Protein AF-A0A222FNA3-F1 (afdb_monomer_lite)

pLDDT: mean 81.0, std 18.01, range [30.75, 98.62]

Organism: NCBI:txid1249553

Radius of gyration: 27.33 Å; chains: 1; bounding box: 69×50×90 Å

Structure (mmCIF, N/CA/C/O backbone):
data_AF-A0A222FNA3-F1
#
_entry.id   AF-A0A222FNA3-F1
#
loop_
_atom_site.group_PDB
_atom_site.id
_atom_site.type_symbol
_atom_site.label_atom_id
_atom_site.label_alt_id
_atom_site.label_comp_id
_atom_site.label_asym_id
_atom_site.label_entity_id
_atom_site.label_seq_id
_atom_site.pdbx_PDB_ins_code
_atom_site.Cartn_x
_atom_site.Cartn_y
_atom_site.Cartn_z
_atom_site.occupancy
_atom_site.B_iso_or_equiv
_atom_site.auth_seq_id
_atom_site.auth_comp_id
_atom_site.auth_asym_id
_atom_site.auth_atom_id
_atom_site.pdbx_PDB_model_num
ATOM 1 N N . MET A 1 1 ? 23.558 -1.406 -49.467 1.00 36.69 1 MET A N 1
ATOM 2 C CA . MET A 1 1 ? 22.557 -1.141 -48.412 1.00 36.69 1 MET A CA 1
ATOM 3 C C . MET A 1 1 ? 21.691 -2.380 -48.302 1.00 36.69 1 MET A C 1
ATOM 5 O O . MET A 1 1 ? 20.607 -2.423 -48.873 1.00 36.69 1 MET A O 1
ATOM 9 N N . ASP A 1 2 ? 22.190 -3.385 -47.594 1.00 34.78 2 ASP A N 1
ATOM 10 C CA . ASP A 1 2 ? 21.488 -4.656 -47.432 1.00 34.78 2 ASP A CA 1
ATOM 11 C C . ASP A 1 2 ? 20.948 -4.699 -46.006 1.00 34.78 2 ASP A C 1
ATOM 13 O O . ASP A 1 2 ? 21.566 -5.221 -45.086 1.00 34.78 2 ASP A O 1
ATOM 17 N N . GLY A 1 3 ? 19.827 -4.007 -45.802 1.00 37.88 3 GLY A N 1
ATOM 18 C CA . GLY A 1 3 ? 19.048 -4.132 -44.575 1.00 37.88 3 GLY A CA 1
ATOM 19 C C . GLY A 1 3 ? 18.213 -5.402 -44.650 1.00 37.88 3 GLY A C 1
ATOM 20 O O . GLY A 1 3 ? 17.529 -5.619 -45.655 1.00 37.88 3 GLY A O 1
ATOM 21 N N . ASN A 1 4 ? 18.257 -6.218 -43.599 1.00 38.25 4 ASN A N 1
ATOM 22 C CA . ASN A 1 4 ? 17.381 -7.375 -43.472 1.00 38.25 4 ASN A CA 1
ATOM 23 C C . ASN A 1 4 ? 15.923 -6.892 -43.498 1.00 38.25 4 ASN A C 1
ATOM 25 O O . ASN A 1 4 ? 15.507 -6.059 -42.691 1.00 38.25 4 ASN A O 1
ATOM 29 N N . VAL A 1 5 ? 15.164 -7.372 -44.481 1.00 37.88 5 VAL A N 1
ATOM 30 C CA . VAL A 1 5 ? 13.727 -7.122 -44.581 1.00 37.88 5 VAL A CA 1
ATOM 31 C C . VAL A 1 5 ? 13.048 -8.127 -43.666 1.00 37.88 5 VAL A C 1
ATOM 33 O O . VAL A 1 5 ? 13.036 -9.323 -43.955 1.00 37.88 5 VAL A O 1
ATOM 36 N N . PHE A 1 6 ? 12.502 -7.643 -42.557 1.00 39.72 6 PHE A N 1
ATOM 37 C CA . PHE A 1 6 ? 11.685 -8.460 -41.677 1.00 39.72 6 PHE A CA 1
ATOM 38 C C . PHE A 1 6 ? 10.250 -8.383 -42.185 1.00 39.72 6 PHE A C 1
ATOM 40 O O . PHE A 1 6 ? 9.689 -7.301 -42.362 1.00 39.72 6 PHE A O 1
ATOM 47 N N . THR A 1 7 ? 9.683 -9.544 -42.494 1.00 33.19 7 THR A N 1
ATOM 48 C CA . THR A 1 7 ? 8.262 -9.657 -42.815 1.00 33.19 7 THR A CA 1
ATOM 49 C C . THR A 1 7 ? 7.580 -10.166 -41.564 1.00 33.19 7 THR A C 1
ATOM 51 O O . THR A 1 7 ? 7.886 -11.271 -41.118 1.00 33.19 7 THR A O 1
ATOM 54 N N . VAL A 1 8 ? 6.690 -9.359 -40.995 1.00 36.12 8 VAL A N 1
ATOM 55 C CA . VAL A 1 8 ? 5.810 -9.813 -39.921 1.00 36.12 8 VAL A CA 1
ATOM 56 C C . VAL A 1 8 ? 4.470 -10.165 -40.549 1.00 36.12 8 VAL A C 1
ATOM 58 O O . VAL A 1 8 ? 3.850 -9.358 -41.246 1.00 36.12 8 VAL A O 1
ATOM 61 N N . ASP A 1 9 ? 4.088 -11.427 -40.375 1.00 31.89 9 ASP A N 1
ATOM 62 C CA . ASP A 1 9 ? 2.841 -11.985 -40.883 1.00 31.89 9 ASP A CA 1
ATOM 63 C C . ASP A 1 9 ? 1.730 -11.702 -39.867 1.00 31.89 9 ASP A C 1
ATOM 65 O O . ASP A 1 9 ? 1.656 -12.346 -38.819 1.00 31.89 9 ASP A O 1
ATOM 69 N N . PHE A 1 10 ? 0.873 -10.725 -40.168 1.00 39.69 10 PHE A N 1
ATOM 70 C CA . PHE A 1 10 ? -0.384 -10.541 -39.447 1.00 39.69 10 PHE A CA 1
ATOM 71 C C . PHE A 1 10 ? -1.493 -11.357 -40.136 1.00 39.69 10 PHE A C 1
ATOM 73 O O . PHE A 1 10 ? -1.420 -11.570 -41.349 1.00 39.69 10 PHE A O 1
ATOM 80 N N . PRO A 1 11 ? -2.557 -11.773 -39.418 1.00 45.69 11 PRO A N 1
ATOM 81 C CA . PRO A 1 11 ? -3.617 -12.630 -39.966 1.00 45.69 11 PRO A CA 1
ATOM 82 C C . PRO A 1 11 ? -4.297 -12.093 -41.236 1.00 45.69 11 PRO A C 1
ATOM 84 O O . PRO A 1 11 ? -4.811 -12.874 -42.032 1.00 45.69 11 PRO A O 1
ATOM 87 N N . GLU A 1 12 ? -4.285 -10.771 -41.440 1.00 42.88 12 GLU A N 1
ATOM 88 C CA . GLU A 1 12 ? -4.987 -10.110 -42.548 1.00 42.88 12 GLU A CA 1
ATOM 89 C C . GLU A 1 12 ? -4.074 -9.299 -43.482 1.00 42.88 12 GLU A C 1
ATOM 91 O O . GLU A 1 12 ? -4.528 -8.831 -44.528 1.00 42.88 12 GLU A O 1
ATOM 96 N N . ARG A 1 13 ? -2.783 -9.128 -43.154 1.00 33.53 13 ARG A N 1
ATOM 97 C CA . ARG A 1 13 ? -1.827 -8.423 -44.024 1.00 33.53 13 ARG A CA 1
ATOM 98 C C . ARG A 1 13 ? -0.373 -8.732 -43.687 1.00 33.53 13 ARG A C 1
ATOM 100 O O . ARG A 1 13 ? -0.006 -8.934 -42.537 1.00 33.53 13 ARG A O 1
ATOM 107 N N . LYS A 1 14 ? 0.473 -8.662 -44.712 1.00 30.75 14 LYS A N 1
ATOM 108 C CA . LYS A 1 14 ? 1.930 -8.657 -44.566 1.00 30.75 14 LYS A CA 1
ATOM 109 C C . LYS A 1 14 ? 2.410 -7.219 -44.501 1.00 30.75 14 LYS A C 1
ATOM 111 O O . LYS A 1 14 ? 2.273 -6.497 -45.487 1.00 30.75 14 LYS A O 1
ATOM 116 N N . GLU A 1 15 ? 2.987 -6.818 -43.374 1.00 35.59 15 GLU A N 1
ATOM 117 C CA . GLU A 1 15 ? 3.734 -5.564 -43.309 1.00 35.59 15 GLU A CA 1
ATOM 118 C C . GLU A 1 15 ? 5.228 -5.863 -43.356 1.00 35.59 15 GLU A C 1
ATOM 120 O O . GLU A 1 15 ? 5.764 -6.671 -42.595 1.00 35.59 15 GLU A O 1
ATOM 125 N N . GLN A 1 16 ? 5.900 -5.221 -44.307 1.00 32.28 16 GLN A N 1
ATOM 126 C CA . GLN A 1 16 ? 7.348 -5.236 -44.395 1.00 32.28 16 GLN A CA 1
ATOM 127 C C . GLN A 1 16 ? 7.856 -3.952 -43.767 1.00 32.28 16 GLN A C 1
ATOM 129 O O . GLN A 1 16 ? 7.659 -2.869 -44.319 1.00 32.28 16 GLN A O 1
ATOM 134 N N . PHE A 1 17 ? 8.541 -4.071 -42.639 1.00 34.78 17 PHE A N 1
ATOM 135 C CA . PHE A 1 17 ? 9.322 -2.967 -42.107 1.00 34.78 17 PHE A CA 1
ATOM 136 C C . PHE A 1 17 ? 10.799 -3.265 -42.287 1.00 34.78 17 PHE A C 1
ATOM 138 O O . PHE A 1 17 ? 11.322 -4.338 -41.979 1.00 34.78 17 PHE A O 1
ATOM 145 N N . ARG A 1 18 ? 11.482 -2.270 -42.844 1.00 35.09 18 ARG A N 1
ATOM 146 C CA . ARG A 1 18 ? 12.913 -2.320 -43.075 1.00 35.09 18 ARG A CA 1
ATOM 147 C C . ARG A 1 18 ? 13.588 -1.773 -41.828 1.00 35.09 18 ARG A C 1
ATOM 149 O O . ARG A 1 18 ? 13.631 -0.562 -41.633 1.00 35.09 18 ARG A O 1
ATOM 156 N N . ILE A 1 19 ? 14.114 -2.657 -40.987 1.00 36.78 19 ILE A N 1
ATOM 157 C CA . ILE A 1 19 ? 15.026 -2.232 -39.926 1.00 36.78 19 ILE A CA 1
ATOM 158 C C . ILE A 1 19 ? 16.361 -1.939 -40.609 1.00 36.78 19 ILE A C 1
ATOM 160 O O . ILE A 1 19 ? 17.114 -2.839 -40.982 1.00 36.78 19 ILE A O 1
ATOM 164 N N . ALA A 1 20 ? 16.610 -0.657 -40.863 1.00 38.19 20 ALA A N 1
ATOM 165 C CA . ALA A 1 20 ? 17.883 -0.200 -41.383 1.00 38.19 20 ALA A CA 1
ATOM 166 C C . ALA A 1 20 ? 18.849 -0.004 -40.213 1.00 38.19 20 ALA A C 1
ATOM 168 O O . ALA A 1 20 ? 18.710 0.932 -39.429 1.00 38.19 20 ALA A O 1
ATOM 169 N N . ASN A 1 21 ? 19.862 -0.862 -40.123 1.00 37.31 21 ASN A N 1
ATOM 170 C CA . ASN A 1 21 ? 21.038 -0.553 -39.322 1.00 37.31 21 ASN A CA 1
ATOM 171 C C . ASN A 1 21 ? 21.792 0.580 -40.026 1.00 37.31 21 ASN A C 1
ATOM 173 O O . ASN A 1 21 ? 22.373 0.379 -41.094 1.00 37.31 21 ASN A O 1
ATOM 177 N N . ARG A 1 22 ? 21.767 1.782 -39.448 1.00 41.00 22 ARG A N 1
ATOM 178 C CA . ARG A 1 22 ? 22.666 2.867 -39.847 1.00 41.00 22 ARG A CA 1
ATOM 179 C C . ARG A 1 22 ? 23.959 2.713 -39.059 1.00 41.00 22 ARG A C 1
ATOM 181 O O . ARG A 1 22 ? 23.958 2.838 -37.839 1.00 41.00 22 ARG A O 1
ATOM 188 N N . VAL A 1 23 ? 25.072 2.507 -39.760 1.00 40.66 23 VAL A N 1
ATOM 189 C CA . VAL A 1 23 ? 26.385 2.825 -39.190 1.00 40.66 23 VAL A CA 1
ATOM 190 C C . VAL A 1 23 ? 26.425 4.344 -39.050 1.00 40.66 23 VAL A C 1
ATOM 192 O O . VAL A 1 23 ? 26.327 5.060 -40.048 1.00 40.66 23 VAL A O 1
ATOM 195 N N . ILE A 1 24 ? 26.513 4.850 -37.820 1.00 42.06 24 ILE A N 1
ATOM 196 C CA . ILE A 1 24 ? 26.777 6.270 -37.567 1.00 42.06 24 ILE A CA 1
ATOM 197 C C . ILE A 1 24 ? 28.266 6.496 -37.851 1.00 42.06 24 ILE A C 1
ATOM 199 O O . ILE A 1 24 ? 29.097 6.543 -36.952 1.00 42.06 24 ILE A O 1
ATOM 203 N N . GLY A 1 25 ? 28.617 6.515 -39.134 1.00 43.41 25 GLY A N 1
ATOM 204 C CA . GLY A 1 25 ? 29.903 7.005 -39.607 1.00 43.41 25 GLY A CA 1
ATOM 205 C C . GLY A 1 25 ? 29.814 8.503 -39.891 1.00 43.41 25 GLY A C 1
ATOM 206 O O . GLY A 1 25 ? 28.699 9.017 -40.054 1.00 43.41 25 GLY A O 1
ATOM 207 N N . PRO A 1 26 ? 30.957 9.213 -39.979 1.00 40.03 26 PRO A N 1
ATOM 208 C CA . PRO A 1 26 ? 30.964 10.514 -40.635 1.00 40.03 26 PRO A CA 1
ATOM 209 C C . PRO A 1 26 ? 30.284 10.332 -41.993 1.00 40.03 26 PRO A C 1
ATOM 211 O O . PRO A 1 26 ? 30.481 9.308 -42.653 1.00 40.03 26 PRO A O 1
ATOM 214 N N . ALA A 1 27 ? 29.392 11.257 -42.332 1.00 44.78 27 ALA A N 1
ATOM 215 C CA . ALA A 1 27 ? 28.632 11.190 -43.566 1.00 44.78 27 ALA A CA 1
ATOM 216 C C . ALA A 1 27 ? 29.557 10.907 -44.759 1.00 44.78 27 ALA A C 1
ATOM 218 O O . ALA A 1 27 ? 30.713 11.335 -44.773 1.00 44.78 27 ALA A O 1
ATOM 219 N N . ALA A 1 28 ? 29.059 10.128 -45.721 1.00 51.47 28 ALA A N 1
ATOM 220 C CA . ALA A 1 28 ? 29.790 9.874 -46.953 1.00 51.47 28 ALA A CA 1
ATOM 221 C C . ALA A 1 28 ? 30.214 11.214 -47.575 1.00 51.47 28 ALA A C 1
ATOM 223 O O . ALA A 1 28 ? 29.449 12.178 -47.510 1.00 51.47 28 ALA A O 1
ATOM 224 N N . ASP A 1 29 ? 31.429 11.262 -48.131 1.00 48.28 29 ASP A N 1
ATOM 225 C CA . ASP A 1 29 ? 32.070 12.474 -48.650 1.00 48.28 29 ASP A CA 1
ATOM 226 C C . ASP A 1 29 ? 31.078 13.378 -49.406 1.00 48.28 29 ASP A C 1
ATOM 228 O O . ASP A 1 29 ? 30.682 13.088 -50.535 1.00 48.28 29 ASP A O 1
ATOM 232 N N . GLY A 1 30 ? 30.678 14.482 -48.766 1.00 51.66 30 GLY A N 1
ATOM 233 C CA . GLY A 1 30 ? 29.831 15.522 -49.354 1.00 51.66 30 GLY A CA 1
ATOM 234 C C . GLY A 1 30 ? 28.407 15.647 -48.801 1.00 51.66 30 GLY A C 1
ATOM 235 O O . GLY A 1 30 ? 27.764 16.653 -49.092 1.00 51.66 30 GLY A O 1
ATOM 236 N N . GLU A 1 31 ? 27.915 14.714 -47.985 1.00 46.69 31 GLU A N 1
ATOM 237 C CA . GLU A 1 31 ? 26.714 14.958 -47.174 1.00 46.69 31 GLU A CA 1
ATOM 238 C C . GLU A 1 31 ? 27.143 15.553 -45.828 1.00 46.69 31 GLU A C 1
ATOM 240 O O . GLU A 1 31 ? 28.041 15.028 -45.173 1.00 46.69 31 GLU A O 1
ATOM 245 N N . GLU A 1 32 ? 26.546 16.664 -45.388 1.00 45.78 32 GLU A N 1
ATOM 246 C CA . GLU A 1 32 ? 26.699 17.044 -43.984 1.00 45.78 32 GLU A CA 1
ATOM 247 C C . GLU A 1 32 ? 26.028 15.945 -43.148 1.00 45.78 32 GLU A C 1
ATOM 249 O O . GLU A 1 32 ? 24.882 15.582 -43.438 1.00 45.78 32 GLU A O 1
ATOM 254 N N . PRO A 1 33 ? 26.699 15.367 -42.131 1.00 47.78 33 PRO A N 1
ATOM 255 C CA . PRO A 1 33 ? 26.004 14.495 -41.197 1.00 47.78 33 PRO A CA 1
ATOM 256 C C . PRO A 1 33 ? 24.809 15.285 -40.679 1.00 47.78 33 PRO A C 1
ATOM 258 O O . PRO A 1 33 ? 25.014 16.390 -40.191 1.00 47.78 33 PRO A O 1
ATOM 261 N N . LEU A 1 34 ? 23.589 14.757 -40.849 1.00 48.62 34 LEU A N 1
ATOM 262 C CA . LEU A 1 34 ? 22.348 15.407 -40.414 1.00 48.62 34 LEU A CA 1
ATOM 263 C C . LEU A 1 34 ? 22.449 15.702 -38.912 1.00 48.62 34 LEU A C 1
ATOM 265 O O . LEU A 1 34 ? 22.117 14.842 -38.085 1.00 48.62 34 LEU A O 1
ATOM 269 N N . GLN A 1 35 ? 22.981 16.880 -38.582 1.00 51.44 35 GLN A N 1
ATOM 270 C CA . GLN A 1 35 ? 23.201 17.345 -37.223 1.00 51.44 35 GLN A CA 1
ATOM 271 C C . GLN A 1 35 ? 21.841 17.304 -36.522 1.00 51.44 35 GLN A C 1
ATOM 273 O O . GLN A 1 35 ? 20.857 17.809 -37.052 1.00 51.44 35 GLN A O 1
ATOM 278 N N . GLY A 1 36 ? 21.757 16.619 -35.381 1.00 60.12 36 GLY A N 1
ATOM 279 C CA . GLY A 1 36 ? 20.547 16.590 -34.557 1.00 60.12 36 GLY A CA 1
ATOM 280 C C . GLY A 1 36 ? 19.547 15.461 -34.835 1.00 60.12 36 GLY A C 1
ATOM 281 O O . GLY A 1 36 ? 18.626 15.287 -34.041 1.00 60.12 36 GLY A O 1
ATOM 282 N N . SER A 1 37 ? 19.711 14.643 -35.885 1.00 67.62 37 SER A N 1
ATOM 283 C CA . SER A 1 37 ? 18.794 13.507 -36.151 1.00 67.62 37 SER A CA 1
ATOM 284 C C . SER A 1 37 ? 18.870 12.395 -35.091 1.00 67.62 37 SER A C 1
ATOM 286 O O . SER A 1 37 ? 17.859 11.805 -34.708 1.00 67.62 37 SER A O 1
ATOM 288 N N . ASP A 1 38 ? 20.069 12.135 -34.582 1.00 70.31 38 ASP A N 1
ATOM 289 C CA . ASP A 1 38 ? 20.366 11.233 -33.470 1.00 70.31 38 ASP A CA 1
ATOM 290 C C . ASP A 1 38 ? 19.853 11.781 -32.133 1.00 70.31 38 ASP A C 1
ATOM 292 O O . ASP A 1 38 ? 19.244 11.046 -31.353 1.00 70.31 38 ASP A O 1
ATOM 296 N N . VAL A 1 39 ? 20.024 13.083 -31.898 1.00 76.12 39 VAL A N 1
ATOM 297 C CA . VAL A 1 39 ? 19.529 13.770 -30.698 1.00 76.12 39 VAL A CA 1
ATOM 298 C C . VAL A 1 39 ? 17.993 13.790 -30.673 1.00 76.12 39 VAL A C 1
ATOM 300 O O . VAL A 1 39 ? 17.392 13.511 -29.634 1.00 76.12 39 VAL A O 1
ATOM 303 N N . ALA A 1 40 ? 17.343 14.006 -31.820 1.00 77.94 40 ALA A N 1
ATOM 304 C CA . ALA A 1 40 ? 15.890 13.931 -31.960 1.00 77.94 40 ALA A CA 1
ATOM 305 C C . ALA A 1 40 ? 15.350 12.502 -31.769 1.00 77.94 40 ALA A C 1
ATOM 307 O O . ALA A 1 40 ? 14.311 12.307 -31.136 1.00 77.94 40 ALA A O 1
ATOM 308 N N . MET A 1 41 ? 16.059 11.485 -32.268 1.00 81.88 41 MET A N 1
ATOM 309 C CA . MET A 1 41 ? 15.706 10.086 -32.012 1.00 81.88 41 MET A CA 1
ATOM 310 C C . MET A 1 41 ? 15.833 9.746 -30.520 1.00 81.88 41 MET A C 1
ATOM 312 O O . MET A 1 41 ? 14.928 9.137 -29.949 1.00 81.88 41 MET A O 1
ATOM 316 N N . LEU A 1 42 ? 16.914 10.188 -29.872 1.00 83.50 42 LEU A N 1
ATOM 317 C CA . LEU A 1 42 ? 17.128 10.005 -28.438 1.00 83.50 42 LEU A CA 1
ATOM 318 C C . LEU A 1 42 ? 16.047 10.712 -27.603 1.00 83.50 42 LEU A C 1
ATOM 320 O O . LEU A 1 42 ? 15.551 10.134 -26.636 1.00 83.50 42 LEU A O 1
ATOM 324 N N . GLU A 1 43 ? 15.631 11.923 -27.991 1.00 84.69 43 GLU A N 1
ATOM 325 C CA . GLU A 1 43 ? 14.484 12.626 -27.396 1.00 84.69 43 GLU A CA 1
ATOM 326 C C . GLU A 1 43 ? 13.220 11.777 -27.454 1.00 84.69 43 GLU A C 1
ATOM 328 O O . GLU A 1 43 ? 12.567 11.589 -26.428 1.00 84.69 43 GLU A O 1
ATOM 333 N N . GLN A 1 44 ? 12.901 11.237 -28.633 1.00 83.00 44 GLN A N 1
ATOM 334 C CA . GLN A 1 44 ? 11.714 10.418 -28.837 1.00 83.00 44 GLN A CA 1
ATOM 335 C C . GLN A 1 44 ? 11.763 9.144 -27.985 1.00 83.00 44 GLN A C 1
ATOM 337 O O . GLN A 1 44 ? 10.767 8.818 -27.341 1.00 83.00 44 GLN A O 1
ATOM 342 N N . MET A 1 45 ? 12.901 8.442 -27.944 1.00 85.81 45 MET A N 1
ATOM 343 C CA . MET A 1 45 ? 13.067 7.239 -27.120 1.00 85.81 45 MET A CA 1
ATOM 344 C C . MET A 1 45 ? 12.845 7.552 -25.639 1.00 85.81 45 MET A C 1
ATOM 346 O O . MET A 1 45 ? 11.995 6.948 -24.988 1.00 85.81 45 MET A O 1
ATOM 350 N N . LEU A 1 46 ? 13.563 8.547 -25.114 1.00 84.69 46 LEU A N 1
ATOM 351 C CA . LEU A 1 46 ? 13.456 8.963 -23.717 1.00 84.69 46 LEU A CA 1
ATOM 352 C C . LEU A 1 46 ? 12.038 9.457 -23.379 1.00 84.69 46 LEU A C 1
ATOM 354 O O . LEU A 1 46 ? 11.525 9.152 -22.303 1.00 84.69 46 LEU A O 1
ATOM 358 N N . TRP A 1 47 ? 11.379 10.165 -24.302 1.00 81.00 47 TRP A N 1
ATOM 359 C CA . TRP A 1 47 ? 9.998 10.618 -24.141 1.00 81.00 47 TRP A CA 1
ATOM 360 C C . TRP A 1 47 ? 9.017 9.454 -23.991 1.00 81.00 47 TRP A C 1
ATOM 362 O O . TRP A 1 47 ? 8.203 9.472 -23.064 1.00 81.00 47 TRP A O 1
ATOM 372 N N . GLN A 1 48 ? 9.117 8.434 -24.851 1.00 79.62 48 GLN A N 1
ATOM 373 C CA . GLN A 1 48 ? 8.290 7.225 -24.757 1.00 79.62 48 GLN A CA 1
ATOM 374 C C . GLN A 1 48 ? 8.562 6.450 -23.466 1.00 79.62 48 GLN A C 1
ATOM 376 O O . GLN A 1 48 ? 7.627 5.969 -22.829 1.00 79.62 48 GLN A O 1
ATOM 381 N N . LEU A 1 49 ? 9.815 6.448 -23.001 1.00 81.69 49 LEU A N 1
ATOM 382 C CA . LEU A 1 49 ? 10.193 5.894 -21.701 1.00 81.69 49 LEU A CA 1
ATOM 383 C C . LEU A 1 49 ? 9.713 6.737 -20.498 1.00 81.69 49 LEU A C 1
ATOM 385 O O . LEU A 1 49 ? 10.057 6.447 -19.353 1.00 81.69 49 LEU A O 1
ATOM 389 N N . GLY A 1 50 ? 8.920 7.786 -20.734 1.00 79.00 50 GLY A N 1
ATOM 390 C CA . GLY A 1 50 ? 8.325 8.630 -19.698 1.00 79.00 50 GLY A CA 1
ATOM 391 C C . GLY A 1 50 ? 9.241 9.722 -19.159 1.00 79.00 50 GLY A C 1
ATOM 392 O O . GLY A 1 50 ? 8.811 10.543 -18.338 1.00 79.00 50 GLY A O 1
ATOM 393 N N . VAL A 1 51 ? 10.474 9.793 -19.657 1.00 81.25 51 VAL A N 1
ATOM 394 C CA . VAL A 1 51 ? 11.463 10.798 -19.280 1.00 81.25 51 VAL A CA 1
ATOM 395 C C . VAL A 1 51 ? 11.089 12.126 -19.931 1.00 81.25 51 VAL A C 1
ATOM 397 O O . VAL A 1 51 ? 10.682 12.181 -21.087 1.00 81.25 51 VAL A O 1
ATOM 400 N N . SER A 1 52 ? 11.195 13.228 -19.188 1.00 79.25 52 SER A N 1
ATOM 401 C CA . SER A 1 52 ? 10.918 14.565 -19.720 1.00 79.25 52 SER A CA 1
ATOM 402 C C . SER A 1 52 ? 11.966 15.577 -19.261 1.00 79.25 52 SER A C 1
ATOM 404 O O . SER A 1 52 ? 12.538 15.411 -18.184 1.00 79.25 52 SER A O 1
ATOM 406 N N . PRO A 1 53 ? 12.198 16.658 -20.023 1.00 77.62 53 PRO A N 1
ATOM 407 C CA . PRO A 1 53 ? 13.055 17.767 -19.606 1.00 77.62 53 PRO A CA 1
ATOM 408 C C . PRO A 1 53 ? 12.382 18.693 -18.566 1.00 77.62 53 PRO A C 1
ATOM 410 O O . PRO A 1 53 ? 13.035 19.590 -18.016 1.00 77.62 53 PRO A O 1
ATOM 413 N N . GLY A 1 54 ? 11.070 18.545 -18.339 1.00 72.50 54 GLY A N 1
ATOM 414 C CA . GLY A 1 54 ? 10.272 19.333 -17.394 1.00 72.50 54 GLY A CA 1
ATOM 415 C C . GLY A 1 54 ? 10.451 18.876 -15.948 1.00 72.50 54 GLY A C 1
ATOM 416 O O . GLY A 1 54 ? 11.101 17.874 -15.701 1.00 72.50 54 GLY A O 1
ATOM 417 N N . GLY A 1 55 ? 9.894 19.621 -14.986 1.00 63.34 55 GLY A N 1
ATOM 418 C CA . GLY A 1 55 ? 10.002 19.302 -13.555 1.00 63.34 55 GLY A CA 1
ATOM 419 C C . GLY A 1 55 ? 9.490 17.900 -13.220 1.00 63.34 55 GLY A C 1
ATOM 420 O O . GLY A 1 55 ? 10.270 17.105 -12.707 1.00 63.34 55 GLY A O 1
ATOM 421 N N . GLY A 1 56 ? 8.252 17.588 -13.611 1.00 63.88 56 GLY A N 1
ATOM 422 C CA . GLY A 1 56 ? 7.644 16.274 -13.400 1.00 63.88 56 GLY A CA 1
ATOM 423 C C . GLY A 1 56 ? 7.742 15.396 -14.650 1.00 63.88 56 GLY A C 1
ATOM 424 O O . GLY A 1 56 ? 7.165 15.772 -15.663 1.00 63.88 56 GLY A O 1
ATOM 425 N N . PRO A 1 57 ? 8.452 14.256 -14.649 1.00 65.12 57 PRO A N 1
ATOM 426 C CA . PRO A 1 57 ? 8.331 13.250 -15.703 1.00 65.12 57 PRO A CA 1
ATOM 427 C C . PRO A 1 57 ? 6.931 12.598 -15.696 1.00 65.12 57 PRO A C 1
ATOM 429 O O . PRO A 1 57 ? 6.107 12.852 -14.821 1.00 65.12 57 PRO A O 1
ATOM 432 N N . GLY A 1 58 ? 6.606 11.795 -16.712 1.00 65.12 58 GLY A N 1
ATOM 433 C CA . GLY A 1 58 ? 5.287 11.148 -16.800 1.00 65.12 58 GLY A CA 1
ATOM 434 C C . GLY A 1 58 ? 4.095 12.111 -16.969 1.00 65.12 58 GLY A C 1
ATOM 435 O O . GLY A 1 58 ? 4.116 12.952 -17.869 1.00 65.12 58 GLY A O 1
ATOM 436 N N . VAL A 1 59 ? 3.069 11.995 -16.104 1.00 54.41 59 VAL A N 1
ATOM 437 C CA . VAL A 1 59 ? 1.733 12.650 -16.218 1.00 54.41 59 VAL A CA 1
ATOM 438 C C . VAL A 1 59 ? 1.818 14.163 -16.442 1.00 54.41 59 VAL A C 1
ATOM 440 O O . VAL A 1 59 ? 0.992 14.733 -17.149 1.00 54.41 59 VAL A O 1
ATOM 443 N N . ALA A 1 60 ? 2.797 14.817 -15.814 1.00 59.91 60 ALA A N 1
ATOM 444 C CA . ALA A 1 60 ? 2.991 16.268 -15.855 1.00 59.91 60 ALA A CA 1
ATOM 445 C C . ALA A 1 60 ? 4.186 16.691 -16.733 1.00 59.91 60 ALA A C 1
ATOM 447 O O . ALA A 1 60 ? 4.562 17.866 -16.756 1.00 59.91 60 ALA A O 1
ATOM 448 N N . GLY A 1 61 ? 4.787 15.734 -17.448 1.00 69.62 61 GLY A N 1
ATOM 449 C CA . GLY A 1 61 ? 5.943 15.968 -18.303 1.00 69.62 61 GLY A CA 1
ATOM 450 C C . GLY A 1 61 ? 5.595 16.790 -19.522 1.00 69.62 61 GLY A C 1
ATOM 451 O O . GLY A 1 61 ? 4.518 16.665 -20.100 1.00 69.62 61 GLY A O 1
ATOM 452 N N . ARG A 1 62 ? 6.542 17.632 -19.927 1.00 77.38 62 ARG A N 1
ATOM 453 C CA . ARG A 1 62 ? 6.435 18.453 -21.129 1.00 77.38 62 ARG A CA 1
ATOM 454 C C . ARG A 1 62 ? 7.477 17.990 -22.129 1.00 77.38 62 ARG A C 1
ATOM 456 O O . ARG A 1 62 ? 8.657 17.962 -21.790 1.00 77.38 62 ARG A O 1
ATOM 463 N N . ARG A 1 63 ? 7.046 17.690 -23.350 1.00 81.50 63 ARG A N 1
ATOM 464 C CA . ARG A 1 63 ? 7.945 17.390 -24.465 1.00 81.50 63 ARG A CA 1
ATOM 465 C C . ARG A 1 63 ? 8.821 18.602 -24.795 1.00 81.50 63 ARG A C 1
ATOM 467 O O . ARG A 1 63 ? 8.380 19.735 -24.582 1.00 81.50 63 ARG A O 1
ATOM 474 N N . ILE A 1 64 ? 10.035 18.399 -25.316 1.00 81.88 64 ILE A N 1
ATOM 475 C CA . ILE A 1 64 ? 10.898 19.520 -25.726 1.00 81.88 64 ILE A CA 1
ATOM 476 C C . ILE A 1 64 ? 10.148 20.337 -26.791 1.00 81.88 64 ILE A C 1
ATOM 478 O O . ILE A 1 64 ? 9.831 19.792 -27.845 1.00 81.88 64 ILE A O 1
ATOM 482 N N . PRO A 1 65 ? 9.806 21.613 -26.545 1.00 79.06 65 PRO A N 1
ATOM 483 C CA . PRO A 1 65 ? 8.936 22.369 -27.443 1.00 79.06 65 PRO A CA 1
ATOM 484 C C . PRO A 1 65 ? 9.685 22.988 -28.629 1.00 79.06 65 PRO A C 1
ATOM 486 O O . PRO A 1 65 ? 9.047 23.353 -29.608 1.00 79.06 65 PRO A O 1
ATOM 489 N N . ASN A 1 66 ? 11.004 23.151 -28.517 1.00 80.75 66 ASN A N 1
ATOM 490 C CA . ASN A 1 66 ? 11.831 23.863 -29.481 1.00 80.75 66 ASN A CA 1
ATOM 491 C C . ASN A 1 66 ? 12.741 22.880 -30.229 1.00 80.75 66 ASN A C 1
ATOM 493 O O . ASN A 1 66 ? 13.481 22.131 -29.596 1.00 80.75 66 ASN A O 1
ATOM 497 N N . GLU A 1 67 ? 12.700 22.916 -31.558 1.00 77.69 67 GLU A N 1
ATOM 498 C CA . GLU A 1 67 ? 13.544 22.117 -32.452 1.00 77.69 67 GLU A CA 1
ATOM 499 C C . GLU A 1 67 ? 15.038 22.333 -32.183 1.00 77.69 67 GLU A C 1
ATOM 501 O O . GLU A 1 67 ? 15.762 21.360 -31.993 1.00 77.69 67 GLU A O 1
ATOM 506 N N . SER A 1 68 ? 15.479 23.575 -31.954 1.00 75.88 68 SER A N 1
ATOM 507 C CA . SER A 1 68 ? 16.890 23.852 -31.654 1.00 75.88 68 SER A CA 1
ATOM 508 C C . SER A 1 68 ? 17.365 23.230 -30.336 1.00 75.88 68 SER A C 1
ATOM 510 O O . SER A 1 68 ? 18.552 22.995 -30.153 1.00 75.88 68 SER A O 1
ATOM 512 N N . GLN A 1 69 ? 16.449 22.928 -29.407 1.00 74.88 69 GLN A N 1
ATOM 513 C CA . GLN A 1 69 ? 16.759 22.199 -28.170 1.00 74.88 69 GLN A CA 1
ATOM 514 C C . GLN A 1 69 ? 16.757 20.673 -28.358 1.00 74.88 69 GLN A C 1
ATOM 516 O O . GLN A 1 69 ? 17.295 19.960 -27.508 1.00 74.88 69 GLN A O 1
ATOM 521 N N . ARG A 1 70 ? 16.127 20.175 -29.432 1.00 76.56 70 ARG A N 1
ATOM 522 C CA . ARG A 1 70 ? 16.132 18.760 -29.841 1.00 76.56 70 ARG A CA 1
ATOM 523 C C . ARG A 1 70 ? 17.332 18.410 -30.713 1.00 76.56 70 ARG A C 1
ATOM 525 O O . ARG A 1 70 ? 17.651 17.237 -30.814 1.00 76.56 70 ARG A O 1
ATOM 532 N N . GLU A 1 71 ? 17.981 19.401 -31.313 1.00 72.69 71 GLU A N 1
ATOM 533 C CA . GLU A 1 71 ? 19.164 19.211 -32.161 1.00 72.69 71 GLU A CA 1
ATOM 534 C C . GLU A 1 71 ? 20.487 19.339 -31.392 1.00 72.69 71 GLU A C 1
ATOM 536 O O . GLU A 1 71 ? 21.534 18.945 -31.900 1.00 72.69 71 GLU A O 1
ATOM 541 N N . ILE A 1 72 ? 20.455 19.846 -30.152 1.00 70.50 72 ILE A N 1
ATOM 542 C CA . ILE A 1 72 ? 21.646 20.021 -29.311 1.00 70.50 72 ILE A CA 1
ATOM 543 C C . ILE A 1 72 ? 21.649 19.071 -28.113 1.00 70.50 72 ILE A C 1
ATOM 545 O O . ILE A 1 72 ? 20.657 18.902 -27.395 1.00 70.50 72 ILE A O 1
ATOM 549 N N . PHE A 1 73 ? 22.816 18.495 -27.840 1.00 72.69 73 PHE A N 1
ATOM 550 C CA . PHE A 1 73 ? 23.046 17.683 -26.654 1.00 72.69 73 PHE A CA 1
ATOM 551 C C . PHE A 1 73 ? 23.730 18.508 -25.559 1.00 72.69 73 PHE A C 1
ATOM 553 O O . PHE A 1 73 ? 24.949 18.517 -25.416 1.00 72.69 73 PHE A O 1
ATOM 560 N N . GLU A 1 74 ? 22.928 19.218 -24.768 1.00 69.19 74 GLU A N 1
ATOM 561 C CA . GLU A 1 74 ? 23.421 20.042 -23.659 1.00 69.19 74 GLU A CA 1
ATOM 562 C C . GLU A 1 74 ? 22.655 19.781 -22.366 1.00 69.19 74 GLU A C 1
ATOM 564 O O . GLU A 1 74 ? 21.524 19.296 -22.375 1.00 69.19 74 GLU A O 1
ATOM 569 N N . VAL A 1 75 ? 23.248 20.145 -21.231 1.00 64.69 75 VAL A N 1
ATOM 570 C CA . VAL A 1 75 ? 22.702 19.910 -19.885 1.00 64.69 75 VAL A CA 1
ATOM 571 C C . VAL A 1 75 ? 22.015 21.170 -19.326 1.00 64.69 75 VAL A C 1
ATOM 573 O O . VAL A 1 75 ? 22.171 21.550 -18.163 1.00 64.69 75 VAL A O 1
ATOM 576 N N . GLY A 1 76 ? 21.268 21.856 -20.191 1.00 63.50 76 GLY A N 1
ATOM 577 C CA . GLY A 1 76 ? 20.535 23.085 -19.889 1.00 63.50 76 GLY A CA 1
ATOM 578 C C . GLY A 1 76 ? 19.071 22.850 -19.510 1.00 63.50 76 GLY A C 1
ATOM 579 O O . GLY A 1 76 ? 18.576 21.726 -19.413 1.00 63.50 76 GLY A O 1
ATOM 580 N N . ASN A 1 77 ? 18.327 23.935 -19.298 1.00 68.56 77 ASN A N 1
ATOM 581 C CA . ASN A 1 77 ? 16.881 23.837 -19.122 1.00 68.56 77 ASN A CA 1
ATOM 582 C C . ASN A 1 77 ? 16.206 23.509 -20.459 1.00 68.56 77 ASN A C 1
ATOM 584 O O . ASN A 1 77 ? 16.220 24.329 -21.372 1.00 68.56 77 ASN A O 1
ATOM 588 N N . GLY A 1 78 ? 15.543 22.352 -20.544 1.00 72.50 78 GLY A N 1
ATOM 589 C CA . GLY A 1 78 ? 14.681 22.039 -21.688 1.00 72.50 78 GLY A CA 1
ATOM 590 C C . GLY A 1 78 ? 15.339 21.265 -22.834 1.00 72.50 78 GLY A C 1
ATOM 591 O O . GLY A 1 78 ? 14.824 21.345 -23.938 1.00 72.50 78 GLY A O 1
ATOM 592 N N . THR A 1 79 ? 16.441 20.548 -22.605 1.00 78.81 79 THR A N 1
ATOM 593 C CA . THR A 1 79 ? 17.242 19.870 -23.648 1.00 78.81 79 THR A CA 1
ATOM 594 C C . THR A 1 79 ? 17.275 18.343 -23.483 1.00 78.81 79 THR A C 1
ATOM 596 O O . THR A 1 79 ? 16.931 17.815 -22.420 1.00 78.81 79 THR A O 1
ATOM 599 N N . VAL A 1 80 ? 17.746 17.620 -24.508 1.00 78.88 80 VAL A N 1
ATOM 600 C CA . VAL A 1 80 ? 17.907 16.150 -24.466 1.00 78.88 80 VAL A CA 1
ATOM 601 C C . VAL A 1 80 ? 18.948 15.708 -23.438 1.00 78.88 80 VAL A C 1
ATOM 603 O O . VAL A 1 80 ? 18.721 14.735 -22.719 1.00 78.88 80 VAL A O 1
ATOM 606 N N . GLY A 1 81 ? 20.038 16.461 -23.260 1.00 77.25 81 GLY A N 1
ATOM 607 C CA . GLY A 1 81 ? 21.018 16.165 -22.209 1.00 77.25 81 GLY A CA 1
ATOM 608 C C . GLY A 1 81 ? 20.398 16.195 -20.806 1.00 77.25 81 GLY A C 1
ATOM 609 O O . GLY A 1 81 ? 20.699 15.337 -19.981 1.00 77.25 81 GLY A O 1
ATOM 610 N N . LYS A 1 82 ? 19.433 17.088 -20.537 1.00 78.62 82 LYS A N 1
ATOM 611 C CA . LYS A 1 82 ? 18.678 17.062 -19.271 1.00 78.62 82 LYS A CA 1
ATOM 612 C C . LYS A 1 82 ? 17.852 15.783 -19.112 1.00 78.62 82 LYS A C 1
ATOM 614 O O . LYS A 1 82 ? 17.789 15.249 -18.009 1.00 78.62 82 LYS A O 1
ATOM 619 N N . MET A 1 83 ? 17.228 15.291 -20.184 1.00 83.19 83 MET A N 1
ATOM 620 C CA . MET A 1 83 ? 16.491 14.021 -20.158 1.00 83.19 83 MET A CA 1
ATOM 621 C C . MET A 1 83 ? 17.434 12.854 -19.846 1.00 83.19 83 MET A C 1
ATOM 623 O O . MET A 1 83 ? 17.122 12.039 -18.982 1.00 83.19 83 MET A O 1
ATOM 627 N N . LEU A 1 84 ? 18.621 12.817 -20.459 1.00 80.69 84 LEU A N 1
ATOM 628 C CA . LEU A 1 84 ? 19.606 11.767 -20.192 1.00 80.69 84 LEU A CA 1
ATOM 629 C C . LEU A 1 84 ? 20.123 11.794 -18.747 1.00 80.69 84 LEU A C 1
ATOM 631 O O . LEU A 1 84 ? 20.217 10.752 -18.104 1.00 80.69 84 LEU A O 1
ATOM 635 N N . GLY A 1 85 ? 20.391 12.981 -18.197 1.00 76.62 85 GLY A N 1
ATOM 636 C CA . GLY A 1 85 ? 20.786 13.124 -16.792 1.00 76.62 85 GLY A CA 1
ATOM 637 C C . GLY A 1 85 ? 19.740 12.567 -15.817 1.00 76.62 85 GLY A C 1
ATOM 638 O O . GLY A 1 85 ? 20.088 11.984 -14.791 1.00 76.62 85 GLY A O 1
ATOM 639 N N . ARG A 1 86 ? 18.450 12.686 -16.159 1.00 79.31 86 ARG A N 1
ATOM 640 C CA . ARG A 1 86 ? 17.345 12.083 -15.396 1.00 79.31 86 ARG A CA 1
ATOM 641 C C . ARG A 1 86 ? 17.269 10.571 -15.572 1.00 79.31 86 ARG A C 1
ATOM 643 O O . ARG A 1 86 ? 17.126 9.864 -14.580 1.00 79.31 86 ARG A O 1
ATOM 650 N N . PHE A 1 87 ? 17.420 10.084 -16.805 1.00 81.56 87 PHE A N 1
ATOM 651 C CA . PHE A 1 87 ? 17.508 8.650 -17.095 1.00 81.56 87 PHE A CA 1
ATOM 652 C C . PHE A 1 87 ? 18.598 7.973 -16.258 1.00 81.56 87 PHE A C 1
ATOM 654 O O . PHE A 1 87 ? 18.343 7.003 -15.543 1.00 81.56 87 PHE A O 1
ATOM 661 N N . ASN A 1 88 ? 19.793 8.559 -16.258 1.00 77.25 88 ASN A N 1
ATOM 662 C CA . ASN A 1 88 ? 20.921 8.054 -15.485 1.00 77.25 88 ASN A CA 1
ATOM 663 C C . ASN A 1 88 ? 20.679 8.113 -13.976 1.00 77.25 88 ASN A C 1
ATOM 665 O O . ASN A 1 88 ? 21.084 7.200 -13.258 1.00 77.25 88 ASN A O 1
ATOM 669 N N . TYR A 1 89 ? 19.993 9.147 -13.488 1.00 74.94 89 TYR A N 1
ATOM 670 C CA . TYR A 1 89 ? 19.678 9.264 -12.069 1.00 74.94 89 TYR A CA 1
ATOM 671 C C . TYR A 1 89 ? 18.804 8.124 -11.554 1.00 74.94 89 TYR A C 1
ATOM 673 O O . TYR A 1 89 ? 19.102 7.557 -10.501 1.00 74.94 89 TYR A O 1
ATOM 681 N N . PHE A 1 90 ? 17.740 7.764 -12.273 1.00 73.56 90 PHE A N 1
ATOM 682 C CA . PHE A 1 90 ? 16.893 6.673 -11.800 1.00 73.56 90 PHE A CA 1
ATOM 683 C C . PHE A 1 90 ? 17.499 5.290 -12.048 1.00 73.56 90 PHE A C 1
ATOM 685 O O . PHE A 1 90 ? 17.238 4.378 -11.259 1.00 73.56 90 PHE A O 1
ATOM 692 N N . SER A 1 91 ? 18.331 5.158 -13.086 1.00 76.00 91 SER A N 1
ATOM 693 C CA . SER A 1 91 ? 18.948 3.887 -13.473 1.00 76.00 91 SER A CA 1
ATOM 694 C C . SER A 1 91 ? 20.153 3.537 -12.598 1.00 76.00 91 SER A C 1
ATOM 696 O O . SER A 1 91 ? 20.317 2.397 -12.195 1.00 76.00 91 SER A O 1
ATOM 698 N N . HIS A 1 92 ? 21.015 4.477 -12.210 1.00 67.44 92 HIS A N 1
ATOM 699 C CA . HIS A 1 92 ? 22.323 4.081 -11.669 1.00 67.44 92 HIS A CA 1
ATOM 700 C C . HIS A 1 92 ? 22.501 4.227 -10.160 1.00 67.44 92 HIS A C 1
ATOM 702 O O . HIS A 1 92 ? 23.207 3.408 -9.575 1.00 67.44 92 HIS A O 1
ATOM 708 N N . THR A 1 93 ? 21.828 5.180 -9.518 1.00 57.53 93 THR A N 1
ATOM 709 C CA . THR A 1 93 ? 21.634 5.286 -8.060 1.00 57.53 93 THR A CA 1
ATOM 710 C C . THR A 1 93 ? 20.935 6.613 -7.759 1.00 57.53 93 THR A C 1
ATOM 712 O O . THR A 1 93 ? 21.219 7.608 -8.421 1.00 57.53 93 THR A O 1
ATOM 715 N N . PRO A 1 94 ? 20.093 6.701 -6.710 1.00 52.19 94 PRO A N 1
ATOM 716 C CA . PRO A 1 94 ? 19.543 7.984 -6.296 1.00 52.19 94 PRO A CA 1
ATOM 717 C C . PRO A 1 94 ? 20.678 8.859 -5.760 1.00 52.19 94 PRO A C 1
ATOM 719 O O . PRO A 1 94 ? 21.149 8.680 -4.632 1.00 52.19 94 PRO A O 1
ATOM 722 N N . VAL A 1 95 ? 21.139 9.802 -6.578 1.00 43.66 95 VAL A N 1
ATOM 723 C CA . VAL A 1 95 ? 22.103 10.802 -6.136 1.00 43.66 95 VAL A CA 1
ATOM 724 C C . VAL A 1 95 ? 21.431 11.673 -5.073 1.00 43.66 95 VAL A C 1
ATOM 726 O O . VAL A 1 95 ? 20.250 12.018 -5.148 1.00 43.66 95 VAL A O 1
ATOM 729 N N . THR A 1 96 ? 22.160 12.000 -4.011 1.00 43.78 96 THR A N 1
ATOM 730 C CA . THR A 1 96 ? 21.593 12.687 -2.842 1.00 43.78 96 THR A CA 1
ATOM 731 C C . THR A 1 96 ? 21.242 14.156 -3.121 1.00 43.78 96 THR A C 1
ATOM 733 O O . THR A 1 96 ? 20.544 14.783 -2.314 1.00 43.78 96 THR A O 1
ATOM 736 N N . ARG A 1 97 ? 21.644 14.719 -4.270 1.00 47.31 97 ARG A N 1
ATOM 737 C CA . ARG A 1 97 ? 21.373 16.107 -4.672 1.00 47.31 97 ARG A CA 1
ATOM 738 C C . ARG A 1 97 ? 20.801 16.186 -6.089 1.00 47.31 97 ARG A C 1
ATOM 740 O O . ARG A 1 97 ? 21.342 15.614 -7.023 1.00 47.31 97 ARG A O 1
ATOM 747 N N . THR A 1 98 ? 19.738 16.972 -6.243 1.00 46.53 98 THR A N 1
ATOM 748 C CA . THR A 1 98 ? 19.082 17.288 -7.525 1.00 46.53 98 THR A CA 1
ATOM 749 C C . THR A 1 98 ? 19.934 18.167 -8.448 1.00 46.53 98 THR A C 1
ATOM 751 O O . THR A 1 98 ? 19.597 18.372 -9.605 1.00 46.53 98 THR A O 1
ATOM 754 N N . THR A 1 99 ? 21.052 18.712 -7.974 1.00 48.50 99 THR A N 1
ATOM 755 C CA . THR A 1 99 ? 22.032 19.404 -8.826 1.00 48.50 99 THR A CA 1
ATOM 756 C C . THR A 1 99 ? 22.910 18.431 -9.613 1.00 48.50 99 THR A C 1
ATOM 758 O O . THR A 1 99 ? 23.539 18.827 -10.589 1.00 48.50 99 THR A O 1
ATOM 761 N N . ASP A 1 100 ? 22.928 17.153 -9.228 1.00 50.22 100 ASP A N 1
ATOM 762 C CA . ASP A 1 100 ? 23.902 16.188 -9.735 1.00 50.22 100 ASP A CA 1
ATOM 763 C C . ASP A 1 100 ? 23.415 15.451 -10.992 1.00 50.22 100 ASP A C 1
ATOM 765 O O . ASP A 1 100 ? 24.239 14.866 -11.686 1.00 50.22 100 ASP A O 1
ATOM 769 N N . HIS A 1 101 ? 22.129 15.547 -11.376 1.00 50.22 101 HIS A N 1
ATOM 770 C CA . HIS A 1 101 ? 21.656 15.039 -12.681 1.00 50.22 101 HIS A CA 1
ATOM 771 C C . HIS A 1 101 ? 22.448 15.660 -13.836 1.00 50.22 101 HIS A C 1
ATOM 773 O O . HIS A 1 101 ? 22.661 15.022 -14.865 1.00 50.22 101 HIS A O 1
ATOM 779 N N . GLN A 1 102 ? 22.912 16.906 -13.654 1.00 48.59 102 GLN A N 1
ATOM 780 C CA . GLN A 1 102 ? 23.721 17.585 -14.656 1.00 48.59 102 GLN A CA 1
ATOM 781 C C . GLN A 1 102 ? 25.135 16.991 -14.781 1.00 48.59 102 GLN A C 1
ATOM 783 O O . GLN A 1 102 ? 25.735 17.031 -15.851 1.00 48.59 102 GLN A O 1
ATOM 788 N N . ALA A 1 103 ? 25.640 16.390 -13.702 1.00 48.44 103 ALA A N 1
ATOM 789 C CA . ALA A 1 103 ? 26.938 15.731 -13.630 1.00 48.44 103 ALA A CA 1
ATOM 790 C C . ALA A 1 103 ? 26.890 14.235 -13.992 1.00 48.44 103 ALA A C 1
ATOM 792 O O . ALA A 1 103 ? 27.916 13.580 -13.864 1.00 48.44 103 ALA A O 1
ATOM 793 N N . MET A 1 104 ? 25.727 13.694 -14.393 1.00 53.31 104 MET A N 1
ATOM 794 C CA . MET A 1 104 ? 25.561 12.294 -14.829 1.00 53.31 104 MET A CA 1
ATOM 795 C C . MET A 1 104 ? 25.477 12.123 -16.351 1.00 53.31 104 MET A C 1
ATOM 797 O O . MET A 1 104 ? 25.473 10.996 -16.837 1.00 53.31 104 MET A O 1
ATOM 801 N N . VAL A 1 105 ? 25.354 13.215 -17.113 1.00 52.56 105 VAL A N 1
ATOM 802 C CA . VAL A 1 105 ? 25.436 13.183 -18.587 1.00 52.56 105 VAL A CA 1
ATOM 803 C C . VAL A 1 105 ? 26.872 12.937 -19.034 1.00 52.56 105 VAL A C 1
ATOM 805 O O . VAL A 1 105 ? 27.144 12.208 -19.981 1.00 52.56 105 VAL A O 1
ATOM 808 N N . SER A 1 106 ? 27.795 13.552 -18.313 1.00 52.38 106 SER A N 1
ATOM 809 C CA . SER A 1 106 ? 29.198 13.203 -18.308 1.00 52.38 106 SER A CA 1
ATOM 810 C C . SER A 1 106 ? 29.439 12.242 -17.139 1.00 52.38 106 SER A C 1
ATOM 812 O O . SER A 1 106 ? 28.676 12.225 -16.186 1.00 52.38 106 SER A O 1
ATOM 814 N N . LEU A 1 107 ? 30.536 11.491 -17.176 1.00 51.34 107 LEU A N 1
ATOM 815 C CA . LEU A 1 107 ? 31.220 10.965 -15.990 1.00 51.34 107 LEU A CA 1
ATOM 816 C C . LEU A 1 107 ? 30.842 9.566 -15.481 1.00 51.34 107 LEU A C 1
ATOM 818 O O . LEU A 1 107 ? 29.827 9.286 -14.854 1.00 51.34 107 LEU A O 1
ATOM 822 N N . ILE A 1 108 ? 31.875 8.738 -15.555 1.00 47.38 108 ILE A N 1
ATOM 823 C CA . ILE A 1 108 ? 32.520 8.157 -14.378 1.00 47.38 108 ILE A CA 1
ATOM 824 C C . ILE A 1 108 ? 32.105 8.834 -13.042 1.00 47.38 108 ILE A C 1
ATOM 826 O O . ILE A 1 108 ? 32.718 9.817 -12.633 1.00 47.38 108 ILE A O 1
ATOM 830 N N . HIS A 1 109 ? 31.125 8.293 -12.310 1.00 44.88 109 HIS A N 1
ATOM 831 C CA . HIS A 1 109 ? 30.771 8.748 -10.951 1.00 44.88 109 HIS A CA 1
ATOM 832 C C . HIS A 1 109 ? 31.349 7.772 -9.907 1.00 44.88 109 HIS A C 1
ATOM 834 O O . HIS A 1 109 ? 31.141 6.561 -9.988 1.00 44.88 109 HIS A O 1
ATOM 840 N N . ASN A 1 110 ? 32.130 8.282 -8.943 1.00 44.22 110 ASN A N 1
ATOM 841 C CA . ASN A 1 110 ? 32.950 7.494 -7.998 1.00 44.22 110 ASN A CA 1
ATOM 842 C C . ASN A 1 110 ? 33.947 6.518 -8.664 1.00 44.22 110 ASN A C 1
ATOM 844 O O . ASN A 1 110 ? 34.161 5.412 -8.169 1.00 44.22 110 ASN A O 1
ATOM 848 N N . GLY A 1 111 ? 34.546 6.893 -9.799 1.00 43.47 111 GLY A N 1
ATOM 849 C CA . GLY A 1 111 ? 35.502 6.030 -10.508 1.00 43.47 111 GLY A CA 1
ATOM 850 C C . GLY A 1 111 ? 34.865 4.903 -11.334 1.00 43.47 111 GLY A C 1
ATOM 851 O O . GLY A 1 111 ? 35.590 4.056 -11.844 1.00 43.47 111 GLY A O 1
ATOM 852 N N . ARG A 1 112 ? 33.531 4.884 -11.497 1.00 48.00 112 ARG A N 1
ATOM 853 C CA . ARG A 1 112 ? 32.809 3.901 -12.325 1.00 48.00 112 ARG A CA 1
ATOM 854 C C . ARG A 1 112 ? 32.173 4.566 -13.534 1.00 48.00 112 ARG A C 1
ATOM 856 O O . ARG A 1 112 ? 31.292 5.400 -13.352 1.00 48.00 112 ARG A O 1
ATOM 863 N N . ALA A 1 113 ? 32.610 4.199 -14.739 1.00 52.84 113 ALA A N 1
ATOM 864 C CA . ALA A 1 113 ? 31.917 4.551 -15.975 1.00 52.84 113 ALA A CA 1
ATOM 865 C C . ALA A 1 113 ? 30.548 3.856 -15.990 1.00 52.84 113 ALA A C 1
ATOM 867 O O . ALA A 1 113 ? 30.478 2.637 -15.848 1.00 52.84 113 ALA A O 1
ATOM 868 N N . TYR A 1 114 ? 29.474 4.627 -16.125 1.00 61.00 114 TYR A N 1
ATOM 869 C CA . TYR A 1 114 ? 28.132 4.087 -16.310 1.00 61.00 114 TYR A CA 1
ATOM 870 C C . TYR A 1 114 ? 27.883 3.972 -17.810 1.00 61.00 114 TYR A C 1
ATOM 872 O O . TYR A 1 114 ? 28.007 4.969 -18.522 1.00 61.00 114 TYR A O 1
ATOM 880 N N . ASN A 1 115 ? 27.587 2.765 -18.300 1.00 69.19 115 ASN A N 1
ATOM 881 C CA . ASN A 1 115 ? 27.263 2.585 -19.710 1.00 69.19 115 ASN A CA 1
ATOM 882 C C . ASN A 1 115 ? 25.783 2.908 -19.950 1.00 69.19 115 ASN A C 1
ATOM 884 O O . ASN A 1 115 ? 24.925 2.032 -19.999 1.00 69.19 115 ASN A O 1
ATOM 888 N N . THR A 1 116 ? 25.491 4.202 -20.066 1.00 74.44 116 THR A N 1
ATOM 889 C CA . THR A 1 116 ? 24.142 4.721 -20.313 1.00 74.44 116 THR A CA 1
ATOM 890 C C . THR A 1 116 ? 23.509 4.156 -21.583 1.00 74.44 116 THR A C 1
ATOM 892 O O . THR A 1 116 ? 22.295 3.986 -21.628 1.00 74.44 116 THR A O 1
ATOM 895 N N . ILE A 1 117 ? 24.315 3.871 -22.611 1.00 75.56 117 ILE A N 1
ATOM 896 C CA . ILE A 1 117 ? 23.822 3.300 -23.868 1.00 75.56 117 ILE A CA 1
ATOM 897 C C . ILE A 1 117 ? 23.329 1.873 -23.630 1.00 75.56 117 ILE A C 1
ATOM 899 O O . ILE A 1 117 ? 22.226 1.556 -24.066 1.00 75.56 117 ILE A O 1
ATOM 903 N N . ASP A 1 118 ? 24.084 1.055 -22.893 1.00 76.81 118 ASP A N 1
ATOM 904 C CA . ASP A 1 118 ? 23.667 -0.315 -22.568 1.00 76.81 118 ASP A CA 1
ATOM 905 C C . ASP A 1 118 ? 22.367 -0.321 -21.751 1.00 76.81 118 ASP A C 1
ATOM 907 O O . ASP A 1 118 ? 21.446 -1.074 -22.061 1.00 76.81 118 ASP A O 1
ATOM 911 N N . GLU A 1 119 ? 22.245 0.549 -20.742 1.00 80.00 119 GLU A N 1
ATOM 912 C CA . GLU A 1 119 ? 21.005 0.640 -19.958 1.00 80.00 119 GLU A CA 1
ATOM 913 C C . GLU A 1 119 ? 19.820 1.138 -20.780 1.00 80.00 119 GLU A C 1
ATOM 915 O O . GLU A 1 119 ? 18.718 0.595 -20.690 1.00 80.00 119 GLU A O 1
ATOM 920 N N . LEU A 1 120 ? 20.030 2.153 -21.620 1.00 83.50 120 LEU A N 1
ATOM 921 C CA . LEU A 1 120 ? 18.984 2.633 -22.514 1.00 83.50 120 LEU A CA 1
ATOM 922 C C . LEU A 1 120 ? 18.567 1.541 -23.503 1.00 83.50 120 LEU A C 1
ATOM 924 O O . LEU A 1 120 ? 17.377 1.398 -23.772 1.00 83.50 120 LEU A O 1
ATOM 928 N N . GLN A 1 121 ? 19.515 0.754 -24.016 1.00 84.62 121 GLN A N 1
ATOM 929 C CA . GLN A 1 121 ? 19.240 -0.370 -24.903 1.00 84.62 121 GLN A CA 1
ATOM 930 C C . GLN A 1 121 ? 18.369 -1.421 -24.209 1.00 84.62 121 GLN A C 1
ATOM 932 O O . GLN A 1 121 ? 17.359 -1.826 -24.779 1.00 84.62 121 GLN A O 1
ATOM 937 N N . LYS A 1 122 ? 18.710 -1.828 -22.983 1.00 86.06 122 LYS A N 1
ATOM 938 C CA . LYS A 1 122 ? 17.917 -2.772 -22.177 1.00 86.06 122 LYS A CA 1
ATOM 939 C C . LYS A 1 122 ? 16.471 -2.302 -22.011 1.00 86.06 122 LYS A C 1
ATOM 941 O O . LYS A 1 122 ? 15.515 -2.981 -22.386 1.00 86.06 122 LYS A O 1
ATOM 946 N N . HIS A 1 123 ? 16.322 -1.076 -21.524 1.00 88.56 123 HIS A N 1
ATOM 947 C CA . HIS A 1 123 ? 15.039 -0.407 -21.384 1.00 88.56 123 HIS A CA 1
ATOM 948 C C . HIS A 1 123 ? 14.244 -0.370 -22.697 1.00 88.56 123 HIS A C 1
ATOM 950 O O . HIS A 1 123 ? 13.059 -0.702 -22.735 1.00 88.56 123 HIS A O 1
ATOM 956 N N . TRP A 1 124 ? 14.897 0.025 -23.786 1.00 87.88 124 TRP A N 1
ATOM 957 C CA . TRP A 1 124 ? 14.257 0.174 -25.084 1.00 87.88 124 TRP A CA 1
ATOM 958 C C . TRP A 1 124 ? 13.824 -1.161 -25.689 1.00 87.88 124 TRP A C 1
ATOM 960 O O . TRP A 1 124 ? 12.744 -1.230 -26.267 1.00 87.88 124 TRP A O 1
ATOM 970 N N . LEU A 1 125 ? 14.612 -2.226 -25.524 1.00 90.06 125 LEU A N 1
ATOM 971 C CA . LEU A 1 125 ? 14.266 -3.567 -26.002 1.00 90.06 125 LEU A CA 1
ATOM 972 C C . LEU A 1 125 ? 12.985 -4.083 -25.342 1.00 90.06 125 LEU A C 1
ATOM 974 O O . LEU A 1 125 ? 12.050 -4.461 -26.044 1.00 90.06 125 LEU A O 1
ATOM 978 N N . HIS A 1 126 ? 12.907 -4.029 -24.012 1.00 89.81 126 HIS A N 1
ATOM 979 C CA . HIS A 1 126 ? 11.699 -4.430 -23.292 1.00 89.81 126 HIS A CA 1
ATOM 980 C C . HIS A 1 126 ? 10.501 -3.524 -23.626 1.00 89.81 126 HIS A C 1
ATOM 982 O O . HIS A 1 126 ? 9.379 -4.013 -23.767 1.00 89.81 126 HIS A O 1
ATOM 988 N N . TYR A 1 127 ? 10.718 -2.211 -23.792 1.00 86.62 127 TYR A N 1
ATOM 989 C CA . TYR A 1 127 ? 9.655 -1.294 -24.209 1.00 86.62 127 TYR A CA 1
ATOM 990 C C . TYR A 1 127 ? 9.129 -1.643 -25.604 1.00 86.62 127 TYR A C 1
ATOM 992 O O . TYR A 1 127 ? 7.920 -1.705 -25.785 1.00 86.62 127 TYR A O 1
ATOM 1000 N N . LEU A 1 128 ? 10.009 -1.887 -26.581 1.00 86.62 128 LEU A N 1
ATOM 1001 C CA . LEU A 1 128 ? 9.618 -2.243 -27.946 1.00 86.62 128 LEU A CA 1
ATOM 1002 C C . LEU A 1 128 ? 8.875 -3.577 -28.005 1.00 86.62 128 LEU A C 1
ATOM 1004 O O . LEU A 1 128 ? 7.917 -3.696 -28.763 1.00 86.62 128 LEU A O 1
ATOM 1008 N N . GLU A 1 129 ? 9.293 -4.560 -27.209 1.00 87.25 129 GLU A N 1
ATOM 1009 C CA . GLU A 1 129 ? 8.590 -5.836 -27.086 1.00 87.25 129 GLU A CA 1
ATOM 1010 C C . GLU A 1 129 ? 7.165 -5.626 -26.557 1.00 87.25 129 GLU A C 1
ATOM 1012 O O . GLU A 1 129 ? 6.204 -6.049 -27.196 1.00 87.25 129 GLU A O 1
ATOM 1017 N N . ALA A 1 130 ? 7.011 -4.897 -25.447 1.00 85.00 130 ALA A N 1
ATOM 1018 C CA . ALA A 1 130 ? 5.694 -4.579 -24.901 1.00 85.00 130 ALA A CA 1
ATOM 1019 C C . ALA A 1 130 ? 4.863 -3.743 -25.891 1.00 85.00 130 ALA A C 1
ATOM 1021 O O . ALA A 1 130 ? 3.688 -4.021 -26.116 1.00 85.00 130 ALA A O 1
ATOM 1022 N N . TYR A 1 131 ? 5.477 -2.754 -26.541 1.00 82.56 131 TYR A N 1
ATOM 1023 C CA . TYR A 1 131 ? 4.832 -1.940 -27.565 1.00 82.56 131 TYR A CA 1
ATOM 1024 C C . TYR A 1 131 ? 4.314 -2.802 -28.719 1.00 82.56 131 TYR A C 1
ATOM 1026 O O . TYR A 1 131 ? 3.164 -2.645 -29.099 1.00 82.56 131 TYR A O 1
ATOM 1034 N N . GLY A 1 132 ? 5.102 -3.747 -29.235 1.00 85.06 132 GLY A N 1
ATOM 1035 C CA . GLY A 1 132 ? 4.673 -4.632 -30.321 1.00 85.06 132 GLY A CA 1
ATOM 1036 C C . GLY A 1 132 ? 3.477 -5.524 -29.969 1.00 85.06 132 GLY A C 1
ATOM 1037 O O . GLY A 1 132 ? 2.746 -5.935 -30.864 1.00 85.06 132 GLY A O 1
ATOM 1038 N N . ILE A 1 133 ? 3.259 -5.806 -28.680 1.00 83.69 133 ILE A N 1
ATOM 1039 C CA . ILE A 1 133 ? 2.115 -6.593 -28.196 1.00 83.69 133 ILE A CA 1
ATOM 1040 C C . ILE A 1 133 ? 0.894 -5.694 -27.947 1.00 83.69 133 ILE A C 1
ATOM 1042 O O . ILE A 1 133 ? -0.237 -6.094 -28.216 1.00 83.69 133 ILE A O 1
ATOM 1046 N N . PHE A 1 134 ? 1.108 -4.487 -27.417 1.00 80.81 134 PHE A N 1
ATOM 1047 C CA . PHE A 1 134 ? 0.038 -3.633 -26.891 1.00 80.81 134 PHE A CA 1
ATOM 1048 C C . PHE A 1 134 ? -0.208 -2.350 -27.705 1.00 80.81 134 PHE A C 1
ATOM 1050 O O . PHE A 1 134 ? -1.016 -1.524 -27.284 1.00 80.81 134 PHE A O 1
ATOM 1057 N N . SER A 1 135 ? 0.440 -2.158 -28.861 1.00 79.06 135 SER A N 1
ATOM 1058 C CA . SER A 1 135 ? 0.337 -0.934 -29.680 1.00 79.06 135 SER A CA 1
ATOM 1059 C C . SER A 1 135 ? -1.075 -0.639 -30.178 1.00 79.06 135 SER A C 1
ATOM 1061 O O . SER A 1 135 ? -1.401 0.512 -30.451 1.00 79.06 135 SER A O 1
ATOM 1063 N N . ASP A 1 136 ? -1.931 -1.651 -30.274 1.00 78.81 136 ASP A N 1
ATOM 1064 C CA . ASP A 1 136 ? -3.315 -1.473 -30.721 1.00 78.81 136 ASP A CA 1
ATOM 1065 C C . ASP A 1 136 ? -4.259 -1.090 -29.566 1.00 78.81 136 ASP A C 1
ATOM 1067 O O . ASP A 1 136 ? -5.430 -0.766 -29.779 1.00 78.81 136 ASP A O 1
ATOM 1071 N N . ILE A 1 137 ? -3.759 -1.091 -28.325 1.00 75.19 137 ILE A N 1
ATOM 1072 C CA . ILE A 1 137 ? -4.535 -0.812 -27.120 1.00 75.19 137 ILE A CA 1
ATOM 1073 C C . ILE A 1 137 ? -4.252 0.617 -26.659 1.00 75.19 137 ILE A C 1
ATOM 1075 O O . ILE A 1 137 ? -3.214 0.920 -26.075 1.00 75.19 137 ILE A O 1
ATOM 1079 N N . GLN A 1 138 ? -5.230 1.504 -26.859 1.00 71.81 138 GLN A N 1
ATOM 1080 C CA . GLN A 1 138 ? -5.116 2.908 -26.453 1.00 71.81 138 GLN A CA 1
ATOM 1081 C C . GLN A 1 138 ? -4.974 3.077 -24.931 1.00 71.81 138 GLN A C 1
ATOM 1083 O O . GLN A 1 138 ? -4.303 3.992 -24.463 1.00 71.81 138 GLN A O 1
ATOM 1088 N N . ARG A 1 139 ? -5.630 2.218 -24.145 1.00 76.50 139 ARG A N 1
ATOM 1089 C CA . ARG A 1 139 ? -5.549 2.217 -22.683 1.00 76.50 139 ARG A CA 1
ATOM 1090 C C . ARG A 1 139 ? -5.644 0.790 -22.176 1.00 76.50 139 ARG A C 1
ATOM 1092 O O . ARG A 1 139 ? -6.682 0.164 -22.349 1.00 76.50 139 ARG A O 1
ATOM 1099 N N . TYR A 1 140 ? -4.590 0.329 -21.514 1.00 79.06 140 TYR A N 1
ATOM 1100 C CA . TYR A 1 140 ? -4.577 -0.976 -20.860 1.00 79.06 140 TYR A CA 1
ATOM 1101 C C . TYR A 1 140 ? -5.004 -0.808 -19.401 1.00 79.06 140 TYR A C 1
ATOM 1103 O O . TYR A 1 140 ? -4.453 0.033 -18.687 1.00 79.06 140 TYR A O 1
ATOM 1111 N N . ASN A 1 141 ? -5.979 -1.588 -18.953 1.00 84.06 141 ASN A N 1
ATOM 1112 C CA . ASN A 1 141 ? -6.531 -1.608 -17.601 1.00 84.06 141 ASN A CA 1
ATOM 1113 C C . ASN A 1 141 ? -6.397 -3.001 -16.986 1.00 84.06 141 ASN A C 1
ATOM 1115 O O . ASN A 1 141 ? -6.063 -3.972 -17.658 1.00 84.06 141 ASN A O 1
ATOM 1119 N N . PHE A 1 142 ? -6.677 -3.125 -15.687 1.00 86.94 142 PHE A N 1
ATOM 1120 C CA . PHE A 1 142 ? -6.591 -4.419 -14.998 1.00 86.94 142 PHE A CA 1
ATOM 1121 C C . PHE A 1 142 ? -7.521 -5.487 -15.598 1.00 86.94 142 PHE A C 1
ATOM 1123 O O . PHE A 1 142 ? -7.193 -6.672 -15.597 1.00 86.94 142 PHE A O 1
ATOM 1130 N N . SER A 1 143 ? -8.671 -5.075 -16.139 1.00 89.12 143 SER A N 1
ATOM 1131 C CA . SER A 1 143 ? -9.598 -5.960 -16.855 1.00 89.12 143 SER A CA 1
ATOM 1132 C C . SER A 1 143 ? -8.967 -6.631 -18.071 1.00 89.12 143 SER A C 1
ATOM 1134 O O . SER A 1 143 ? -9.359 -7.749 -18.391 1.00 89.12 143 SER A O 1
ATOM 1136 N N . ASP A 1 144 ? -7.993 -5.971 -18.698 1.00 89.31 144 ASP A N 1
ATOM 1137 C CA . ASP A 1 144 ? -7.417 -6.363 -19.987 1.00 89.31 144 ASP A CA 1
ATOM 1138 C C . ASP A 1 144 ? -6.298 -7.405 -19.821 1.00 89.31 144 ASP A C 1
ATOM 1140 O O . ASP A 1 144 ? -5.904 -8.054 -20.789 1.00 89.31 144 ASP A O 1
ATOM 1144 N N . LEU A 1 145 ? -5.829 -7.615 -18.583 1.00 90.50 145 LEU A N 1
ATOM 1145 C CA . LEU A 1 145 ? -4.925 -8.708 -18.234 1.00 90.50 145 LEU A CA 1
ATOM 1146 C C . LEU A 1 145 ? -5.576 -10.066 -18.498 1.00 90.50 145 LEU A C 1
ATOM 1148 O O . LEU A 1 145 ? -6.722 -10.317 -18.092 1.00 90.50 145 LEU A O 1
ATOM 1152 N N . SER A 1 146 ? -4.799 -10.972 -19.093 1.00 93.69 146 SER A N 1
ATOM 1153 C CA . SER A 1 146 ? -5.231 -12.350 -19.299 1.00 93.69 146 SER A CA 1
ATOM 1154 C C . SER A 1 146 ? -5.461 -13.058 -17.961 1.00 93.69 146 SER A C 1
ATOM 1156 O O . SER A 1 146 ? -4.917 -12.671 -16.923 1.00 93.69 146 SER A O 1
ATOM 1158 N N . GLN A 1 147 ? -6.267 -14.121 -17.972 1.00 95.00 147 GLN A N 1
ATOM 1159 C CA . GLN A 1 147 ? -6.457 -14.930 -16.768 1.00 95.00 147 GLN A CA 1
ATOM 1160 C C . GLN A 1 147 ? -5.140 -15.582 -16.322 1.00 95.00 147 GLN A C 1
ATOM 1162 O O . GLN A 1 147 ? -4.852 -15.586 -15.134 1.00 95.00 147 GLN A O 1
ATOM 1167 N N . ALA A 1 148 ? -4.297 -16.012 -17.267 1.00 95.56 148 ALA A N 1
ATOM 1168 C CA . ALA A 1 148 ? -2.982 -16.575 -16.968 1.00 95.56 148 ALA A CA 1
ATOM 1169 C C . ALA A 1 148 ? -2.066 -15.582 -16.229 1.00 95.56 148 ALA A C 1
ATOM 1171 O O . ALA A 1 148 ? -1.378 -15.976 -15.294 1.00 95.56 148 ALA A O 1
ATOM 1172 N N . ASP A 1 149 ? -2.089 -14.292 -16.591 1.00 95.00 149 ASP A N 1
ATOM 1173 C CA . ASP A 1 149 ? -1.315 -13.267 -15.875 1.00 95.00 149 ASP A CA 1
ATOM 1174 C C . ASP A 1 149 ? -1.826 -13.066 -14.436 1.00 95.00 149 ASP A C 1
ATOM 1176 O O . ASP A 1 149 ? -1.037 -12.872 -13.510 1.00 95.00 149 ASP A O 1
ATOM 1180 N N . LYS A 1 150 ? -3.151 -13.123 -14.234 1.00 96.31 150 LYS A N 1
ATOM 1181 C CA . LYS A 1 150 ? -3.782 -12.995 -12.909 1.00 96.31 150 LYS A CA 1
ATOM 1182 C C . LYS A 1 150 ? -3.473 -14.205 -12.030 1.00 96.31 150 LYS A C 1
ATOM 1184 O O . LYS A 1 150 ? -3.078 -14.024 -10.880 1.00 96.31 150 LYS A O 1
ATOM 1189 N N . ASP A 1 151 ? -3.605 -15.406 -12.585 1.00 97.19 151 ASP A N 1
ATOM 1190 C CA . ASP A 1 151 ? -3.333 -16.668 -11.895 1.00 97.19 151 ASP A CA 1
ATOM 1191 C C . ASP A 1 151 ? -1.855 -16.763 -11.502 1.00 97.19 151 ASP A C 1
ATOM 1193 O O . ASP A 1 151 ? -1.542 -17.089 -10.359 1.00 97.19 151 ASP A O 1
ATOM 1197 N N . ALA A 1 152 ? -0.945 -16.396 -12.411 1.00 96.81 152 ALA A N 1
ATOM 1198 C CA . ALA A 1 152 ? 0.487 -16.354 -12.136 1.00 96.81 152 ALA A CA 1
ATOM 1199 C C . ALA A 1 152 ? 0.837 -15.376 -11.006 1.00 96.81 152 ALA A C 1
ATOM 1201 O O . ALA A 1 152 ? 1.633 -15.702 -10.129 1.00 96.81 152 ALA A O 1
ATOM 1202 N N . ALA A 1 153 ? 0.224 -14.189 -10.984 1.00 96.19 153 ALA A N 1
ATOM 1203 C CA . ALA A 1 153 ? 0.461 -13.220 -9.918 1.00 96.19 153 ALA A CA 1
ATOM 1204 C C . ALA A 1 153 ? -0.104 -13.682 -8.565 1.00 96.19 153 ALA A C 1
ATOM 1206 O O . ALA A 1 153 ? 0.494 -13.413 -7.524 1.00 96.19 153 ALA A O 1
ATOM 1207 N N . GLU A 1 154 ? -1.243 -14.376 -8.565 1.00 97.12 154 GLU A N 1
ATOM 1208 C CA . GLU A 1 154 ? -1.831 -14.940 -7.352 1.00 97.12 154 GLU A CA 1
ATOM 1209 C C . GLU A 1 154 ? -1.017 -16.126 -6.807 1.00 97.12 154 GLU A C 1
ATOM 1211 O O . GLU A 1 154 ? -0.821 -16.216 -5.592 1.00 97.12 154 GLU A O 1
ATOM 1216 N N . ALA A 1 155 ? -0.477 -16.975 -7.686 1.00 96.94 155 ALA A N 1
ATOM 1217 C CA . ALA A 1 155 ? 0.343 -18.133 -7.324 1.00 96.94 155 ALA A CA 1
ATOM 1218 C C . ALA A 1 155 ? 1.606 -17.757 -6.528 1.00 96.94 155 ALA A C 1
ATOM 1220 O O . ALA A 1 155 ? 2.051 -18.526 -5.675 1.00 96.94 155 ALA A O 1
ATOM 1221 N N . VAL A 1 156 ? 2.126 -16.536 -6.709 1.00 96.19 156 VAL A N 1
ATOM 1222 C CA . VAL A 1 156 ? 3.260 -16.017 -5.926 1.00 96.19 156 VAL A CA 1
ATOM 1223 C C . VAL A 1 156 ? 2.956 -15.982 -4.427 1.00 96.19 156 VAL A C 1
ATOM 1225 O O . VAL A 1 156 ? 3.846 -16.220 -3.610 1.00 96.19 156 VAL A O 1
ATOM 1228 N N . PHE A 1 157 ? 1.707 -15.725 -4.026 1.00 96.94 157 PHE A N 1
ATOM 1229 C CA . PHE A 1 157 ? 1.342 -15.753 -2.607 1.00 96.94 157 PHE A CA 1
ATOM 1230 C C . PHE A 1 157 ? 1.378 -17.163 -2.008 1.00 96.94 157 PHE A C 1
ATOM 1232 O O . PHE A 1 157 ? 1.561 -17.294 -0.794 1.00 96.94 157 PHE A O 1
ATOM 1239 N N . ASP A 1 158 ? 1.257 -18.190 -2.850 1.00 96.62 158 ASP A N 1
ATOM 1240 C CA . ASP A 1 158 ? 1.405 -19.605 -2.496 1.00 96.62 158 ASP A CA 1
ATOM 1241 C C . ASP A 1 158 ? 2.831 -20.128 -2.700 1.00 96.62 158 ASP A C 1
ATOM 1243 O O . ASP A 1 158 ? 3.080 -21.312 -2.497 1.00 96.62 158 ASP A O 1
ATOM 1247 N N . GLY A 1 159 ? 3.769 -19.252 -3.061 1.00 94.12 159 GLY A N 1
ATOM 1248 C CA . GLY A 1 159 ? 5.185 -19.578 -3.164 1.00 94.12 159 GLY A CA 1
ATOM 1249 C C . GLY A 1 159 ? 5.708 -19.807 -4.578 1.00 94.12 159 GLY A C 1
ATOM 1250 O O . GLY A 1 159 ? 6.917 -19.882 -4.750 1.00 94.12 159 GLY A O 1
ATOM 1251 N N . VAL A 1 160 ? 4.842 -19.857 -5.591 1.00 95.00 160 VAL A N 1
ATOM 1252 C CA . VAL A 1 160 ? 5.247 -20.202 -6.961 1.00 95.00 160 VAL A CA 1
ATOM 1253 C C . VAL A 1 160 ? 5.515 -18.943 -7.774 1.00 95.00 160 VAL A C 1
ATOM 1255 O O . VAL A 1 160 ? 4.625 -18.106 -7.940 1.00 95.00 160 VAL A O 1
ATOM 1258 N N . ILE A 1 161 ? 6.726 -18.806 -8.321 1.00 93.38 161 ILE A N 1
ATOM 1259 C CA . ILE A 1 161 ? 7.103 -17.646 -9.137 1.00 93.38 161 ILE A CA 1
ATOM 1260 C C . ILE A 1 161 ? 7.272 -18.052 -10.601 1.00 93.38 161 ILE A C 1
ATOM 1262 O O . ILE A 1 161 ? 8.336 -18.483 -11.044 1.00 93.38 161 ILE A O 1
ATOM 1266 N N . HIS A 1 162 ? 6.218 -17.817 -11.378 1.00 93.12 162 HIS A N 1
ATOM 1267 C CA . HIS A 1 162 ? 6.202 -18.061 -12.814 1.00 93.12 162 HIS A CA 1
ATOM 1268 C C . HIS A 1 162 ? 5.784 -16.797 -13.567 1.00 93.12 162 HIS A C 1
ATOM 1270 O O . HIS A 1 162 ? 4.688 -16.281 -13.356 1.00 93.12 162 HIS A O 1
ATOM 1276 N N . TYR A 1 163 ? 6.635 -16.298 -14.464 1.00 92.38 163 TYR A N 1
ATOM 1277 C CA . TYR A 1 163 ? 6.281 -15.204 -15.368 1.00 92.38 163 TYR A CA 1
ATOM 1278 C C . TYR A 1 163 ? 5.779 -15.789 -16.702 1.00 92.38 163 TYR A C 1
ATOM 1280 O O . TYR A 1 163 ? 6.595 -16.334 -17.442 1.00 92.38 163 TYR A O 1
ATOM 1288 N N . PRO A 1 164 ? 4.489 -15.637 -17.082 1.00 85.06 164 PRO A N 1
ATOM 1289 C CA . PRO A 1 164 ? 3.904 -16.318 -18.253 1.00 85.06 164 PRO A CA 1
ATOM 1290 C C . PRO A 1 164 ? 4.596 -16.071 -19.604 1.00 85.06 164 PRO A C 1
ATOM 1292 O O . PRO A 1 164 ? 4.429 -16.843 -20.544 1.00 85.06 164 PRO A O 1
ATOM 1295 N N . ARG A 1 165 ? 5.336 -14.964 -19.723 1.00 85.94 165 ARG A N 1
ATOM 1296 C CA . ARG A 1 165 ? 6.123 -14.565 -20.905 1.00 85.94 165 ARG A CA 1
ATOM 1297 C C . ARG A 1 165 ? 7.593 -14.300 -20.555 1.00 85.94 165 ARG A C 1
ATOM 1299 O O . ARG A 1 165 ? 8.276 -13.571 -21.262 1.00 85.94 165 ARG A O 1
ATOM 1306 N N . GLY A 1 166 ? 8.049 -14.821 -19.424 1.00 84.50 166 GLY A N 1
ATOM 1307 C CA . GLY A 1 166 ? 9.388 -14.593 -18.901 1.00 84.50 166 GLY A CA 1
ATOM 1308 C C . GLY A 1 166 ? 9.981 -15.882 -18.361 1.00 84.50 166 GLY A C 1
ATOM 1309 O O . GLY A 1 166 ? 9.782 -16.964 -18.912 1.00 84.50 166 GLY A O 1
ATOM 1310 N N . VAL A 1 167 ? 10.731 -15.749 -17.277 1.00 87.94 167 VAL A N 1
ATOM 1311 C CA . VAL A 1 167 ? 11.408 -16.871 -16.628 1.00 87.94 167 VAL A CA 1
ATOM 1312 C C . VAL A 1 167 ? 10.551 -17.521 -15.544 1.00 87.94 167 VAL A C 1
ATOM 1314 O O . VAL A 1 167 ? 9.694 -16.891 -14.921 1.00 87.94 167 VAL A O 1
ATOM 1317 N N . GLU A 1 168 ? 10.840 -18.786 -15.277 1.00 90.19 168 GLU A N 1
ATOM 1318 C CA . GLU A 1 168 ? 10.462 -19.455 -14.037 1.00 90.19 168 GLU A CA 1
ATOM 1319 C C . GLU A 1 168 ? 11.594 -19.268 -13.025 1.00 90.19 168 GLU A C 1
ATOM 1321 O O . GLU A 1 168 ? 12.775 -19.342 -13.382 1.00 90.19 168 GLU A O 1
ATOM 1326 N N . LEU A 1 169 ? 11.238 -18.936 -11.787 1.00 88.81 169 LEU A N 1
ATOM 1327 C CA . LEU A 1 169 ? 12.187 -18.699 -10.706 1.00 88.81 169 LEU A CA 1
ATOM 1328 C C . LEU A 1 169 ? 11.983 -19.727 -9.601 1.00 88.81 169 LEU A C 1
ATOM 1330 O O . LEU A 1 169 ? 10.914 -20.320 -9.501 1.00 88.81 169 LEU A O 1
ATOM 1334 N N . ASP A 1 170 ? 12.996 -19.884 -8.750 1.00 89.56 170 ASP A N 1
ATOM 1335 C CA . ASP A 1 170 ? 12.885 -20.736 -7.571 1.00 89.56 170 ASP A CA 1
ATOM 1336 C C . ASP A 1 170 ? 11.695 -20.319 -6.699 1.00 89.56 170 ASP A C 1
ATOM 1338 O O . ASP A 1 170 ? 11.448 -19.126 -6.469 1.00 89.56 170 ASP A O 1
ATOM 1342 N N . ASP A 1 171 ? 10.996 -21.328 -6.187 1.00 90.81 171 ASP A N 1
ATOM 1343 C CA . ASP A 1 171 ? 9.883 -21.138 -5.272 1.00 90.81 171 ASP A CA 1
ATOM 1344 C C . ASP A 1 171 ? 10.329 -20.416 -3.992 1.00 90.81 171 ASP A C 1
ATOM 1346 O O . ASP A 1 171 ? 11.451 -20.557 -3.491 1.00 90.81 171 ASP A O 1
ATOM 1350 N N . ILE A 1 172 ? 9.404 -19.650 -3.425 1.00 90.50 172 ILE A N 1
ATOM 1351 C CA . ILE A 1 172 ? 9.554 -18.979 -2.138 1.00 90.50 172 ILE A CA 1
ATOM 1352 C C . ILE A 1 172 ? 8.589 -19.571 -1.116 1.00 90.50 172 ILE A C 1
ATOM 1354 O O . ILE A 1 172 ? 7.567 -20.161 -1.445 1.00 90.50 172 ILE A O 1
ATOM 1358 N N . GLU A 1 173 ? 8.888 -19.360 0.161 1.00 92.56 173 GLU A N 1
ATOM 1359 C CA . GLU A 1 173 ? 7.942 -19.668 1.234 1.00 92.56 173 GLU A CA 1
ATOM 1360 C C . GLU A 1 173 ? 6.593 -18.949 1.008 1.00 92.56 173 GLU A C 1
ATOM 1362 O O . GLU A 1 173 ? 6.597 -17.727 0.783 1.00 92.56 173 GLU A O 1
ATOM 1367 N N . PRO A 1 174 ? 5.451 -19.656 1.119 1.00 95.06 174 PRO A N 1
ATOM 1368 C CA . PRO A 1 174 ? 4.129 -19.051 1.013 1.00 95.06 174 PRO A CA 1
ATOM 1369 C C . PRO A 1 174 ? 3.932 -17.906 2.015 1.00 95.06 174 PRO A C 1
ATOM 1371 O O . PRO A 1 174 ? 4.454 -17.920 3.134 1.00 95.06 174 PRO A O 1
ATOM 1374 N N . THR A 1 175 ? 3.142 -16.905 1.623 1.00 96.12 175 THR A N 1
ATOM 1375 C CA . THR A 1 175 ? 2.850 -15.728 2.457 1.00 96.12 175 THR A CA 1
ATOM 1376 C C . THR A 1 175 ? 1.353 -15.586 2.707 1.00 96.12 175 THR A C 1
ATOM 1378 O O . THR A 1 175 ? 0.867 -16.028 3.740 1.00 96.12 175 THR A O 1
ATOM 1381 N N . TYR A 1 176 ? 0.593 -15.004 1.777 1.00 97.56 176 TYR A N 1
ATOM 1382 C CA . TYR A 1 176 ? -0.852 -14.795 1.917 1.00 97.56 176 TYR A CA 1
ATOM 1383 C C . TYR A 1 176 ? -1.655 -15.913 1.235 1.00 97.56 176 TYR A C 1
ATOM 1385 O O . TYR A 1 176 ? -2.229 -15.753 0.153 1.00 97.56 176 TYR A O 1
ATOM 1393 N N . THR A 1 177 ? -1.650 -17.083 1.871 1.00 97.31 177 THR A N 1
ATOM 1394 C CA . THR A 1 177 ? -2.273 -18.312 1.354 1.00 97.31 177 THR A CA 1
ATOM 1395 C C . THR A 1 177 ? -3.798 -18.211 1.246 1.00 97.31 177 THR A C 1
ATOM 1397 O O . THR A 1 177 ? -4.438 -17.356 1.864 1.00 97.31 177 THR A O 1
ATOM 1400 N N . VAL A 1 178 ? -4.414 -19.145 0.513 1.00 97.44 178 VAL A N 1
ATOM 1401 C CA . VAL A 1 178 ? -5.882 -19.271 0.417 1.00 97.44 178 VAL A CA 1
ATOM 1402 C C . VAL A 1 178 ? -6.546 -19.367 1.798 1.00 97.44 178 VAL A C 1
ATOM 1404 O O . VAL A 1 178 ? -7.578 -18.739 2.030 1.00 97.44 178 VAL A O 1
ATOM 1407 N N . ALA A 1 179 ? -5.949 -20.110 2.735 1.00 97.75 179 ALA A N 1
ATOM 1408 C CA . ALA A 1 179 ? -6.492 -20.280 4.083 1.00 97.75 179 ALA A CA 1
ATOM 1409 C C . ALA A 1 179 ? -6.511 -18.964 4.878 1.00 97.75 179 ALA A C 1
ATOM 1411 O O . ALA A 1 179 ? -7.470 -18.693 5.599 1.00 97.75 179 ALA A O 1
ATOM 1412 N N . LEU A 1 180 ? -5.482 -18.124 4.725 1.00 98.12 180 LEU A N 1
ATOM 1413 C CA . LEU A 1 180 ? -5.451 -16.785 5.320 1.00 98.12 180 LEU A CA 1
ATOM 1414 C C . LEU A 1 180 ? -6.477 -15.867 4.646 1.00 98.12 180 LEU A C 1
ATOM 1416 O O . LEU A 1 180 ? -7.249 -15.187 5.320 1.00 98.12 180 LEU A O 1
ATOM 1420 N N . HIS A 1 181 ? -6.563 -15.906 3.317 1.00 98.38 181 HIS A N 1
ATOM 1421 C CA . HIS A 1 181 ? -7.541 -15.122 2.560 1.00 98.38 181 HIS A CA 1
ATOM 1422 C C . HIS A 1 181 ? -8.995 -15.425 2.948 1.00 98.38 181 HIS A C 1
ATOM 1424 O O . HIS A 1 181 ? -9.817 -14.514 3.052 1.00 98.38 181 HIS A O 1
ATOM 1430 N N . GLN A 1 182 ? -9.328 -16.684 3.239 1.00 97.94 182 GLN A N 1
ATOM 1431 C CA . GLN A 1 182 ? -10.662 -17.080 3.718 1.00 97.94 182 GLN A CA 1
ATOM 1432 C C . GLN A 1 182 ? -11.050 -16.413 5.049 1.00 97.94 182 GLN A C 1
ATOM 1434 O O . GLN A 1 182 ? -12.223 -16.112 5.271 1.00 97.94 182 GLN A O 1
ATOM 1439 N N . GLN A 1 183 ? -10.077 -16.105 5.912 1.00 97.75 183 GLN A N 1
ATOM 1440 C CA . GLN A 1 183 ? -10.331 -15.417 7.185 1.00 97.75 183 GLN A CA 1
ATOM 1441 C C . GLN A 1 183 ? -10.720 -13.944 6.998 1.00 97.75 183 GLN A C 1
ATOM 1443 O O . GLN A 1 183 ? -11.376 -13.375 7.870 1.00 97.75 183 GLN A O 1
ATOM 1448 N N . VAL A 1 184 ? -10.345 -13.332 5.869 1.00 97.94 184 VAL A N 1
ATOM 1449 C CA . VAL A 1 184 ? -10.663 -11.932 5.540 1.00 97.94 184 VAL A CA 1
ATOM 1450 C C . VAL A 1 184 ? -11.867 -11.841 4.603 1.00 97.94 184 VAL A C 1
ATOM 1452 O O . VAL A 1 184 ? -12.768 -11.035 4.823 1.00 97.94 184 VAL A O 1
ATOM 1455 N N . SER A 1 185 ? -11.940 -12.703 3.587 1.00 96.62 185 SER A N 1
ATOM 1456 C CA . SER A 1 185 ? -13.044 -12.723 2.612 1.00 96.62 185 SER A CA 1
ATOM 1457 C C . SER A 1 185 ? -14.402 -13.113 3.212 1.00 96.62 185 SER A C 1
ATOM 1459 O O . SER A 1 185 ? -15.440 -12.887 2.591 1.00 96.62 185 SER A O 1
ATOM 1461 N N . ARG A 1 186 ? -14.440 -13.599 4.462 1.00 95.75 186 ARG A N 1
ATOM 1462 C CA . ARG A 1 186 ? -15.691 -13.741 5.227 1.00 95.75 186 ARG A CA 1
ATOM 1463 C C . ARG A 1 186 ? -16.414 -12.412 5.475 1.00 95.75 186 ARG A C 1
ATOM 1465 O O . ARG A 1 186 ? -17.627 -12.418 5.637 1.00 95.75 186 ARG A O 1
ATOM 1472 N N . TYR A 1 187 ? -15.694 -11.287 5.513 1.00 96.56 187 TYR A N 1
ATOM 1473 C CA . TYR A 1 187 ? -16.296 -9.964 5.733 1.00 96.56 187 TYR A CA 1
ATOM 1474 C C . TYR A 1 187 ? -16.930 -9.393 4.459 1.00 96.56 187 TYR A C 1
ATOM 1476 O O . TYR A 1 187 ? -17.836 -8.564 4.529 1.00 96.56 187 TYR A O 1
ATOM 1484 N N . ARG A 1 188 ? -16.442 -9.831 3.295 1.00 96.31 188 ARG A N 1
ATOM 1485 C CA . ARG A 1 188 ? -16.974 -9.559 1.957 1.00 96.31 188 ARG A CA 1
ATOM 1486 C C . ARG A 1 188 ? -16.218 -10.432 0.965 1.00 96.31 188 ARG A C 1
ATOM 1488 O O . ARG A 1 188 ? -15.002 -10.539 1.065 1.00 96.31 188 ARG A O 1
ATOM 1495 N N . ASN A 1 189 ? -16.908 -10.991 -0.023 1.00 95.94 189 ASN A N 1
ATOM 1496 C CA . ASN A 1 189 ? -16.262 -11.820 -1.036 1.00 95.94 189 ASN A CA 1
ATOM 1497 C C . ASN A 1 189 ? -15.372 -10.986 -1.983 1.00 95.94 189 ASN A C 1
ATOM 1499 O O . ASN A 1 189 ? -15.844 -10.016 -2.576 1.00 95.94 189 ASN A O 1
ATOM 1503 N N . PHE A 1 190 ? -14.112 -11.394 -2.137 1.00 97.00 190 PHE A N 1
ATOM 1504 C CA . PHE A 1 190 ? -13.138 -10.906 -3.124 1.00 97.00 190 PHE A CA 1
ATOM 1505 C C . PHE A 1 190 ? -12.070 -11.990 -3.346 1.00 97.00 190 PHE A C 1
ATOM 1507 O O . PHE A 1 190 ? -11.957 -12.918 -2.542 1.00 97.00 190 PHE A O 1
ATOM 1514 N N . GLN A 1 191 ? -11.292 -11.900 -4.421 1.00 97.06 191 GLN A N 1
ATOM 1515 C CA . GLN A 1 191 ? -10.176 -12.806 -4.726 1.00 97.06 191 GLN A CA 1
ATOM 1516 C C . GLN A 1 191 ? -8.837 -12.203 -4.278 1.00 97.06 191 GLN A C 1
ATOM 1518 O O . GLN A 1 191 ? -8.717 -10.987 -4.136 1.00 97.06 191 GLN A O 1
ATOM 1523 N N . ARG A 1 192 ? -7.784 -13.011 -4.094 1.00 97.44 192 ARG A N 1
ATOM 1524 C CA . ARG A 1 192 ? -6.464 -12.467 -3.711 1.00 97.44 192 ARG A CA 1
ATOM 1525 C C . ARG A 1 192 ? -5.892 -11.546 -4.785 1.00 97.44 192 ARG A C 1
ATOM 1527 O O . ARG A 1 192 ? -5.301 -10.520 -4.453 1.00 97.44 192 ARG A O 1
ATOM 1534 N N . VAL A 1 193 ? -6.131 -11.844 -6.063 1.00 96.69 193 VAL A N 1
ATOM 1535 C CA . VAL A 1 193 ? -5.736 -10.957 -7.168 1.00 96.69 193 VAL A CA 1
ATOM 1536 C C . VAL A 1 193 ? -6.411 -9.572 -7.102 1.00 96.69 193 VAL A C 1
ATOM 1538 O O . VAL A 1 193 ? -5.824 -8.583 -7.550 1.00 96.69 193 VAL A O 1
ATOM 1541 N N . ASP A 1 194 ? -7.586 -9.444 -6.464 1.00 97.19 194 ASP A N 1
ATOM 1542 C CA . ASP A 1 194 ? -8.242 -8.143 -6.257 1.00 97.19 194 ASP A CA 1
ATOM 1543 C C . ASP A 1 194 ? -7.436 -7.232 -5.317 1.00 97.19 194 ASP A C 1
ATOM 1545 O O . ASP A 1 194 ? -7.527 -6.009 -5.429 1.00 97.19 194 ASP A O 1
ATOM 1549 N N . ILE A 1 195 ? -6.598 -7.791 -4.433 1.00 97.12 195 ILE A N 1
ATOM 1550 C CA . ILE A 1 195 ? -5.669 -7.014 -3.594 1.00 97.12 195 ILE A CA 1
ATOM 1551 C C . ILE A 1 195 ? -4.654 -6.304 -4.488 1.00 97.12 195 ILE A C 1
ATOM 1553 O O . ILE A 1 195 ? -4.435 -5.096 -4.365 1.00 97.12 195 ILE A O 1
ATOM 1557 N N . LEU A 1 196 ? -4.062 -7.038 -5.435 1.00 94.56 196 LEU A N 1
ATOM 1558 C CA . LEU A 1 196 ? -3.093 -6.481 -6.374 1.00 94.56 196 LEU A CA 1
ATOM 1559 C C . LEU A 1 196 ? -3.741 -5.436 -7.289 1.00 94.56 196 LEU A C 1
ATOM 1561 O O . LEU A 1 196 ? -3.128 -4.381 -7.507 1.00 94.56 196 LEU A O 1
ATOM 1565 N N . ARG A 1 197 ? -4.981 -5.686 -7.748 1.00 93.31 197 ARG A N 1
ATOM 1566 C CA . ARG A 1 197 ? -5.809 -4.709 -8.477 1.00 93.31 197 ARG A CA 1
ATOM 1567 C C . ARG A 1 197 ? -5.982 -3.435 -7.667 1.00 93.31 197 ARG A C 1
ATOM 1569 O O . ARG A 1 197 ? -5.587 -2.367 -8.130 1.00 93.31 197 ARG A O 1
ATOM 1576 N N . ALA A 1 198 ? -6.516 -3.548 -6.454 1.00 93.81 198 ALA A N 1
ATOM 1577 C CA . ALA A 1 198 ? -6.817 -2.409 -5.601 1.00 93.81 198 ALA A CA 1
ATOM 1578 C C . ALA A 1 198 ? -5.558 -1.574 -5.323 1.00 93.81 198 ALA A C 1
ATOM 1580 O O . ALA A 1 198 ? -5.561 -0.354 -5.478 1.00 93.81 198 ALA A O 1
ATOM 1581 N N . MET A 1 199 ? -4.434 -2.227 -5.021 1.00 91.19 199 MET A N 1
ATOM 1582 C CA . MET A 1 199 ? -3.155 -1.537 -4.864 1.00 91.19 199 MET A CA 1
ATOM 1583 C C . MET A 1 199 ? -2.675 -0.880 -6.169 1.00 91.19 199 MET A C 1
ATOM 1585 O O . MET A 1 199 ? -2.036 0.163 -6.124 1.00 91.19 199 MET A O 1
ATOM 1589 N N . ALA A 1 200 ? -2.883 -1.495 -7.338 1.00 85.75 200 ALA A N 1
ATOM 1590 C CA . ALA A 1 200 ? -2.438 -0.926 -8.616 1.00 85.75 200 ALA A CA 1
ATOM 1591 C C . ALA A 1 200 ? -3.267 0.308 -8.985 1.00 85.75 200 ALA A C 1
ATOM 1593 O O . ALA A 1 200 ? -2.731 1.320 -9.434 1.00 85.75 200 ALA A O 1
ATOM 1594 N N . GLU A 1 201 ? -4.573 0.255 -8.753 1.00 84.62 201 GLU A N 1
ATOM 1595 C CA . GLU A 1 201 ? -5.466 1.388 -8.950 1.00 84.62 201 GLU A CA 1
ATOM 1596 C C . GLU A 1 201 ? -5.203 2.514 -7.946 1.00 84.62 201 GLU A C 1
ATOM 1598 O O . GLU A 1 201 ? -5.284 3.675 -8.330 1.00 84.62 201 GLU A O 1
ATOM 1603 N N . GLN A 1 202 ? -4.862 2.197 -6.691 1.00 86.00 202 GLN A N 1
ATOM 1604 C CA . GLN A 1 202 ? -4.538 3.197 -5.667 1.00 86.00 202 GLN A CA 1
ATOM 1605 C C . GLN A 1 202 ? -3.313 4.033 -6.061 1.00 86.00 202 GLN A C 1
ATOM 1607 O O . GLN A 1 202 ? -3.292 5.245 -5.857 1.00 86.00 202 GLN A O 1
ATOM 1612 N N . GLU A 1 203 ? -2.303 3.388 -6.637 1.00 78.38 203 GLU A N 1
ATOM 1613 C CA . GLU A 1 203 ? -1.055 4.036 -7.046 1.00 78.38 203 GLU A CA 1
ATOM 1614 C C . GLU A 1 203 ? -1.193 4.781 -8.378 1.00 78.38 203 GLU A C 1
ATOM 1616 O O . GLU A 1 203 ? -0.609 5.842 -8.585 1.00 78.38 203 GLU A O 1
ATOM 1621 N N . SER A 1 204 ? -2.001 4.245 -9.291 1.00 74.00 204 SER A N 1
ATOM 1622 C CA . SER A 1 204 ? -2.190 4.823 -10.623 1.00 74.00 204 SER A CA 1
ATOM 1623 C C . SER A 1 204 ? -3.400 5.749 -10.740 1.00 74.00 204 SER A C 1
ATOM 1625 O O . SER A 1 204 ? -3.619 6.339 -11.797 1.00 74.00 204 SER A O 1
ATOM 1627 N N . ASN A 1 205 ? -4.222 5.860 -9.694 1.00 73.81 205 ASN A N 1
ATOM 1628 C CA . ASN A 1 205 ? -5.561 6.449 -9.769 1.00 73.81 205 ASN A CA 1
ATOM 1629 C C . ASN A 1 205 ? -6.387 5.857 -10.940 1.00 73.81 205 ASN A C 1
ATOM 1631 O O . ASN A 1 205 ? -7.035 6.581 -11.699 1.00 73.81 205 ASN A O 1
ATOM 1635 N N . GLY A 1 206 ? -6.257 4.540 -11.150 1.00 70.62 206 GLY A N 1
ATOM 1636 C CA . GLY A 1 206 ? -6.866 3.781 -12.253 1.00 70.62 206 GLY A CA 1
ATOM 1637 C C . GLY A 1 206 ? -6.250 4.010 -13.643 1.00 70.62 206 GLY A C 1
ATOM 1638 O O . GLY A 1 206 ? -6.838 3.611 -14.652 1.00 70.62 206 GLY A O 1
ATOM 1639 N N . ARG A 1 207 ? -5.100 4.687 -13.745 1.00 72.38 207 ARG A N 1
ATOM 1640 C CA . ARG A 1 207 ? -4.439 5.041 -15.016 1.00 72.38 207 ARG A CA 1
ATOM 1641 C C . ARG A 1 207 ? -3.233 4.142 -15.262 1.00 72.38 207 ARG A C 1
ATOM 1643 O O . ARG A 1 207 ? -2.115 4.506 -14.903 1.00 72.38 207 ARG A O 1
ATOM 1650 N N . HIS A 1 208 ? -3.455 2.961 -15.839 1.00 70.38 208 HIS A N 1
ATOM 1651 C CA . HIS A 1 208 ? -2.391 1.961 -15.867 1.00 70.38 208 HIS A CA 1
ATOM 1652 C C . HIS A 1 208 ? -1.369 2.135 -17.000 1.00 70.38 208 HIS A C 1
ATOM 1654 O O . HIS A 1 208 ? -0.208 2.406 -16.712 1.00 70.38 208 HIS A O 1
ATOM 1660 N N . TRP A 1 209 ? -1.787 2.031 -18.263 1.00 69.81 209 TRP A N 1
ATOM 1661 C CA . TRP A 1 209 ? -0.941 2.263 -19.444 1.00 69.81 209 TRP A CA 1
ATOM 1662 C C . TRP A 1 209 ? -1.695 3.099 -20.482 1.00 69.81 209 TRP A C 1
ATOM 1664 O O . TRP A 1 209 ? -2.917 2.977 -20.596 1.00 69.81 209 TRP A O 1
ATOM 1674 N N . GLY A 1 210 ? -0.971 3.927 -21.243 1.00 61.88 210 GLY A N 1
ATOM 1675 C CA . GLY A 1 210 ? -1.507 4.668 -22.397 1.00 61.88 210 GLY A CA 1
ATOM 1676 C C . GLY A 1 210 ? -2.468 5.800 -22.034 1.00 61.88 210 GLY A C 1
ATOM 1677 O O . GLY A 1 210 ? -3.209 6.319 -22.865 1.00 61.88 210 GLY A O 1
ATOM 1678 N N . TYR A 1 211 ? -2.485 6.205 -20.762 1.00 60.78 211 TYR A N 1
ATOM 1679 C CA . TYR A 1 211 ? -3.380 7.257 -20.309 1.00 60.78 211 TYR A CA 1
ATOM 1680 C C . TYR A 1 211 ? -2.877 8.634 -20.764 1.00 60.78 211 TYR A C 1
ATOM 1682 O O . TYR A 1 211 ? -2.046 9.250 -20.098 1.00 60.78 211 TYR A O 1
ATOM 1690 N N . SER A 1 212 ? -3.446 9.163 -21.848 1.00 56.72 212 SER A N 1
ATOM 1691 C CA . SER A 1 212 ? -3.372 10.592 -22.156 1.00 56.72 212 SER A CA 1
ATOM 1692 C C . SER A 1 212 ? -4.674 11.144 -22.722 1.00 56.72 212 SER A C 1
ATOM 1694 O O . SER A 1 212 ? -5.432 10.463 -23.407 1.00 56.72 212 SER A O 1
ATOM 1696 N N . ALA A 1 213 ? -4.921 12.422 -22.423 1.00 49.62 213 ALA A N 1
ATOM 1697 C CA . ALA A 1 213 ? -5.979 13.219 -23.037 1.00 49.62 213 ALA A CA 1
ATOM 1698 C C . ALA A 1 213 ? -5.596 13.724 -24.444 1.00 49.62 213 ALA A C 1
ATOM 1700 O O . ALA A 1 213 ? -6.418 14.358 -25.105 1.00 49.62 213 ALA A O 1
ATOM 1701 N N . ARG A 1 214 ? -4.353 13.491 -24.888 1.00 53.59 214 ARG A N 1
ATOM 1702 C CA . ARG A 1 214 ? -3.839 13.900 -26.197 1.00 53.59 214 ARG A CA 1
ATOM 1703 C C . ARG A 1 214 ? -3.362 12.683 -26.994 1.00 53.59 214 ARG A C 1
ATOM 1705 O O . ARG A 1 214 ? -2.798 11.746 -26.437 1.00 53.59 214 ARG A O 1
ATOM 1712 N N . LEU A 1 215 ? -3.615 12.705 -28.302 1.00 50.81 215 LEU A N 1
ATOM 1713 C CA . LEU A 1 215 ? -3.342 11.593 -29.224 1.00 50.81 215 LEU A CA 1
ATOM 1714 C C . LEU A 1 215 ? -1.837 11.323 -29.445 1.00 50.81 215 LEU A C 1
ATOM 1716 O O . LEU A 1 215 ? -1.487 10.274 -29.971 1.00 50.81 215 LEU A O 1
ATOM 1720 N N . ASP A 1 216 ? -0.947 12.232 -29.042 1.00 53.75 216 ASP A N 1
ATOM 1721 C CA . ASP A 1 216 ? 0.514 12.130 -29.183 1.00 53.75 216 ASP A CA 1
ATOM 1722 C C . ASP A 1 216 ? 1.223 11.388 -28.027 1.00 53.75 216 ASP A C 1
ATOM 1724 O O . ASP A 1 216 ? 2.434 11.174 -28.084 1.00 53.75 216 ASP A O 1
ATOM 1728 N N . ASP A 1 217 ? 0.475 10.943 -27.014 1.00 58.34 217 ASP A N 1
ATOM 1729 C CA . ASP A 1 217 ? 0.989 10.340 -25.771 1.00 58.34 217 ASP A CA 1
ATOM 1730 C C . ASP A 1 217 ? 0.473 8.902 -25.521 1.00 58.34 217 ASP A C 1
ATOM 1732 O O . ASP A 1 217 ? 0.663 8.350 -24.438 1.00 58.34 217 ASP A O 1
ATOM 1736 N N . VAL A 1 218 ? -0.194 8.281 -26.500 1.00 55.53 218 VAL A N 1
ATOM 1737 C CA . VAL A 1 218 ? -0.945 7.011 -26.339 1.00 55.53 218 VAL A CA 1
ATOM 1738 C C . VAL A 1 218 ? -0.066 5.821 -25.910 1.00 55.53 218 VAL A C 1
ATOM 1740 O O . VAL A 1 218 ? -0.563 4.843 -25.363 1.00 55.53 218 VAL A O 1
ATOM 1743 N N . PHE A 1 219 ? 1.254 5.929 -26.067 1.00 60.22 219 PHE A N 1
ATOM 1744 C CA . PHE A 1 219 ? 2.220 4.872 -25.731 1.00 60.22 219 PHE A CA 1
ATOM 1745 C C . PHE A 1 219 ? 3.314 5.332 -24.776 1.00 60.22 219 PHE A C 1
ATOM 1747 O O . PHE A 1 219 ? 4.244 4.592 -24.467 1.00 60.22 219 PHE A O 1
ATOM 1754 N N . ARG A 1 220 ? 3.178 6.558 -24.266 1.00 66.94 220 ARG A N 1
ATOM 1755 C CA . ARG A 1 220 ? 4.126 7.111 -23.320 1.00 66.94 220 ARG A CA 1
ATOM 1756 C C . ARG A 1 220 ? 3.967 6.417 -21.978 1.00 66.94 220 ARG A C 1
ATOM 1758 O O . ARG A 1 220 ? 2.895 6.439 -21.364 1.00 66.94 220 ARG A O 1
ATOM 1765 N N . LEU A 1 221 ? 5.073 5.893 -21.466 1.00 66.50 221 LEU A N 1
ATOM 1766 C CA . LEU A 1 221 ? 5.124 5.466 -20.085 1.00 66.50 221 LEU A CA 1
ATOM 1767 C C . LEU A 1 221 ? 4.922 6.668 -19.186 1.00 66.50 221 LEU A C 1
ATOM 1769 O O . LEU A 1 221 ? 5.584 7.702 -19.273 1.00 66.50 221 LEU A O 1
ATOM 1773 N N . THR A 1 222 ? 3.966 6.529 -18.297 1.00 59.59 222 THR A N 1
ATOM 1774 C CA . THR A 1 222 ? 3.778 7.514 -17.256 1.00 59.59 222 THR A CA 1
ATOM 1775 C C . THR A 1 222 ? 4.718 7.119 -16.102 1.00 59.59 222 THR A C 1
ATOM 1777 O O . THR A 1 222 ? 5.026 5.949 -15.924 1.00 59.59 222 THR A O 1
ATOM 1780 N N . VAL A 1 223 ? 5.215 8.062 -15.311 1.00 57.09 223 VAL A N 1
ATOM 1781 C CA . VAL A 1 223 ? 6.018 7.805 -14.099 1.00 57.09 223 VAL A CA 1
ATOM 1782 C C . VAL A 1 223 ? 5.343 8.606 -12.986 1.00 57.09 223 VAL A C 1
ATOM 1784 O O . VAL A 1 223 ? 4.967 9.759 -13.216 1.00 57.09 223 VAL A O 1
ATOM 1787 N N . GLY A 1 224 ? 5.081 7.991 -11.830 1.00 49.69 224 GLY A N 1
ATOM 1788 C CA . GLY A 1 224 ? 4.381 8.627 -10.707 1.00 49.69 224 GLY A CA 1
ATOM 1789 C C . GLY A 1 224 ? 5.139 9.824 -10.107 1.00 49.69 224 GLY A C 1
ATOM 1790 O O . GLY A 1 224 ? 6.365 9.882 -10.160 1.00 49.69 224 GLY A O 1
ATOM 1791 N N . GLY A 1 225 ? 4.401 10.764 -9.497 1.00 42.69 225 GLY A N 1
ATOM 1792 C CA . GLY A 1 225 ? 4.848 12.110 -9.073 1.00 42.69 225 GLY A CA 1
ATOM 1793 C C . GLY A 1 225 ? 5.864 12.215 -7.920 1.00 42.69 225 GLY A C 1
ATOM 1794 O O . GLY A 1 225 ? 5.966 13.265 -7.295 1.00 42.69 225 GLY A O 1
ATOM 1795 N N . ALA A 1 226 ? 6.613 11.150 -7.629 1.00 44.09 226 ALA A N 1
ATOM 1796 C CA . ALA A 1 226 ? 7.899 11.226 -6.920 1.00 44.09 226 ALA A CA 1
ATOM 1797 C C . ALA A 1 226 ? 9.079 11.050 -7.910 1.00 44.09 226 ALA A C 1
ATOM 1799 O O . ALA A 1 226 ? 10.100 10.431 -7.605 1.00 44.09 226 ALA A O 1
ATOM 1800 N N . ASP A 1 227 ? 8.855 11.559 -9.124 1.00 49.50 227 ASP A N 1
ATOM 1801 C CA . ASP A 1 227 ? 9.742 12.190 -10.107 1.00 49.50 227 ASP A CA 1
ATOM 1802 C C . ASP A 1 227 ? 11.002 11.504 -10.626 1.00 49.50 227 ASP A C 1
ATOM 1804 O O . ASP A 1 227 ? 11.669 12.094 -11.457 1.00 49.50 227 ASP A O 1
ATOM 1808 N N . GLU A 1 228 ? 11.282 10.254 -10.285 1.00 48.00 228 GLU A N 1
ATOM 1809 C CA . GLU A 1 228 ? 12.287 9.428 -10.993 1.00 48.00 228 GLU A CA 1
ATOM 1810 C C . GLU A 1 228 ? 12.276 7.974 -10.492 1.00 48.00 228 GLU A C 1
ATOM 1812 O O . GLU A 1 228 ? 12.783 7.075 -11.146 1.00 48.00 228 GLU A O 1
ATOM 1817 N N . ALA A 1 229 ? 11.634 7.703 -9.353 1.00 46.69 229 ALA A N 1
ATOM 1818 C CA . ALA A 1 229 ? 11.461 6.357 -8.803 1.00 46.69 229 ALA A CA 1
ATOM 1819 C C . ALA A 1 229 ? 10.053 5.764 -9.042 1.00 46.69 229 ALA A C 1
ATOM 1821 O O . ALA A 1 229 ? 9.716 4.748 -8.435 1.00 46.69 229 ALA A O 1
ATOM 1822 N N . GLY A 1 230 ? 9.214 6.443 -9.834 1.00 44.03 230 GLY A N 1
ATOM 1823 C CA . GLY A 1 230 ? 7.756 6.380 -9.741 1.00 44.03 230 GLY A CA 1
ATOM 1824 C C . GLY A 1 230 ? 7.064 5.388 -10.670 1.00 44.03 230 GLY A C 1
ATOM 1825 O O . GLY A 1 230 ? 7.125 5.473 -11.889 1.00 44.03 230 GLY A O 1
ATOM 1826 N N . SER A 1 231 ? 6.301 4.520 -10.040 1.00 51.16 231 SER A N 1
ATOM 1827 C CA . SER A 1 231 ? 5.333 3.595 -10.587 1.00 51.16 231 SER A CA 1
ATOM 1828 C C . SER A 1 231 ? 4.265 4.189 -11.509 1.00 51.16 231 SER A C 1
ATOM 1830 O O . SER A 1 231 ? 3.769 5.286 -11.250 1.00 51.16 231 SER A O 1
ATOM 1832 N N . THR A 1 232 ? 3.839 3.432 -12.528 1.00 52.31 232 THR A N 1
ATOM 1833 C CA . THR A 1 232 ? 2.536 3.630 -13.183 1.00 52.31 232 THR A CA 1
ATOM 1834 C C . THR A 1 232 ? 1.863 2.330 -13.551 1.00 52.31 232 THR A C 1
ATOM 1836 O O . THR A 1 232 ? 2.478 1.354 -13.979 1.00 52.31 232 THR A O 1
ATOM 1839 N N . GLY A 1 233 ? 0.554 2.315 -13.312 1.00 62.66 233 GLY A N 1
ATOM 1840 C CA . GLY A 1 233 ? -0.266 1.141 -13.515 1.00 62.66 233 GLY A CA 1
ATOM 1841 C C . GLY A 1 233 ? 0.203 -0.071 -12.746 1.00 62.66 233 GLY A C 1
ATOM 1842 O O . GLY A 1 233 ? 0.112 -0.114 -11.520 1.00 62.66 233 GLY A O 1
ATOM 1843 N N . PHE A 1 234 ? 0.642 -1.071 -13.498 1.00 64.94 234 PHE A N 1
ATOM 1844 C CA . PHE A 1 234 ? 1.075 -2.360 -12.979 1.00 64.94 234 PHE A CA 1
ATOM 1845 C C . PHE A 1 234 ? 2.516 -2.319 -12.478 1.00 64.94 234 PHE A C 1
ATOM 1847 O O . PHE A 1 234 ? 2.825 -3.012 -11.511 1.00 64.94 234 PHE A O 1
ATOM 1854 N N . ASN A 1 235 ? 3.373 -1.477 -13.074 1.00 67.31 235 ASN A N 1
ATOM 1855 C CA . ASN A 1 235 ? 4.748 -1.325 -12.623 1.00 67.31 235 ASN A CA 1
ATOM 1856 C C . ASN A 1 235 ? 4.780 -0.451 -11.379 1.00 67.31 235 ASN A C 1
ATOM 1858 O O . ASN A 1 235 ? 4.467 0.740 -11.423 1.00 67.31 235 ASN A O 1
ATOM 1862 N N . GLN A 1 236 ? 5.150 -1.064 -10.264 1.00 71.75 236 GLN A N 1
ATOM 1863 C CA . GLN A 1 236 ? 5.197 -0.406 -8.972 1.00 71.75 236 GLN A CA 1
ATOM 1864 C C . GLN A 1 236 ? 6.533 -0.542 -8.244 1.00 71.75 236 GLN A C 1
ATOM 1866 O O . GLN A 1 236 ? 6.668 -0.217 -7.062 1.00 71.75 236 GLN A O 1
ATOM 1871 N N . ILE A 1 237 ? 7.532 -1.040 -8.959 1.00 80.19 237 ILE A N 1
ATOM 1872 C CA . ILE A 1 237 ? 8.843 -1.319 -8.409 1.00 80.19 237 ILE A CA 1
ATOM 1873 C C . ILE A 1 237 ? 9.758 -0.199 -8.868 1.00 80.19 237 ILE A C 1
ATOM 1875 O O . ILE A 1 237 ? 9.820 0.144 -10.046 1.00 80.19 237 ILE A O 1
ATOM 1879 N N . GLN A 1 238 ? 10.473 0.405 -7.923 1.00 78.88 238 GLN A N 1
ATOM 1880 C CA . GLN A 1 238 ? 11.399 1.482 -8.261 1.00 78.88 238 GLN A CA 1
ATOM 1881 C C . GLN A 1 238 ? 12.447 0.957 -9.246 1.00 78.88 238 GLN A C 1
ATOM 1883 O O . GLN A 1 238 ? 13.050 -0.088 -8.992 1.00 78.88 238 GLN A O 1
ATOM 1888 N N . ASN A 1 239 ? 12.709 1.712 -10.317 1.00 80.12 239 ASN A N 1
ATOM 1889 C CA . ASN A 1 239 ? 13.582 1.287 -11.414 1.00 80.12 239 ASN A CA 1
ATOM 1890 C C . ASN A 1 239 ? 14.934 0.728 -10.946 1.00 80.12 239 ASN A C 1
ATOM 1892 O O . ASN A 1 239 ? 15.384 -0.294 -11.457 1.00 80.12 239 ASN A O 1
ATOM 1896 N N . LYS A 1 240 ? 15.521 1.335 -9.908 1.00 78.12 240 LYS A N 1
ATOM 1897 C CA . LYS A 1 240 ? 16.778 0.886 -9.304 1.00 78.12 240 LYS A CA 1
ATOM 1898 C C . LYS A 1 240 ? 16.816 -0.602 -8.933 1.00 78.12 240 LYS A C 1
ATOM 1900 O O . LYS A 1 240 ? 17.912 -1.124 -8.826 1.00 78.12 240 LYS A O 1
ATOM 1905 N N . TYR A 1 241 ? 15.674 -1.249 -8.679 1.00 81.69 241 TYR A N 1
ATOM 1906 C CA . TYR A 1 241 ? 15.586 -2.684 -8.372 1.00 81.69 241 TYR A CA 1
ATOM 1907 C C . TYR A 1 241 ? 15.284 -3.556 -9.598 1.00 81.69 241 TYR A C 1
ATOM 1909 O O . TYR A 1 241 ? 15.561 -4.749 -9.558 1.00 81.69 241 TYR A O 1
ATOM 1917 N N . ALA A 1 242 ? 14.694 -2.973 -10.644 1.00 86.38 242 ALA A N 1
ATOM 1918 C CA . ALA A 1 242 ? 14.303 -3.673 -11.862 1.00 86.38 242 ALA A CA 1
ATOM 1919 C C . ALA A 1 242 ? 15.438 -3.664 -12.896 1.00 86.38 242 ALA A C 1
ATOM 1921 O O . ALA A 1 242 ? 15.966 -4.720 -13.216 1.00 86.38 242 ALA A O 1
ATOM 1922 N N . TYR A 1 243 ? 15.848 -2.485 -13.368 1.00 84.06 243 TYR A N 1
ATOM 1923 C CA . TYR A 1 243 ? 16.928 -2.319 -14.357 1.00 84.06 243 TYR A CA 1
ATOM 1924 C C . TYR A 1 243 ? 18.188 -1.694 -13.756 1.00 84.06 243 TYR A C 1
ATOM 1926 O O . TYR A 1 243 ? 19.273 -1.808 -14.306 1.00 84.06 243 TYR A O 1
ATOM 1934 N N . GLY A 1 244 ? 18.036 -0.968 -12.648 1.00 79.38 244 GLY A N 1
ATOM 1935 C CA . GLY A 1 244 ? 19.083 -0.071 -12.198 1.00 79.38 244 GLY A CA 1
ATOM 1936 C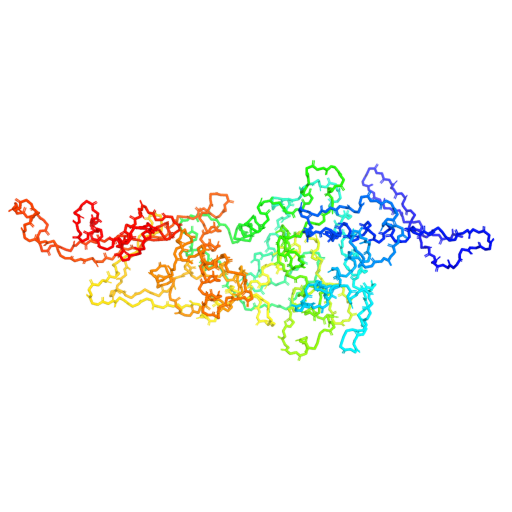 C . GLY A 1 244 ? 20.127 -0.670 -11.257 1.00 79.38 244 GLY A C 1
ATOM 1937 O O . GLY A 1 244 ? 20.240 -1.868 -11.076 1.00 79.38 244 GLY A O 1
ATOM 1938 N N . GLY A 1 245 ? 20.899 0.170 -10.567 1.00 76.75 245 GLY A N 1
ATOM 1939 C CA . GLY A 1 245 ? 22.079 -0.273 -9.806 1.00 76.75 245 GLY A CA 1
ATOM 1940 C C . GLY A 1 245 ? 21.857 -1.325 -8.697 1.00 76.75 245 GLY A C 1
ATOM 1941 O O . GLY A 1 245 ? 22.847 -1.847 -8.181 1.00 76.75 245 GLY A O 1
ATOM 1942 N N . LEU A 1 246 ? 20.617 -1.618 -8.287 1.00 79.06 246 LEU A N 1
ATOM 1943 C CA . LEU A 1 246 ? 20.246 -2.678 -7.332 1.00 79.06 246 LEU A CA 1
ATOM 1944 C C . LEU A 1 246 ? 19.537 -3.883 -7.997 1.00 79.06 246 LEU A C 1
ATOM 1946 O O . LEU A 1 246 ? 19.003 -4.719 -7.262 1.00 79.06 246 LEU A O 1
ATOM 1950 N N . SER A 1 247 ? 19.508 -3.972 -9.331 1.00 83.06 247 SER A N 1
ATOM 1951 C CA . SER A 1 247 ? 19.178 -5.193 -10.080 1.00 83.06 247 SER A CA 1
ATOM 1952 C C . SER A 1 247 ? 20.357 -6.183 -10.061 1.00 83.06 247 SER A C 1
ATOM 1954 O O . SER A 1 247 ? 21.435 -5.870 -9.544 1.00 83.06 247 SER A O 1
ATOM 1956 N N . LEU A 1 248 ? 20.160 -7.398 -10.585 1.00 84.38 248 LEU A N 1
ATOM 1957 C CA . LEU A 1 248 ? 21.202 -8.435 -10.664 1.00 84.38 248 LEU A CA 1
ATOM 1958 C C . LEU A 1 248 ? 22.389 -8.052 -11.550 1.00 84.38 248 LEU A C 1
ATOM 1960 O O . LEU A 1 248 ? 23.522 -8.359 -11.193 1.00 84.38 248 LEU A O 1
ATOM 1964 N N . ASP A 1 249 ? 22.130 -7.372 -12.661 1.00 81.31 249 ASP A N 1
ATOM 1965 C CA . ASP A 1 249 ? 23.122 -6.824 -13.592 1.00 81.31 249 ASP A CA 1
ATOM 1966 C C . ASP A 1 249 ? 23.578 -5.401 -13.227 1.00 81.31 249 ASP A C 1
ATOM 1968 O O . ASP A 1 249 ? 24.365 -4.776 -13.942 1.00 81.31 249 ASP A O 1
ATOM 1972 N N . GLY A 1 250 ? 23.081 -4.871 -12.109 1.00 76.44 250 GLY A N 1
ATOM 1973 C CA . GLY A 1 250 ? 23.316 -3.505 -11.681 1.00 76.44 250 GLY A CA 1
ATOM 1974 C C . GLY A 1 250 ? 24.760 -3.236 -11.247 1.00 76.44 250 GLY A C 1
ATOM 1975 O O . GLY A 1 250 ? 25.469 -4.063 -10.675 1.00 76.44 250 GLY A O 1
ATOM 1976 N N . THR A 1 251 ? 25.197 -1.994 -11.440 1.00 66.62 251 THR A N 1
ATOM 1977 C CA . THR A 1 251 ? 26.593 -1.572 -11.240 1.00 66.62 251 THR A CA 1
ATOM 1978 C C . THR A 1 251 ? 26.953 -1.160 -9.806 1.00 66.62 251 THR A C 1
ATOM 1980 O O . THR A 1 251 ? 28.075 -0.701 -9.567 1.00 66.62 251 THR A O 1
ATOM 1983 N N . SER A 1 252 ? 26.053 -1.256 -8.815 1.00 63.53 252 SER A N 1
ATOM 1984 C CA . SER A 1 252 ? 26.303 -0.688 -7.477 1.00 63.53 252 SER A CA 1
ATOM 1985 C C . SER A 1 252 ? 27.104 -1.612 -6.546 1.00 63.53 252 SER A C 1
ATOM 1987 O O . SER A 1 252 ? 26.924 -2.820 -6.500 1.00 63.53 252 SER A O 1
ATOM 1989 N N . ALA A 1 253 ? 27.951 -1.035 -5.683 1.00 52.12 253 ALA A N 1
ATOM 1990 C CA . ALA A 1 253 ? 28.593 -1.769 -4.579 1.00 52.12 253 ALA A CA 1
ATOM 1991 C C . ALA A 1 253 ? 27.601 -2.209 -3.478 1.00 52.12 253 ALA A C 1
ATOM 1993 O O . ALA A 1 253 ? 27.992 -2.831 -2.496 1.00 52.12 253 ALA A O 1
ATOM 1994 N N . ALA A 1 254 ? 26.325 -1.827 -3.585 1.00 52.38 254 ALA A N 1
ATOM 1995 C CA . ALA A 1 254 ? 25.262 -2.326 -2.722 1.00 52.38 254 ALA A CA 1
ATOM 1996 C C . ALA A 1 254 ? 24.711 -3.671 -3.222 1.00 52.38 254 ALA A C 1
ATOM 1998 O O . ALA A 1 254 ? 24.185 -4.429 -2.403 1.00 52.38 254 ALA A O 1
ATOM 1999 N N . ALA A 1 255 ? 24.903 -3.991 -4.508 1.00 51.94 255 ALA A N 1
ATOM 2000 C CA . ALA A 1 255 ? 24.640 -5.311 -5.065 1.00 51.94 255 ALA A CA 1
ATOM 2001 C C . ALA A 1 255 ? 25.449 -6.386 -4.311 1.00 51.94 255 ALA A C 1
ATOM 2003 O O . ALA A 1 255 ? 24.895 -7.362 -3.810 1.00 51.94 255 ALA A O 1
ATOM 2004 N N . SER A 1 256 ? 26.726 -6.105 -4.029 1.00 49.97 256 SER A N 1
ATOM 2005 C CA . SER A 1 256 ? 27.599 -6.973 -3.224 1.00 49.97 256 SER A CA 1
ATOM 2006 C C . SER A 1 256 ? 27.295 -7.003 -1.714 1.00 49.97 256 SER A C 1
ATOM 2008 O O . SER A 1 256 ? 27.986 -7.692 -0.969 1.00 49.97 256 SER A O 1
ATOM 2010 N N . ARG A 1 257 ? 26.269 -6.282 -1.229 1.00 55.19 257 ARG A N 1
ATOM 2011 C CA . ARG A 1 257 ? 25.832 -6.274 0.186 1.00 55.19 257 ARG A CA 1
ATOM 2012 C C . ARG A 1 257 ? 24.466 -6.940 0.403 1.00 55.19 257 ARG A C 1
ATOM 2014 O O . ARG A 1 257 ? 23.794 -6.623 1.384 1.00 55.19 257 ARG A O 1
ATOM 2021 N N . GLY A 1 258 ? 24.023 -7.795 -0.521 1.00 58.53 258 GLY A N 1
ATOM 2022 C CA . GLY A 1 258 ? 22.776 -8.562 -0.380 1.00 58.53 258 GLY A CA 1
ATOM 2023 C C . GLY A 1 258 ? 21.500 -7.715 -0.444 1.00 58.53 258 GLY A C 1
ATOM 2024 O O . GLY A 1 258 ? 20.470 -8.099 0.103 1.00 58.53 258 GLY A O 1
ATOM 2025 N N . ARG A 1 259 ? 21.557 -6.531 -1.072 1.00 67.31 259 ARG A N 1
ATOM 2026 C CA . ARG A 1 259 ? 20.394 -5.634 -1.233 1.00 67.31 259 ARG A CA 1
ATOM 2027 C C . ARG A 1 259 ? 19.649 -5.823 -2.559 1.00 67.31 259 ARG A C 1
ATOM 2029 O O . ARG A 1 259 ? 18.652 -5.133 -2.760 1.00 67.31 259 ARG A O 1
ATOM 2036 N N . ILE A 1 260 ? 20.123 -6.721 -3.423 1.00 76.38 260 ILE A N 1
ATOM 2037 C CA . ILE A 1 260 ? 19.567 -6.993 -4.756 1.00 76.38 260 ILE A CA 1
ATOM 2038 C C . ILE A 1 260 ? 18.214 -7.675 -4.635 1.00 76.38 260 ILE A C 1
ATOM 2040 O O . ILE A 1 260 ? 18.075 -8.598 -3.837 1.00 76.38 260 ILE A O 1
ATOM 2044 N N . CYS A 1 261 ? 17.254 -7.262 -5.461 1.00 77.69 261 CYS A N 1
ATOM 2045 C CA . CYS A 1 261 ? 16.005 -7.989 -5.616 1.00 77.69 261 CYS A CA 1
ATOM 2046 C C . CYS A 1 261 ? 16.013 -8.845 -6.883 1.00 77.69 261 CYS A C 1
ATOM 2048 O O . CYS A 1 261 ? 15.490 -8.450 -7.924 1.00 77.69 261 CYS A O 1
ATOM 2050 N N . GLY A 1 262 ? 16.643 -10.020 -6.802 1.00 81.56 262 GLY A N 1
ATOM 2051 C CA . GLY A 1 262 ? 16.898 -10.833 -7.991 1.00 81.56 262 GLY A CA 1
ATOM 2052 C C . GLY A 1 262 ? 15.637 -11.312 -8.702 1.00 81.56 262 GLY A C 1
ATOM 2053 O O . GLY A 1 262 ? 15.604 -11.350 -9.929 1.00 81.56 262 GLY A O 1
ATOM 2054 N N . ALA A 1 263 ? 14.579 -11.592 -7.942 1.00 86.06 263 ALA A N 1
ATOM 2055 C CA . ALA A 1 263 ? 13.329 -12.120 -8.479 1.00 86.06 263 ALA A CA 1
ATOM 2056 C C . ALA A 1 263 ? 12.469 -11.090 -9.235 1.00 86.06 263 ALA A C 1
ATOM 2058 O O . ALA A 1 263 ? 11.499 -11.460 -9.893 1.00 86.06 263 ALA A O 1
ATOM 2059 N N . VAL A 1 264 ? 12.826 -9.804 -9.158 1.00 89.44 264 VAL A N 1
ATO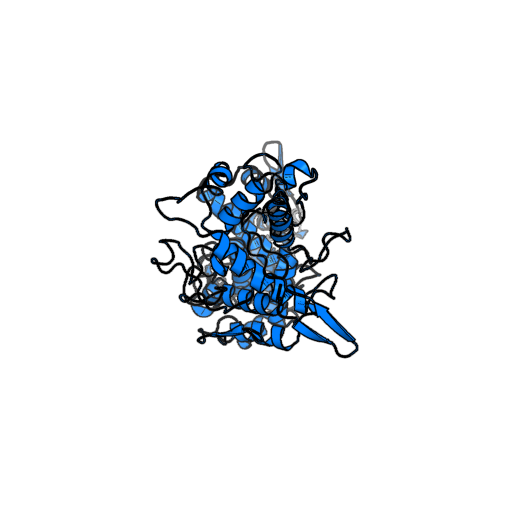M 2060 C CA . VAL A 1 264 ? 12.198 -8.725 -9.939 1.00 89.44 264 VAL A CA 1
ATOM 2061 C C . VAL A 1 264 ? 13.212 -8.011 -10.831 1.00 89.44 264 VAL A C 1
ATOM 2063 O O . VAL A 1 264 ? 12.900 -6.965 -11.383 1.00 89.44 264 VAL A O 1
ATOM 2066 N N . SER A 1 265 ? 14.438 -8.519 -10.962 1.00 89.38 265 SER A N 1
ATOM 2067 C CA . SER A 1 265 ? 15.421 -7.914 -11.865 1.00 89.38 265 SER A CA 1
ATOM 2068 C C . SER A 1 265 ? 15.043 -8.205 -13.315 1.00 89.38 265 SER A C 1
ATOM 2070 O O . SER A 1 265 ? 14.646 -9.321 -13.646 1.00 89.38 265 SER A O 1
ATOM 2072 N N . ALA A 1 266 ? 15.154 -7.191 -14.168 1.00 90.44 266 ALA A N 1
ATOM 2073 C CA . ALA A 1 266 ? 14.813 -7.273 -15.579 1.00 90.44 266 ALA A CA 1
ATOM 2074 C C . ALA A 1 266 ? 15.762 -8.201 -16.343 1.00 90.44 266 ALA A C 1
ATOM 2076 O O . ALA A 1 266 ? 15.320 -8.898 -17.253 1.00 90.44 266 ALA A O 1
ATOM 2077 N N . TYR A 1 267 ? 17.030 -8.238 -15.928 1.00 89.81 267 TYR A N 1
ATOM 2078 C CA . TYR A 1 267 ? 18.083 -9.080 -16.482 1.00 89.81 267 TYR A CA 1
ATOM 2079 C C . TYR A 1 267 ? 18.787 -9.866 -15.368 1.00 89.81 267 TYR A C 1
ATOM 2081 O O . TYR A 1 267 ? 18.712 -9.494 -14.191 1.00 89.81 267 TYR A O 1
ATOM 2089 N N . ASP A 1 268 ? 19.428 -10.980 -15.718 1.00 87.88 268 ASP A N 1
ATOM 2090 C CA . ASP A 1 268 ? 20.328 -11.714 -14.821 1.00 87.88 268 ASP A CA 1
ATOM 2091 C C . ASP A 1 268 ? 21.755 -11.142 -14.835 1.00 87.88 268 ASP A C 1
ATOM 2093 O O . ASP A 1 268 ? 22.037 -10.159 -15.509 1.00 87.88 268 ASP A O 1
ATOM 2097 N N . GLN A 1 269 ? 22.667 -11.756 -14.078 1.00 84.69 269 GLN A N 1
ATOM 2098 C CA . GLN A 1 269 ? 24.058 -11.300 -13.951 1.00 84.69 269 GLN A CA 1
ATOM 2099 C C . GLN A 1 269 ? 24.842 -11.334 -15.272 1.00 84.69 269 GLN A C 1
ATOM 2101 O O . GLN A 1 269 ? 25.821 -10.600 -15.405 1.00 84.69 269 GLN A O 1
ATOM 2106 N N . ASP A 1 270 ? 24.404 -12.149 -16.234 1.00 83.94 270 ASP A N 1
ATOM 2107 C CA . ASP A 1 270 ? 25.012 -12.282 -17.558 1.00 83.94 270 ASP A CA 1
ATOM 2108 C C . ASP A 1 270 ? 24.370 -11.325 -18.583 1.00 83.94 270 ASP A C 1
ATOM 2110 O O . ASP A 1 270 ? 24.771 -11.286 -19.748 1.00 83.94 270 ASP A O 1
ATOM 2114 N N . GLY A 1 271 ? 23.390 -10.518 -18.156 1.00 82.75 271 GLY A N 1
ATOM 2115 C CA . GLY A 1 271 ? 22.666 -9.579 -19.007 1.00 82.75 271 GLY A CA 1
ATOM 2116 C C . GLY A 1 271 ? 21.592 -10.241 -19.872 1.00 82.75 271 GLY A C 1
ATOM 2117 O O . GLY A 1 271 ? 21.150 -9.641 -20.854 1.00 82.75 271 GLY A O 1
ATOM 2118 N N . VAL A 1 272 ? 21.156 -11.458 -19.537 1.00 88.88 272 VAL A N 1
ATOM 2119 C CA . VAL A 1 272 ? 20.055 -12.146 -20.223 1.00 88.88 272 VAL A CA 1
ATOM 2120 C C . VAL A 1 272 ? 18.724 -11.637 -19.680 1.00 88.88 272 VAL A C 1
ATOM 2122 O O . VAL A 1 272 ? 18.540 -11.506 -18.471 1.00 88.88 272 VAL A O 1
ATOM 2125 N N . SER A 1 273 ? 17.790 -11.320 -20.582 1.00 91.56 273 SER A N 1
ATOM 2126 C CA . SER A 1 273 ? 16.448 -10.847 -20.220 1.00 91.56 273 SER A CA 1
ATOM 2127 C C . SER A 1 273 ? 15.693 -11.892 -19.391 1.00 91.56 273 SER A C 1
ATOM 2129 O O . SER A 1 273 ? 15.732 -13.085 -19.690 1.00 91.56 273 SER A O 1
ATOM 2131 N N . ARG A 1 274 ? 14.995 -11.428 -18.350 1.00 90.62 274 ARG A N 1
ATOM 2132 C CA . ARG A 1 274 ? 14.198 -12.250 -17.427 1.00 90.62 274 ARG A CA 1
ATOM 2133 C C . ARG A 1 274 ? 12.767 -11.758 -17.283 1.00 90.62 274 ARG A C 1
ATOM 2135 O O . ARG A 1 274 ? 11.829 -12.538 -17.422 1.00 90.62 274 ARG A O 1
ATOM 2142 N N . VAL A 1 275 ? 12.628 -10.479 -16.924 1.00 91.50 275 VAL A N 1
ATOM 2143 C CA . VAL A 1 275 ? 11.350 -9.849 -16.578 1.00 91.50 275 VAL A CA 1
ATOM 2144 C C . VAL A 1 275 ? 11.210 -8.547 -17.351 1.00 91.50 275 VAL A C 1
ATOM 2146 O O . VAL A 1 275 ? 11.932 -7.573 -17.121 1.00 91.50 275 VAL A O 1
ATOM 2149 N N . ASN A 1 276 ? 10.238 -8.507 -18.251 1.00 90.75 276 ASN A N 1
ATOM 2150 C CA . ASN A 1 276 ? 9.880 -7.301 -18.969 1.00 90.75 276 ASN A CA 1
ATOM 2151 C C . ASN A 1 276 ? 8.944 -6.439 -18.104 1.00 90.75 276 ASN A C 1
ATOM 2153 O O . ASN A 1 276 ? 7.729 -6.609 -18.101 1.00 90.75 276 ASN A O 1
ATOM 2157 N N . HIS A 1 277 ? 9.505 -5.454 -17.397 1.00 88.00 277 HIS A N 1
ATOM 2158 C CA . HIS A 1 277 ? 8.737 -4.494 -16.580 1.00 88.00 277 HIS A CA 1
ATOM 2159 C C . HIS A 1 277 ? 7.994 -3.422 -17.388 1.00 88.00 277 HIS A C 1
ATOM 2161 O O . HIS A 1 277 ? 7.512 -2.434 -16.823 1.00 88.00 277 HIS A O 1
ATOM 2167 N N . TYR A 1 278 ? 7.862 -3.599 -18.697 1.00 84.00 278 TYR A N 1
ATOM 2168 C CA . TYR A 1 278 ? 6.889 -2.886 -19.520 1.00 84.00 278 TYR A CA 1
ATOM 2169 C C . TYR A 1 278 ? 5.697 -3.767 -19.886 1.00 84.00 278 TYR A C 1
ATOM 2171 O O . TYR A 1 278 ? 4.629 -3.249 -20.174 1.00 84.00 278 TYR A O 1
ATOM 2179 N N . ASP A 1 279 ? 5.805 -5.086 -19.768 1.00 88.19 279 ASP A N 1
ATOM 2180 C CA . ASP A 1 279 ? 4.659 -5.969 -19.924 1.00 88.19 279 ASP A CA 1
ATOM 2181 C C . ASP A 1 279 ? 3.719 -5.864 -18.696 1.00 88.19 279 ASP A C 1
ATOM 2183 O O . ASP A 1 279 ? 4.154 -6.106 -17.563 1.00 88.19 279 ASP A O 1
ATOM 2187 N N . PRO A 1 280 ? 2.431 -5.495 -18.858 1.00 86.62 280 PRO A N 1
ATOM 2188 C CA . PRO A 1 280 ? 1.486 -5.367 -17.747 1.00 86.62 280 PRO A CA 1
ATOM 2189 C C . PRO A 1 280 ? 1.312 -6.639 -16.906 1.00 86.62 280 PRO A C 1
ATOM 2191 O O . PRO A 1 280 ? 1.187 -6.549 -15.682 1.00 86.62 280 PRO A O 1
ATOM 2194 N N . GLY A 1 281 ? 1.316 -7.811 -17.544 1.00 89.69 281 GLY A N 1
ATOM 2195 C CA . GLY A 1 281 ? 1.159 -9.102 -16.879 1.00 89.69 281 GLY A CA 1
ATOM 2196 C C . GLY A 1 281 ? 2.385 -9.468 -16.058 1.00 89.69 281 GLY A C 1
ATOM 2197 O O . GLY A 1 281 ? 2.264 -9.763 -14.869 1.00 89.69 281 GLY A O 1
ATOM 2198 N N . GLN A 1 282 ? 3.579 -9.336 -16.641 1.00 91.81 282 GLN A N 1
ATOM 2199 C CA . GLN A 1 282 ? 4.823 -9.572 -15.906 1.00 91.81 282 GLN A CA 1
ATOM 2200 C C . GLN A 1 282 ? 5.000 -8.580 -14.751 1.00 91.81 282 GLN A C 1
ATOM 2202 O O . GLN A 1 282 ? 5.430 -8.969 -13.670 1.00 91.81 282 GLN A O 1
ATOM 2207 N N . ASN A 1 283 ? 4.599 -7.318 -14.920 1.00 89.06 283 ASN A N 1
ATOM 2208 C CA . ASN A 1 283 ? 4.618 -6.344 -13.828 1.00 89.06 283 ASN A CA 1
ATOM 2209 C C . ASN A 1 283 ? 3.699 -6.717 -12.663 1.00 89.06 283 ASN A C 1
ATOM 2211 O O . ASN A 1 283 ? 4.052 -6.482 -11.506 1.00 89.06 283 ASN A O 1
ATOM 2215 N N . LEU A 1 284 ? 2.517 -7.275 -12.945 1.00 92.00 284 LEU A N 1
ATOM 2216 C CA . LEU A 1 284 ? 1.610 -7.714 -11.890 1.00 92.00 284 LEU A CA 1
ATOM 2217 C C . LEU A 1 284 ? 2.242 -8.845 -11.064 1.00 92.00 284 LEU A C 1
ATOM 2219 O O . LEU A 1 284 ? 2.212 -8.785 -9.833 1.00 92.00 284 LEU A O 1
ATOM 2223 N N . VAL A 1 285 ? 2.869 -9.819 -11.733 1.00 94.06 285 VAL A N 1
ATOM 2224 C CA . VAL A 1 285 ? 3.636 -10.893 -11.080 1.00 94.06 285 VAL A CA 1
ATOM 2225 C C . VAL A 1 285 ? 4.796 -10.303 -10.279 1.00 94.06 285 VAL A C 1
ATOM 2227 O O . VAL A 1 285 ? 4.925 -10.581 -9.088 1.00 94.06 285 VAL A O 1
ATOM 2230 N N . ALA A 1 286 ? 5.584 -9.402 -10.873 1.00 92.06 286 ALA A N 1
ATOM 2231 C CA . ALA A 1 286 ? 6.706 -8.755 -10.198 1.00 92.06 286 ALA A CA 1
ATOM 2232 C C . ALA A 1 286 ? 6.259 -8.001 -8.939 1.00 92.06 286 ALA A C 1
ATOM 2234 O O . ALA A 1 286 ? 6.939 -8.042 -7.914 1.00 92.06 286 ALA A O 1
ATOM 2235 N N . LYS A 1 287 ? 5.090 -7.349 -8.973 1.00 91.44 287 LYS A N 1
ATOM 2236 C CA . LYS A 1 287 ? 4.499 -6.705 -7.798 1.00 91.44 287 LYS A CA 1
ATOM 2237 C C . LYS A 1 287 ? 4.172 -7.715 -6.701 1.00 91.44 287 LYS A C 1
ATOM 2239 O O . LYS A 1 287 ? 4.472 -7.443 -5.542 1.00 91.44 287 LYS A O 1
ATOM 2244 N N . ALA A 1 288 ? 3.586 -8.862 -7.035 1.00 94.38 288 ALA A N 1
ATOM 2245 C CA . ALA A 1 288 ? 3.341 -9.920 -6.057 1.00 94.38 288 ALA A CA 1
ATOM 2246 C C . ALA A 1 288 ? 4.662 -10.438 -5.457 1.00 94.38 288 ALA A C 1
ATOM 2248 O O . ALA A 1 288 ? 4.794 -10.533 -4.235 1.00 94.38 288 ALA A O 1
ATOM 2249 N N . VAL A 1 289 ? 5.685 -10.642 -6.295 1.00 92.94 289 VAL A N 1
ATOM 2250 C CA . VAL A 1 289 ? 7.034 -11.047 -5.864 1.00 92.94 289 VAL A CA 1
ATOM 2251 C C . VAL A 1 289 ? 7.644 -10.001 -4.932 1.00 92.94 289 VAL A C 1
ATOM 2253 O O . VAL A 1 289 ? 8.168 -10.343 -3.876 1.00 92.94 289 VAL A O 1
ATOM 2256 N N . TRP A 1 290 ? 7.511 -8.712 -5.249 1.00 91.00 290 TRP A N 1
ATOM 2257 C CA . TRP A 1 290 ? 7.976 -7.608 -4.405 1.00 91.00 290 TRP A CA 1
ATOM 2258 C C . TRP A 1 290 ? 7.341 -7.604 -3.005 1.00 91.00 290 TRP A C 1
ATOM 2260 O O . TRP A 1 290 ? 7.954 -7.152 -2.037 1.00 91.00 290 TRP A O 1
ATOM 2270 N N . LEU A 1 291 ? 6.112 -8.100 -2.869 1.00 92.94 291 LEU A N 1
ATOM 2271 C CA . LEU A 1 291 ? 5.435 -8.217 -1.577 1.00 92.94 291 LEU A CA 1
ATOM 2272 C C . LEU A 1 291 ? 5.894 -9.461 -0.797 1.00 92.94 291 LEU A C 1
ATOM 2274 O O . LEU A 1 291 ? 6.042 -9.382 0.428 1.00 92.94 291 LEU A O 1
ATOM 2278 N N . ALA A 1 292 ? 6.114 -10.582 -1.490 1.00 93.12 292 ALA A N 1
ATOM 2279 C CA . ALA A 1 292 ? 6.292 -11.909 -0.894 1.00 93.12 292 ALA A CA 1
ATOM 2280 C C . ALA A 1 292 ? 7.757 -12.377 -0.734 1.00 93.12 292 ALA A C 1
ATOM 2282 O O . ALA A 1 292 ? 8.038 -13.219 0.121 1.00 93.12 292 ALA A O 1
ATOM 2283 N N . ALA A 1 293 ? 8.697 -11.843 -1.519 1.00 83.69 293 ALA A N 1
ATOM 2284 C CA . ALA A 1 293 ? 10.047 -12.396 -1.662 1.00 83.69 293 ALA A CA 1
ATOM 2285 C C . ALA A 1 293 ? 10.858 -12.510 -0.353 1.00 83.69 293 ALA A C 1
ATOM 2287 O O . ALA A 1 293 ? 10.767 -11.688 0.565 1.00 83.69 293 ALA A O 1
ATOM 2288 N N . ALA A 1 294 ? 11.702 -13.549 -0.304 1.00 71.19 294 ALA A N 1
ATOM 2289 C CA . ALA A 1 294 ? 12.504 -13.954 0.851 1.00 71.19 294 ALA A CA 1
ATOM 2290 C C . ALA A 1 294 ? 13.824 -13.195 1.036 1.00 71.19 294 ALA A C 1
ATOM 2292 O O . ALA A 1 294 ? 14.261 -12.988 2.171 1.00 71.19 294 ALA A O 1
ATOM 2293 N N . GLU A 1 295 ? 14.453 -12.787 -0.068 1.00 59.00 295 GLU A N 1
ATOM 2294 C CA . GLU A 1 295 ? 15.823 -12.262 -0.129 1.00 59.00 295 GLU A CA 1
ATOM 2295 C C . GLU A 1 295 ? 15.870 -10.815 -0.668 1.00 59.00 295 GLU A C 1
ATOM 2297 O O . GLU A 1 295 ? 14.857 -10.275 -1.095 1.00 59.00 295 GLU A O 1
ATOM 2302 N N . GLY A 1 296 ? 16.994 -10.096 -0.505 1.00 58.81 296 GLY A N 1
ATOM 2303 C CA . GLY A 1 296 ? 17.136 -8.685 -0.928 1.00 58.81 296 GLY A CA 1
ATOM 2304 C C . GLY A 1 296 ? 16.348 -7.615 -0.151 1.00 58.81 296 GLY A C 1
ATOM 2305 O O . GLY A 1 296 ? 15.487 -7.917 0.657 1.00 58.81 296 GLY A O 1
ATOM 2306 N N . ASN A 1 297 ? 16.534 -6.322 -0.417 1.00 63.00 297 ASN A N 1
ATOM 2307 C CA . ASN A 1 297 ? 15.616 -5.280 0.099 1.00 63.00 297 ASN A CA 1
ATOM 2308 C C . ASN A 1 297 ? 14.301 -5.212 -0.725 1.00 63.00 297 ASN A C 1
ATOM 2310 O O . ASN A 1 297 ? 13.773 -4.130 -0.984 1.00 63.00 297 ASN A O 1
ATOM 2314 N N . CYS A 1 298 ? 13.797 -6.373 -1.162 1.00 68.62 298 CYS A N 1
ATOM 2315 C CA . CYS A 1 298 ? 12.628 -6.564 -2.018 1.00 68.62 298 CYS A CA 1
ATOM 2316 C C . CYS A 1 298 ? 11.314 -6.252 -1.298 1.00 68.62 298 CYS A C 1
ATOM 2318 O O . CYS A 1 298 ? 10.608 -7.201 -1.022 1.00 68.62 298 CYS A O 1
ATOM 2320 N N . GLY A 1 299 ? 10.976 -5.013 -0.929 1.00 79.38 299 GLY A N 1
ATOM 2321 C CA . GLY A 1 299 ? 9.652 -4.692 -0.358 1.00 79.38 299 GLY A CA 1
ATOM 2322 C C . GLY A 1 299 ? 9.307 -5.489 0.910 1.00 79.38 299 GLY A C 1
ATOM 2323 O O . GLY A 1 299 ? 9.531 -4.977 1.996 1.00 79.38 299 GLY A O 1
ATOM 2324 N N . ARG A 1 300 ? 8.831 -6.734 0.750 1.00 89.19 300 ARG A N 1
ATOM 2325 C CA . ARG A 1 300 ? 8.692 -7.841 1.716 1.00 89.19 300 ARG A CA 1
ATOM 2326 C C . ARG A 1 300 ? 7.574 -7.669 2.726 1.00 89.19 300 ARG A C 1
ATOM 2328 O O . ARG A 1 300 ? 7.568 -8.325 3.764 1.00 89.19 300 ARG A O 1
ATOM 2335 N N . SER A 1 301 ? 6.623 -6.788 2.453 1.00 93.44 301 SER A N 1
ATOM 2336 C CA . SER A 1 301 ? 5.589 -6.465 3.429 1.00 93.44 301 SER A CA 1
ATOM 2337 C C . SER A 1 301 ? 4.639 -7.632 3.715 1.00 93.44 301 SER A C 1
ATOM 2339 O O . SER A 1 301 ? 4.218 -7.782 4.859 1.00 93.44 301 SER A O 1
ATOM 2341 N N . PHE A 1 302 ? 4.346 -8.493 2.734 1.00 96.00 302 PHE A N 1
ATOM 2342 C CA . PHE A 1 302 ? 3.513 -9.686 2.945 1.00 96.00 302 PHE A CA 1
ATOM 2343 C C . PHE A 1 302 ? 4.291 -10.770 3.684 1.00 96.00 302 PHE A C 1
ATOM 2345 O O . PHE A 1 302 ? 3.764 -11.384 4.609 1.00 96.00 302 PHE A O 1
ATOM 2352 N N . ARG A 1 303 ? 5.577 -10.939 3.365 1.00 93.88 303 ARG A N 1
ATOM 2353 C CA . ARG A 1 303 ? 6.456 -11.823 4.138 1.00 93.88 303 ARG A CA 1
ATOM 2354 C C . ARG A 1 303 ? 6.557 -11.387 5.602 1.00 93.88 303 ARG A C 1
ATOM 2356 O O . ARG A 1 303 ? 6.435 -12.220 6.496 1.00 93.88 303 ARG A O 1
ATOM 2363 N N . SER A 1 304 ? 6.731 -10.086 5.846 1.00 93.94 304 SER A N 1
ATOM 2364 C CA . SER A 1 304 ? 6.784 -9.503 7.192 1.00 93.94 304 SER A CA 1
ATOM 2365 C C . SER A 1 304 ? 5.498 -9.700 8.000 1.00 93.94 304 SER A C 1
ATOM 2367 O O . SER A 1 304 ? 5.552 -9.756 9.228 1.00 93.94 304 SER A O 1
ATOM 2369 N N . ALA A 1 305 ? 4.353 -9.778 7.323 1.00 96.25 305 ALA A N 1
ATOM 2370 C CA . ALA A 1 305 ? 3.057 -9.961 7.957 1.00 96.25 305 ALA A CA 1
ATOM 2371 C C . ALA A 1 305 ? 2.723 -11.434 8.224 1.00 96.25 305 ALA A C 1
ATOM 2373 O O . ALA A 1 305 ? 2.221 -11.738 9.296 1.00 96.25 305 ALA A O 1
ATOM 2374 N N . PHE A 1 306 ? 3.003 -12.331 7.272 1.00 96.44 306 PHE A N 1
ATOM 2375 C CA . PHE A 1 306 ? 2.419 -13.679 7.269 1.00 96.44 306 PHE A CA 1
ATOM 2376 C C . PHE A 1 306 ? 3.421 -14.833 7.350 1.00 96.44 306 PHE A C 1
ATOM 2378 O O . PHE A 1 306 ? 3.009 -15.968 7.550 1.00 96.44 306 PHE A O 1
ATOM 2385 N N . ASN A 1 307 ? 4.722 -14.575 7.188 1.00 91.56 307 ASN A N 1
ATOM 2386 C CA . ASN A 1 307 ? 5.738 -15.633 7.201 1.00 91.56 307 ASN A CA 1
ATOM 2387 C C . ASN A 1 307 ? 6.691 -15.555 8.405 1.00 91.56 307 ASN A C 1
ATOM 2389 O O . ASN A 1 307 ? 7.226 -16.579 8.812 1.00 91.56 307 ASN A O 1
ATOM 2393 N N . ASN A 1 308 ? 6.930 -14.371 8.981 1.00 87.38 308 ASN A N 1
ATOM 2394 C CA . ASN A 1 308 ? 7.928 -14.207 10.051 1.00 87.38 308 ASN A CA 1
ATOM 2395 C C . ASN A 1 308 ? 7.452 -13.412 11.282 1.00 87.38 308 ASN A C 1
ATOM 2397 O O . ASN A 1 308 ? 8.289 -13.007 12.090 1.00 87.38 308 ASN A O 1
ATOM 2401 N N . ASP A 1 309 ? 6.150 -13.129 11.390 1.00 89.50 309 ASP A N 1
ATOM 2402 C CA . ASP A 1 309 ? 5.519 -12.423 12.518 1.00 89.50 309 ASP A CA 1
ATOM 2403 C C . ASP A 1 309 ? 6.132 -11.052 12.878 1.00 89.50 309 ASP A C 1
ATOM 2405 O O . ASP A 1 309 ? 5.977 -10.550 13.997 1.00 89.50 309 ASP A O 1
ATOM 2409 N N . SER A 1 310 ? 6.822 -10.391 11.938 1.00 94.06 310 SER A N 1
ATOM 2410 C CA . SER A 1 310 ? 7.468 -9.091 12.199 1.00 94.06 310 SER A CA 1
ATOM 2411 C C . SER A 1 310 ? 6.459 -7.979 12.498 1.00 94.06 310 SER A C 1
ATOM 2413 O O . SER A 1 310 ? 6.805 -6.973 13.128 1.00 94.06 310 SER A O 1
ATOM 2415 N N . TYR A 1 311 ? 5.224 -8.132 12.020 1.00 96.81 311 TYR A N 1
ATOM 2416 C CA . TYR A 1 311 ? 4.138 -7.169 12.214 1.00 96.81 311 TYR A CA 1
ATOM 2417 C C . TYR A 1 311 ? 3.128 -7.567 13.279 1.00 96.81 311 TYR A C 1
ATOM 2419 O O . TYR A 1 311 ? 2.338 -6.709 13.673 1.00 96.81 311 TYR A O 1
ATOM 2427 N N . THR A 1 312 ? 3.156 -8.808 13.757 1.00 97.75 312 THR A N 1
ATOM 2428 C CA . THR A 1 312 ? 2.189 -9.323 14.727 1.00 97.75 312 THR A CA 1
ATOM 2429 C C . THR A 1 312 ? 2.387 -8.633 16.070 1.00 97.75 312 THR A C 1
ATOM 2431 O O . THR A 1 312 ? 3.404 -8.810 16.740 1.00 97.75 312 THR A O 1
ATOM 2434 N N . GLY A 1 313 ? 1.423 -7.799 16.454 1.00 97.75 313 GLY A N 1
ATOM 2435 C CA . GLY A 1 313 ? 1.387 -7.138 17.750 1.00 97.75 313 GLY A CA 1
ATOM 2436 C C . GLY A 1 313 ? 0.262 -7.665 18.626 1.00 97.75 313 GLY A C 1
ATOM 2437 O O . GLY A 1 313 ? -0.685 -8.281 18.153 1.00 97.75 313 GLY A O 1
ATOM 2438 N N . THR A 1 314 ? 0.358 -7.424 19.932 1.00 97.75 314 THR A N 1
ATOM 2439 C CA . THR A 1 314 ? -0.725 -7.732 20.876 1.00 97.75 314 THR A CA 1
ATOM 2440 C C . THR A 1 314 ? -1.070 -6.495 21.681 1.00 97.75 314 THR A C 1
ATOM 2442 O O . THR A 1 314 ? -0.247 -6.007 22.456 1.00 97.75 314 THR A O 1
ATOM 2445 N N . TYR A 1 315 ? -2.295 -6.008 21.507 1.00 96.69 315 TYR A N 1
ATOM 2446 C CA . TYR A 1 315 ? -2.887 -5.018 22.387 1.00 96.69 315 TYR A CA 1
ATOM 2447 C C . TYR A 1 315 ? -3.205 -5.665 23.731 1.00 96.69 315 TYR A C 1
ATOM 2449 O O . TYR A 1 315 ? -3.810 -6.739 23.795 1.00 96.69 315 TYR A O 1
ATOM 2457 N N . ARG A 1 316 ? -2.809 -4.992 24.809 1.00 94.94 316 ARG A N 1
ATOM 2458 C CA . ARG A 1 316 ? -3.108 -5.409 26.177 1.00 94.94 316 ARG A CA 1
ATOM 2459 C C . ARG A 1 316 ? -3.973 -4.348 26.827 1.00 94.94 316 ARG A C 1
ATOM 2461 O O . ARG A 1 316 ? -3.529 -3.210 26.981 1.00 94.94 316 ARG A O 1
ATOM 2468 N N . SER A 1 317 ? -5.196 -4.721 27.187 1.00 90.81 317 SER A N 1
ATOM 2469 C CA . SER A 1 317 ? -6.088 -3.816 27.910 1.00 90.81 317 SER A CA 1
ATOM 2470 C C . SER A 1 317 ? -5.511 -3.450 29.274 1.00 90.81 317 SER A C 1
ATOM 2472 O O . SER A 1 317 ? -4.869 -4.269 29.931 1.00 90.81 317 SER A O 1
ATOM 2474 N N . GLY A 1 318 ? -5.781 -2.220 29.709 1.00 85.75 318 GLY A N 1
ATOM 2475 C CA . GLY A 1 318 ? -5.639 -1.842 31.114 1.00 85.75 318 GLY A CA 1
ATOM 2476 C C . GLY A 1 318 ? -6.862 -2.269 31.933 1.00 85.75 318 GLY A C 1
ATOM 2477 O O . GLY A 1 318 ? -7.888 -2.652 31.373 1.00 85.75 318 GLY A O 1
ATOM 2478 N N . ASP A 1 3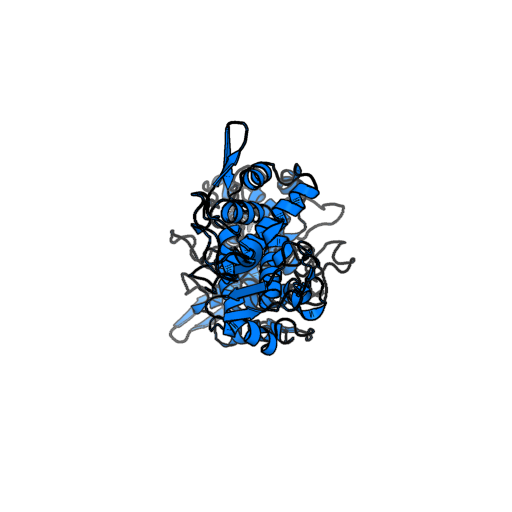19 ? -6.786 -2.129 33.257 1.00 79.88 319 ASP A N 1
ATOM 2479 C CA . ASP A 1 319 ? -7.847 -2.584 34.174 1.00 79.88 319 ASP A CA 1
ATOM 2480 C C . ASP A 1 319 ? -9.183 -1.835 34.007 1.00 79.88 319 ASP A C 1
ATOM 2482 O O . ASP A 1 319 ? -10.250 -2.356 34.334 1.00 79.88 319 ASP A O 1
ATOM 2486 N N . THR A 1 320 ? -9.139 -0.592 33.519 1.00 79.44 320 THR A N 1
ATOM 2487 C CA . THR A 1 320 ? -10.303 0.306 33.459 1.00 79.44 320 THR A CA 1
ATOM 2488 C C . THR A 1 320 ? -10.938 0.402 32.074 1.00 79.44 320 THR A C 1
ATOM 2490 O O . THR A 1 320 ? -12.160 0.498 31.980 1.00 79.44 320 THR A O 1
ATOM 2493 N N . LEU A 1 321 ? -10.134 0.346 31.010 1.00 87.56 321 LEU A N 1
ATOM 2494 C CA . LEU A 1 321 ? -10.567 0.488 29.615 1.00 87.56 321 LEU A CA 1
ATOM 2495 C C . LEU A 1 321 ? -10.344 -0.827 28.874 1.00 87.56 321 LEU A C 1
ATOM 2497 O O . LEU A 1 321 ? -9.455 -0.958 28.034 1.00 87.56 321 LEU A O 1
ATOM 2501 N N . VAL A 1 322 ? -11.144 -1.820 29.254 1.00 94.75 322 VAL A N 1
ATOM 2502 C CA . VAL A 1 322 ? -11.051 -3.182 28.726 1.00 94.75 322 VAL A CA 1
ATOM 2503 C C . VAL A 1 322 ? -11.698 -3.244 27.347 1.00 94.75 322 VAL A C 1
ATOM 2505 O O . VAL A 1 322 ? -12.870 -2.898 27.195 1.00 94.75 322 VAL A O 1
ATOM 2508 N N . LEU A 1 323 ? -10.953 -3.706 26.346 1.00 96.81 323 LEU A N 1
ATOM 2509 C CA . LEU A 1 323 ? -11.497 -4.062 25.039 1.00 96.81 323 LEU A CA 1
ATOM 2510 C C . LEU A 1 323 ? -12.433 -5.266 25.196 1.00 96.81 323 LEU A C 1
ATOM 2512 O O . LEU A 1 323 ? -12.022 -6.302 25.708 1.00 96.81 323 LEU A O 1
ATOM 2516 N N . LEU A 1 324 ? -13.686 -5.136 24.771 1.00 97.12 324 LEU A N 1
ATOM 2517 C CA . LEU A 1 324 ? -14.684 -6.198 24.934 1.00 97.12 324 LEU A CA 1
ATOM 2518 C C . LEU A 1 324 ? -14.936 -6.963 23.640 1.00 97.12 324 LEU A C 1
ATOM 2520 O O . LEU A 1 324 ? -15.167 -8.169 23.667 1.00 97.12 324 LEU A O 1
ATOM 2524 N N . SER A 1 325 ? -14.939 -6.260 22.512 1.00 97.62 325 SER A N 1
ATOM 2525 C CA . SER A 1 325 ? -15.211 -6.839 21.197 1.00 97.62 325 SER A CA 1
ATOM 2526 C C . SER A 1 325 ? -14.712 -5.928 20.081 1.00 97.62 325 SER A C 1
ATOM 2528 O O . SER A 1 325 ? -14.371 -4.763 20.307 1.00 97.62 325 SER A O 1
ATOM 2530 N N . TYR A 1 326 ? -14.695 -6.460 18.868 1.00 97.75 326 TYR A N 1
ATOM 2531 C CA . TYR A 1 326 ? -14.579 -5.690 17.639 1.00 97.75 326 TYR A CA 1
ATOM 2532 C C . TYR A 1 326 ? -15.573 -6.210 16.607 1.00 97.75 326 TYR A C 1
ATOM 2534 O O . TYR A 1 326 ? -16.053 -7.340 16.697 1.00 97.75 326 TYR A O 1
ATOM 2542 N N . SER A 1 327 ? -15.899 -5.378 15.628 1.00 97.75 327 SER A N 1
ATOM 2543 C CA . SER A 1 327 ? -16.736 -5.746 14.498 1.00 97.75 327 SER A CA 1
ATOM 2544 C C . SER A 1 327 ? -16.117 -5.292 13.187 1.00 97.75 327 SER A C 1
ATOM 2546 O O . SER A 1 327 ? -15.385 -4.306 13.118 1.00 97.75 327 SER A O 1
ATOM 2548 N N . THR A 1 328 ? -16.378 -6.044 12.126 1.00 97.38 328 THR A N 1
ATOM 2549 C CA . THR A 1 328 ? -16.022 -5.696 10.748 1.00 97.38 328 THR A CA 1
ATOM 2550 C C . THR A 1 328 ? -17.241 -6.003 9.888 1.00 97.38 328 THR A C 1
ATOM 2552 O O . THR A 1 328 ? -17.523 -7.155 9.556 1.00 97.38 328 THR A O 1
ATOM 2555 N N . GLY A 1 329 ? -18.024 -4.963 9.595 1.00 93.38 329 GLY A N 1
ATOM 2556 C CA . GLY A 1 329 ? -19.350 -5.119 8.998 1.00 93.38 329 GLY A CA 1
ATOM 2557 C C . GLY A 1 329 ? -20.318 -5.765 9.985 1.00 93.38 329 GLY A C 1
ATOM 2558 O O . GLY A 1 329 ? -20.445 -5.306 11.116 1.00 93.38 329 GLY A O 1
ATOM 2559 N N . GLU A 1 330 ? -20.992 -6.831 9.558 1.00 94.00 330 GLU A N 1
ATOM 2560 C CA . GLU A 1 330 ? -21.957 -7.569 10.387 1.00 94.00 330 GLU A CA 1
ATOM 2561 C C . GLU A 1 330 ? -21.301 -8.628 11.288 1.00 94.00 330 GLU A C 1
ATOM 2563 O O . GLU A 1 330 ? -21.952 -9.189 12.168 1.00 94.00 330 GLU A O 1
ATOM 2568 N N . VAL A 1 331 ? -20.009 -8.911 11.094 1.00 96.56 331 VAL A N 1
ATOM 2569 C CA . VAL A 1 331 ? -19.281 -9.898 11.897 1.00 96.56 331 VAL A CA 1
ATOM 2570 C C . VAL A 1 331 ? -18.746 -9.221 13.153 1.00 96.56 331 VAL A C 1
ATOM 2572 O O . VAL A 1 331 ? -17.967 -8.274 13.054 1.00 96.56 331 VAL A O 1
ATOM 2575 N N . ALA A 1 332 ? -19.147 -9.719 14.323 1.00 96.00 332 ALA A N 1
ATOM 2576 C CA . ALA A 1 332 ? -18.680 -9.260 15.627 1.00 96.00 332 ALA A CA 1
ATOM 2577 C C . ALA A 1 332 ? -17.955 -10.385 16.376 1.00 96.00 332 ALA A C 1
ATOM 2579 O O . ALA A 1 332 ? -18.408 -11.530 16.392 1.00 96.00 332 ALA A O 1
ATOM 2580 N N . GLU A 1 333 ? -16.839 -10.048 17.015 1.00 96.81 333 GLU A N 1
ATOM 2581 C CA . GLU A 1 333 ? -15.942 -10.989 17.683 1.00 96.81 333 GLU A CA 1
ATOM 2582 C C . GLU A 1 333 ? -15.647 -10.496 19.102 1.00 96.81 333 GLU A C 1
ATOM 2584 O O . GLU A 1 333 ? -15.276 -9.341 19.323 1.00 96.81 333 GLU A O 1
ATOM 2589 N N . ALA A 1 334 ? -15.857 -11.371 20.087 1.00 96.88 334 ALA A N 1
ATOM 2590 C CA . ALA A 1 334 ? -15.597 -11.069 21.489 1.00 96.88 334 ALA A CA 1
ATOM 2591 C C . ALA A 1 334 ? -14.102 -11.199 21.809 1.00 96.88 334 ALA A C 1
ATOM 2593 O O . ALA A 1 334 ? -13.434 -12.121 21.341 1.00 96.88 334 ALA A O 1
ATOM 2594 N N . VAL A 1 335 ? -13.593 -10.319 22.670 1.00 96.38 335 VAL A N 1
ATOM 2595 C CA . VAL A 1 335 ? -12.200 -10.334 23.124 1.00 96.38 335 VAL A CA 1
ATOM 2596 C C . VAL A 1 335 ? -12.141 -10.849 24.557 1.00 96.38 335 VAL A C 1
ATOM 2598 O O . VAL A 1 335 ? -12.426 -10.139 25.523 1.00 96.38 335 VAL A O 1
ATOM 2601 N N . ALA A 1 336 ? -11.746 -12.111 24.708 1.00 89.88 336 ALA A N 1
ATOM 2602 C CA . ALA A 1 336 ? -11.596 -12.726 26.020 1.00 89.88 336 ALA A CA 1
ATOM 2603 C C . ALA A 1 336 ? -10.435 -12.084 26.800 1.00 89.88 336 ALA A C 1
ATOM 2605 O O . ALA A 1 336 ? -9.297 -12.034 26.336 1.00 89.88 336 ALA A O 1
ATOM 2606 N N . GLY A 1 337 ? -10.717 -11.592 28.010 1.00 86.94 337 GLY A N 1
ATOM 2607 C CA . GLY A 1 337 ? -9.699 -11.011 28.895 1.00 86.94 337 GLY A CA 1
ATOM 2608 C C . GLY A 1 337 ? -9.095 -9.686 28.412 1.00 86.94 337 GLY A C 1
ATOM 2609 O O . GLY A 1 337 ? -8.092 -9.250 28.968 1.00 86.94 337 GLY A O 1
ATOM 2610 N N . GLY A 1 338 ? -9.677 -9.051 27.390 1.00 92.31 338 GLY A N 1
ATOM 2611 C CA . GLY A 1 338 ? -9.267 -7.732 26.899 1.00 92.31 338 GLY A CA 1
ATOM 2612 C C . GLY A 1 338 ? -7.969 -7.675 26.096 1.00 92.31 338 GLY A C 1
ATOM 2613 O O . GLY A 1 338 ? -7.570 -6.589 25.674 1.00 92.31 338 GLY A O 1
ATOM 2614 N N . ASN A 1 339 ? -7.304 -8.803 25.864 1.00 95.44 339 ASN A N 1
ATOM 2615 C CA . ASN A 1 339 ? -6.092 -8.841 25.053 1.00 95.44 339 ASN A CA 1
ATOM 2616 C C . ASN A 1 339 ? -6.438 -9.262 23.628 1.00 95.44 339 ASN A C 1
ATOM 2618 O O . ASN A 1 339 ? -7.116 -10.266 23.432 1.00 95.44 339 ASN A O 1
ATOM 2622 N N . HIS A 1 340 ? -5.941 -8.513 22.647 1.00 96.75 340 HIS A N 1
ATOM 2623 C CA . HIS A 1 340 ? -6.188 -8.772 21.231 1.00 96.75 340 HIS A CA 1
ATOM 2624 C C . HIS A 1 340 ? -4.865 -8.813 20.475 1.00 96.75 340 HIS A C 1
ATOM 2626 O O . HIS A 1 340 ? -4.113 -7.837 20.479 1.00 96.75 340 HIS A O 1
ATOM 2632 N N . THR A 1 341 ? -4.563 -9.956 19.870 1.00 97.81 341 THR A N 1
ATOM 2633 C CA . THR A 1 341 ? -3.424 -10.120 18.962 1.00 97.81 341 THR A CA 1
ATOM 2634 C C . THR A 1 341 ? -3.893 -9.853 17.546 1.00 97.81 341 THR A C 1
ATOM 2636 O O . THR A 1 341 ? -4.996 -10.269 17.200 1.00 97.81 341 THR A O 1
ATOM 2639 N N . ASP A 1 342 ? -3.059 -9.177 16.754 1.00 98.38 342 ASP A N 1
ATOM 2640 C CA . ASP A 1 342 ? -3.434 -8.831 15.389 1.00 98.38 342 ASP A CA 1
ATOM 2641 C C . ASP A 1 342 ? -3.863 -10.068 14.600 1.00 98.38 342 ASP A C 1
ATOM 2643 O O . ASP A 1 342 ? -3.121 -11.052 14.531 1.00 98.38 342 ASP A O 1
ATOM 2647 N N . ASP A 1 343 ? -5.048 -10.008 14.004 1.00 97.81 343 ASP A N 1
ATOM 2648 C CA . ASP A 1 343 ? -5.555 -11.080 13.155 1.00 97.81 343 ASP A CA 1
ATOM 2649 C C . ASP A 1 343 ? -5.137 -10.890 11.686 1.00 97.81 343 ASP A C 1
ATOM 2651 O O . ASP A 1 343 ? -4.472 -9.924 11.298 1.00 97.81 343 ASP A O 1
ATOM 2655 N N . THR A 1 344 ? -5.551 -11.820 10.827 1.00 98.38 344 THR A N 1
ATOM 2656 C CA . THR A 1 344 ? -5.216 -11.794 9.398 1.00 98.38 344 THR A CA 1
ATOM 2657 C C . THR A 1 344 ? -5.705 -10.526 8.686 1.00 98.38 344 THR A C 1
ATOM 2659 O O . THR A 1 344 ? -5.055 -10.073 7.742 1.00 98.38 344 THR A O 1
ATOM 2662 N N . TYR A 1 345 ? -6.810 -9.917 9.128 1.00 98.56 345 TYR A N 1
ATOM 2663 C CA . TYR A 1 345 ? -7.306 -8.662 8.556 1.00 98.56 345 TYR A CA 1
ATOM 2664 C C . TYR A 1 345 ? -6.355 -7.503 8.886 1.00 98.56 345 TYR A C 1
ATOM 2666 O O . TYR A 1 345 ? -5.970 -6.735 8.003 1.00 98.56 345 TYR A O 1
ATOM 2674 N N . GLU A 1 346 ? -5.917 -7.406 10.138 1.00 98.62 346 GLU A N 1
ATOM 2675 C CA . GLU A 1 346 ? -5.033 -6.334 10.608 1.00 98.62 346 GLU A CA 1
ATOM 2676 C C . GLU A 1 346 ? -3.617 -6.481 10.045 1.00 98.62 346 GLU A C 1
ATOM 2678 O O . GLU A 1 346 ? -2.985 -5.499 9.637 1.00 98.62 346 GLU A O 1
ATOM 2683 N N . LEU A 1 347 ? -3.133 -7.720 9.945 1.00 98.62 347 LEU A N 1
ATOM 2684 C CA . LEU A 1 347 ? -1.877 -8.046 9.278 1.00 98.62 347 LEU A CA 1
ATOM 2685 C C . LEU A 1 347 ? -1.927 -7.711 7.783 1.00 98.62 347 LEU A C 1
ATOM 2687 O O . LEU A 1 347 ? -0.953 -7.163 7.262 1.00 98.62 347 LEU A O 1
ATOM 2691 N N . LEU A 1 348 ? -3.058 -7.942 7.103 1.00 98.56 348 LEU A N 1
ATOM 2692 C CA . LEU A 1 348 ? -3.239 -7.537 5.706 1.00 98.56 348 LEU A CA 1
ATOM 2693 C C . LEU A 1 348 ? -3.191 -6.011 5.556 1.00 98.56 348 LEU A C 1
ATOM 2695 O O . LEU A 1 348 ? -2.465 -5.505 4.697 1.00 98.56 348 LEU A O 1
ATOM 2699 N N . ALA A 1 349 ? -3.891 -5.266 6.417 1.00 98.38 349 ALA A N 1
ATOM 2700 C CA . ALA A 1 349 ? -3.860 -3.803 6.405 1.00 98.38 349 ALA A CA 1
ATOM 2701 C C . ALA A 1 349 ? -2.428 -3.263 6.593 1.00 98.38 349 ALA A C 1
ATOM 2703 O O . ALA A 1 349 ? -1.988 -2.372 5.854 1.00 98.38 349 ALA A O 1
ATOM 2704 N N . LYS A 1 350 ? -1.657 -3.852 7.520 1.00 98.19 350 LYS A N 1
ATOM 2705 C CA . LYS A 1 350 ? -0.231 -3.538 7.705 1.00 98.19 350 LYS A CA 1
ATOM 2706 C C . LYS A 1 350 ? 0.609 -3.902 6.485 1.00 98.19 350 LYS A C 1
ATOM 2708 O O . LYS A 1 350 ? 1.425 -3.088 6.064 1.00 98.19 350 LYS A O 1
ATOM 2713 N N . ALA A 1 351 ? 0.420 -5.080 5.895 1.00 97.12 351 ALA A N 1
ATOM 2714 C CA . ALA A 1 351 ? 1.179 -5.526 4.729 1.00 97.12 351 ALA A CA 1
ATOM 2715 C C . ALA A 1 351 ? 0.973 -4.596 3.519 1.00 97.12 351 ALA A C 1
ATOM 2717 O O . ALA A 1 351 ? 1.935 -4.193 2.857 1.00 97.12 351 ALA A O 1
ATOM 2718 N N . ILE A 1 352 ? -0.273 -4.187 3.269 1.00 97.12 352 ILE A N 1
ATOM 2719 C CA . ILE A 1 352 ? -0.620 -3.235 2.208 1.00 97.12 352 ILE A CA 1
ATOM 2720 C C . ILE A 1 352 ? -0.043 -1.847 2.516 1.00 97.12 352 ILE A C 1
ATOM 2722 O O . ILE A 1 352 ? 0.561 -1.219 1.648 1.00 97.12 352 ILE A O 1
ATOM 2726 N N . GLY A 1 353 ? -0.175 -1.361 3.754 1.00 95.69 353 GLY A N 1
ATOM 2727 C CA . GLY A 1 353 ? 0.378 -0.066 4.155 1.00 95.69 353 GLY A CA 1
ATOM 2728 C C . GLY A 1 353 ? 1.908 -0.006 4.077 1.00 95.69 353 GLY A C 1
ATOM 2729 O O . GLY A 1 353 ? 2.481 0.992 3.634 1.00 95.69 353 GLY A O 1
ATOM 2730 N N . ALA A 1 354 ? 2.584 -1.086 4.468 1.00 94.00 354 ALA A N 1
ATOM 2731 C CA . ALA A 1 354 ? 4.038 -1.198 4.443 1.00 94.00 354 ALA A CA 1
ATOM 2732 C C . ALA A 1 354 ? 4.613 -1.212 3.030 1.00 94.00 354 ALA A C 1
ATOM 2734 O O . ALA A 1 354 ? 5.736 -0.758 2.834 1.00 94.00 354 ALA A O 1
ATOM 2735 N N . TYR A 1 355 ? 3.862 -1.668 2.032 1.00 90.25 355 TYR A N 1
ATOM 2736 C CA . TYR A 1 355 ? 4.288 -1.531 0.644 1.00 90.25 355 TYR A CA 1
ATOM 2737 C C . TYR A 1 355 ? 4.515 -0.054 0.262 1.00 90.25 355 TYR A C 1
ATOM 2739 O O . TYR A 1 355 ? 5.520 0.263 -0.370 1.00 90.25 355 TYR A O 1
ATOM 2747 N N . ASN A 1 356 ? 3.653 0.862 0.723 1.00 87.69 356 ASN A N 1
ATOM 2748 C CA . ASN A 1 356 ? 3.733 2.282 0.370 1.00 87.69 356 ASN A CA 1
ATOM 2749 C C . ASN A 1 356 ? 4.907 3.023 1.046 1.00 87.69 356 ASN A C 1
ATOM 2751 O O . ASN A 1 356 ? 5.450 3.968 0.481 1.00 87.69 356 ASN A O 1
ATOM 2755 N N . GLN A 1 357 ? 5.306 2.616 2.256 1.00 86.69 357 GLN A N 1
ATOM 2756 C CA . GLN A 1 357 ? 6.328 3.320 3.057 1.00 86.69 357 GLN A CA 1
ATOM 2757 C C . GLN A 1 357 ? 7.578 2.471 3.355 1.00 86.69 357 GLN A C 1
ATOM 2759 O O . GLN A 1 357 ? 8.484 2.917 4.061 1.00 86.69 357 GLN A O 1
ATOM 2764 N N . GLY A 1 358 ? 7.648 1.262 2.794 1.00 86.62 358 GLY A N 1
ATOM 2765 C CA . GLY A 1 358 ? 8.692 0.265 3.026 1.00 86.62 358 GLY A CA 1
ATOM 2766 C C . GLY A 1 358 ? 8.407 -0.651 4.223 1.00 86.62 358 GLY A C 1
ATOM 2767 O O . GLY A 1 358 ? 7.829 -0.234 5.230 1.00 86.62 358 GLY A O 1
ATOM 2768 N N . ALA A 1 359 ? 8.880 -1.903 4.159 1.00 88.56 359 ALA A N 1
ATOM 2769 C CA . ALA A 1 359 ? 8.559 -2.904 5.180 1.00 88.56 359 ALA A CA 1
ATOM 2770 C C . ALA A 1 359 ? 9.082 -2.611 6.592 1.00 88.56 359 ALA A C 1
ATOM 2772 O O . ALA A 1 359 ? 8.612 -3.209 7.555 1.00 88.56 359 ALA A O 1
ATOM 2773 N N . GLY A 1 360 ? 10.013 -1.673 6.756 1.00 89.44 360 GLY A N 1
ATOM 2774 C CA . GLY A 1 360 ? 10.480 -1.260 8.081 1.00 89.44 360 GLY A CA 1
ATOM 2775 C C . GLY A 1 360 ? 9.523 -0.328 8.839 1.00 89.44 360 GLY A C 1
ATOM 2776 O O . GLY A 1 360 ? 9.846 0.069 9.959 1.00 89.44 360 GLY A O 1
ATOM 2777 N N . ILE A 1 361 ? 8.398 0.094 8.242 1.00 93.31 361 ILE A N 1
ATOM 2778 C CA . ILE A 1 361 ? 7.531 1.121 8.844 1.00 93.31 361 ILE A CA 1
ATOM 2779 C C . ILE A 1 361 ? 6.702 0.604 10.028 1.00 93.31 361 ILE A C 1
ATOM 2781 O O . ILE A 1 361 ? 6.475 1.329 11.011 1.00 93.31 361 ILE A O 1
ATOM 2785 N N . PHE A 1 362 ? 6.275 -0.656 9.939 1.00 95.56 362 PHE A N 1
ATOM 2786 C CA . PHE A 1 362 ? 5.568 -1.366 10.994 1.00 95.56 362 PHE A CA 1
ATOM 2787 C C . PHE A 1 362 ? 6.516 -2.293 11.755 1.00 95.56 362 PHE A C 1
ATOM 2789 O O . PHE A 1 362 ? 7.610 -2.631 11.312 1.00 95.56 362 PHE A O 1
ATOM 2796 N N . ASN A 1 363 ? 6.083 -2.642 12.954 1.00 94.50 363 ASN A N 1
ATOM 2797 C CA . ASN A 1 363 ? 6.739 -3.511 13.915 1.00 94.50 363 ASN A CA 1
ATOM 2798 C C . ASN A 1 363 ? 5.631 -4.243 14.696 1.00 94.50 363 ASN A C 1
ATOM 2800 O O . ASN A 1 363 ? 4.453 -4.121 14.359 1.00 94.50 363 ASN A O 1
ATOM 2804 N N . GLN A 1 364 ? 5.987 -4.914 15.788 1.00 96.75 364 GLN A N 1
ATOM 2805 C CA . GLN A 1 364 ? 5.062 -5.645 16.667 1.00 96.75 364 GLN A CA 1
ATOM 2806 C C . GLN A 1 364 ? 4.144 -4.746 17.529 1.00 96.75 364 GLN A C 1
ATOM 2808 O O . GLN A 1 364 ? 3.615 -5.178 18.550 1.00 96.75 364 GLN A O 1
ATOM 2813 N N . THR A 1 365 ? 3.947 -3.477 17.157 1.00 97.19 365 THR A N 1
ATOM 2814 C CA . THR A 1 365 ? 2.888 -2.639 17.739 1.00 97.19 365 THR A CA 1
ATOM 2815 C C . THR A 1 365 ? 1.561 -3.038 17.101 1.00 97.19 365 THR A C 1
ATOM 2817 O O . THR A 1 365 ? 1.449 -2.977 15.876 1.00 97.19 365 THR A O 1
ATOM 2820 N N . SER A 1 366 ? 0.567 -3.441 17.900 1.00 97.94 366 SER A N 1
ATOM 2821 C CA . SER A 1 366 ? -0.728 -3.914 17.375 1.00 97.94 366 SER A CA 1
ATOM 2822 C C . SER A 1 366 ? -1.440 -2.855 16.530 1.00 97.94 366 SER A C 1
ATOM 2824 O O . SER A 1 366 ? -1.276 -1.657 16.765 1.00 97.94 366 SER A O 1
ATOM 2826 N N . TRP A 1 367 ? -2.234 -3.270 15.546 1.00 98.12 367 TRP A N 1
ATOM 2827 C CA . TRP A 1 367 ? -3.031 -2.362 14.719 1.00 98.12 367 TRP A CA 1
ATOM 2828 C C . TRP A 1 367 ? -3.972 -1.505 15.566 1.00 98.12 367 TRP A C 1
ATOM 2830 O O . TRP A 1 367 ? -4.056 -0.292 15.371 1.00 98.12 367 TRP A O 1
ATOM 2840 N N . LEU A 1 368 ? -4.578 -2.107 16.587 1.00 97.06 368 LEU A N 1
ATOM 2841 C CA . LEU A 1 368 ? -5.405 -1.404 17.559 1.00 97.06 368 LEU A CA 1
ATOM 2842 C C . LEU A 1 368 ? -4.628 -0.327 18.333 1.00 97.06 368 LEU A C 1
ATOM 2844 O O . LEU A 1 368 ? -5.086 0.811 18.471 1.00 97.06 368 LEU A O 1
ATOM 2848 N N . GLU A 1 369 ? -3.422 -0.642 18.809 1.00 96.56 369 GLU A N 1
ATOM 2849 C CA . GLU A 1 369 ? -2.552 0.345 19.456 1.00 96.56 369 GLU A CA 1
ATOM 2850 C C . GLU A 1 369 ? -2.148 1.454 18.477 1.00 96.56 369 GLU A C 1
ATOM 2852 O O . GLU A 1 369 ? -2.104 2.626 18.847 1.00 96.56 369 GLU A O 1
ATOM 2857 N N . LEU A 1 370 ? -1.912 1.127 17.205 1.00 97.06 370 LEU A N 1
ATOM 2858 C CA . LEU A 1 370 ? -1.647 2.128 16.176 1.00 97.06 370 LEU A CA 1
ATOM 2859 C C . LEU A 1 370 ? -2.850 3.054 15.954 1.00 97.06 370 LEU A C 1
ATOM 2861 O O . LEU A 1 370 ? -2.673 4.268 15.962 1.00 97.06 370 LEU A O 1
ATOM 2865 N N . ILE A 1 371 ? -4.063 2.523 15.817 1.00 96.06 371 ILE A N 1
ATOM 2866 C CA . ILE A 1 371 ? -5.293 3.310 15.620 1.00 96.06 371 ILE A CA 1
ATOM 2867 C C . ILE A 1 371 ? -5.573 4.248 16.800 1.00 96.06 371 ILE A C 1
ATOM 2869 O O . ILE A 1 371 ? -6.041 5.374 16.617 1.00 96.06 371 ILE A O 1
ATOM 2873 N N . THR A 1 372 ? -5.280 3.802 18.019 1.00 95.19 372 THR A N 1
ATOM 2874 C CA . THR A 1 372 ? -5.545 4.576 19.242 1.00 95.19 372 THR A CA 1
ATOM 2875 C C . THR A 1 372 ? -4.449 5.589 19.576 1.00 95.19 372 THR A C 1
ATOM 2877 O O . THR A 1 372 ? -4.746 6.621 20.181 1.00 95.19 372 THR A O 1
ATOM 2880 N N . SER A 1 373 ? -3.200 5.341 19.161 1.00 93.19 373 SER A N 1
ATOM 2881 C CA . SER A 1 373 ? -2.047 6.195 19.488 1.00 93.19 373 SER A CA 1
ATOM 2882 C C . SER A 1 373 ? -1.562 7.095 18.347 1.00 93.19 373 SER A C 1
ATOM 2884 O O . SER A 1 373 ? -0.965 8.140 18.619 1.00 93.19 373 SER A O 1
ATOM 2886 N N . GLN A 1 374 ? -1.774 6.723 17.080 1.00 93.31 374 GLN A N 1
ATOM 2887 C CA . GLN A 1 374 ? -1.297 7.512 15.943 1.00 93.31 374 GLN A CA 1
ATOM 2888 C C . GLN A 1 374 ? -2.170 8.734 15.688 1.00 93.31 374 GLN A C 1
ATOM 2890 O O . GLN A 1 374 ? -3.389 8.721 15.868 1.00 93.31 374 GLN A O 1
ATOM 2895 N N . MET A 1 375 ? -1.530 9.797 15.202 1.00 91.56 375 MET A N 1
ATOM 2896 C CA . MET A 1 375 ? -2.240 10.970 14.707 1.00 91.56 375 MET A CA 1
ATOM 2897 C C . MET A 1 375 ? -3.170 10.587 13.552 1.00 91.56 375 MET A C 1
ATOM 2899 O O . MET A 1 375 ? -2.831 9.761 12.706 1.00 91.56 375 MET A O 1
ATOM 2903 N N . THR A 1 376 ? -4.342 11.212 13.506 1.00 91.81 376 THR A N 1
ATOM 2904 C CA . THR A 1 376 ? -5.280 11.026 12.400 1.00 91.81 376 THR A CA 1
ATOM 2905 C C . THR A 1 376 ? -4.797 11.802 11.167 1.00 91.81 376 THR A C 1
ATOM 2907 O O . THR A 1 376 ? -4.224 12.892 11.322 1.00 91.81 376 THR A O 1
ATOM 2910 N N . PRO A 1 377 ? -5.046 11.319 9.934 1.00 91.06 377 PRO A N 1
ATOM 2911 C CA . PRO A 1 377 ? -4.602 12.000 8.712 1.00 91.06 377 PRO A CA 1
ATOM 2912 C C . PRO A 1 377 ? -5.180 13.412 8.529 1.00 91.06 377 PRO A C 1
ATOM 2914 O O . PRO A 1 377 ? -4.588 14.251 7.852 1.00 91.06 377 PRO A O 1
ATOM 2917 N N . GLY A 1 378 ? -6.347 13.681 9.122 1.00 85.88 378 GLY A N 1
ATOM 2918 C CA . GLY A 1 378 ? -6.989 14.997 9.098 1.00 85.88 378 GLY A CA 1
ATOM 2919 C C . GLY A 1 378 ? -6.499 15.968 10.178 1.00 85.88 378 GLY A C 1
ATOM 2920 O O . GLY A 1 378 ? -6.967 17.100 10.220 1.00 85.88 378 GLY A O 1
ATOM 2921 N N . SER A 1 379 ? -5.611 15.551 11.086 1.00 87.88 379 SER A N 1
ATOM 2922 C CA . SER A 1 379 ? -5.195 16.393 12.216 1.00 87.88 379 SER A CA 1
ATOM 2923 C C . SER A 1 379 ? -4.198 17.488 11.829 1.00 87.88 379 SER A C 1
ATOM 2925 O O . SER A 1 379 ? -3.346 17.277 10.968 1.00 87.88 379 SER A O 1
ATOM 2927 N N . ASN A 1 380 ? -4.247 18.631 12.529 1.00 87.12 380 ASN A N 1
ATOM 2928 C CA . ASN A 1 380 ? -3.273 19.718 12.350 1.00 87.12 380 ASN A CA 1
ATOM 2929 C C . ASN A 1 380 ? -1.833 19.226 12.546 1.00 87.12 380 ASN A C 1
ATOM 2931 O O . ASN A 1 380 ? -0.974 19.578 11.755 1.00 87.12 380 ASN A O 1
ATOM 2935 N N . GLU A 1 381 ? -1.590 18.330 13.511 1.00 88.06 381 GLU A N 1
ATOM 2936 C CA . GLU A 1 381 ? -0.276 17.705 13.738 1.00 88.06 381 GLU A CA 1
ATOM 2937 C C . GLU A 1 381 ? 0.253 16.999 12.474 1.00 88.06 381 GLU A C 1
ATOM 2939 O O . GLU A 1 381 ? 1.411 17.176 12.094 1.00 88.06 381 GLU A O 1
ATOM 2944 N N . TYR A 1 382 ? -0.602 16.240 11.777 1.00 90.75 382 TYR A N 1
ATOM 2945 C CA . TYR A 1 382 ? -0.223 15.599 10.517 1.00 90.75 382 TYR A CA 1
ATOM 2946 C C . TYR A 1 382 ? 0.068 16.634 9.423 1.00 90.75 382 TYR A C 1
ATOM 2948 O O . TYR A 1 382 ? 1.074 16.511 8.722 1.00 90.75 382 TYR A O 1
ATOM 2956 N N . GLN A 1 383 ? -0.777 17.662 9.292 1.00 90.38 383 GLN A N 1
ATOM 2957 C CA . GLN A 1 383 ? -0.615 18.725 8.292 1.00 90.38 383 GLN A CA 1
ATOM 2958 C C . GLN A 1 383 ? 0.652 19.561 8.532 1.00 90.38 383 GLN A C 1
ATOM 2960 O O . GLN A 1 383 ? 1.379 19.869 7.589 1.00 90.38 383 GLN A O 1
ATOM 2965 N N . GLU A 1 384 ? 0.967 19.864 9.790 1.00 91.00 384 GLU A N 1
ATOM 2966 C CA . GLU A 1 384 ? 2.183 20.564 10.205 1.00 91.00 384 GLU A CA 1
ATOM 2967 C C . GLU A 1 384 ? 3.431 19.752 9.852 1.00 91.00 384 GLU A C 1
ATOM 2969 O O . GLU A 1 384 ? 4.356 20.283 9.240 1.00 91.00 384 GLU A O 1
ATOM 2974 N N . ILE A 1 385 ? 3.454 18.445 10.151 1.00 91.94 385 ILE A N 1
ATOM 2975 C CA . ILE A 1 385 ? 4.580 17.585 9.755 1.00 91.94 385 ILE A CA 1
ATOM 2976 C C . ILE A 1 385 ? 4.666 17.461 8.229 1.00 91.94 385 ILE A C 1
ATOM 2978 O O . ILE A 1 385 ? 5.767 17.444 7.675 1.00 91.94 385 ILE A O 1
ATOM 2982 N N . MET A 1 386 ? 3.524 17.380 7.539 1.00 89.50 386 MET A N 1
ATOM 2983 C CA . MET A 1 386 ? 3.468 17.306 6.079 1.00 89.50 386 MET A CA 1
ATOM 2984 C C . MET A 1 386 ? 4.104 18.539 5.425 1.00 89.50 386 MET A C 1
ATOM 2986 O O . MET A 1 386 ? 4.839 18.378 4.451 1.00 89.50 386 MET A O 1
ATOM 2990 N N . ALA A 1 387 ? 3.876 19.730 5.986 1.00 91.25 387 ALA A N 1
ATOM 2991 C CA . ALA A 1 387 ? 4.431 20.992 5.501 1.00 91.25 387 ALA A CA 1
ATOM 2992 C C . ALA A 1 387 ? 5.961 21.098 5.660 1.00 91.25 387 ALA A C 1
ATOM 2994 O O . ALA A 1 387 ? 6.596 21.857 4.931 1.00 91.25 387 ALA A O 1
ATOM 2995 N N . ILE A 1 388 ? 6.567 20.323 6.568 1.00 89.50 388 ILE A N 1
ATOM 2996 C CA . ILE A 1 388 ? 8.026 20.270 6.730 1.00 89.50 388 ILE A CA 1
ATOM 2997 C C . ILE A 1 388 ? 8.628 19.416 5.598 1.00 89.50 388 ILE A C 1
ATOM 2999 O O . ILE A 1 388 ? 8.237 18.245 5.454 1.00 89.50 388 ILE A O 1
ATOM 3003 N N . PRO A 1 389 ? 9.612 19.927 4.831 1.00 87.75 389 PRO A N 1
ATOM 3004 C CA . PRO A 1 389 ? 10.334 19.139 3.835 1.00 87.75 389 PRO A CA 1
ATOM 3005 C C . PRO A 1 389 ? 10.909 17.851 4.436 1.00 87.75 389 PRO A C 1
ATOM 3007 O O . PRO A 1 389 ? 11.478 17.866 5.525 1.00 87.75 389 PRO A O 1
ATOM 3010 N N . TYR A 1 390 ? 10.808 16.717 3.731 1.00 81.44 390 TYR A N 1
ATOM 3011 C CA . TYR A 1 390 ? 11.180 15.402 4.287 1.00 81.44 390 TYR A CA 1
ATOM 3012 C C . TYR A 1 390 ? 12.592 15.369 4.903 1.00 81.44 390 TYR A C 1
ATOM 3014 O O . TYR A 1 390 ? 12.786 14.795 5.973 1.00 81.44 390 TYR A O 1
ATOM 3022 N N . ARG A 1 391 ? 13.564 16.028 4.256 1.00 82.38 391 ARG A N 1
ATOM 3023 C CA . ARG A 1 391 ? 14.970 16.092 4.700 1.00 82.38 391 ARG A CA 1
ATOM 3024 C C . ARG A 1 391 ? 15.173 16.893 5.990 1.00 82.38 391 ARG A C 1
ATOM 3026 O O . ARG A 1 391 ? 16.182 16.700 6.655 1.00 82.38 391 ARG A O 1
ATOM 3033 N N . GLU A 1 392 ? 14.226 17.758 6.335 1.00 90.75 392 GLU A N 1
ATOM 3034 C CA . GLU A 1 392 ? 14.256 18.610 7.529 1.00 90.75 392 GLU A CA 1
ATOM 3035 C C . GLU A 1 392 ? 13.477 17.995 8.700 1.00 90.75 392 GLU A C 1
ATOM 3037 O O . GLU A 1 392 ? 13.596 18.441 9.840 1.00 90.75 392 GLU A O 1
ATOM 3042 N N . ARG A 1 393 ? 12.698 16.934 8.453 1.00 90.81 393 ARG A N 1
ATOM 3043 C CA . ARG A 1 393 ? 11.977 16.216 9.507 1.00 90.81 393 ARG A CA 1
ATOM 3044 C C . ARG A 1 393 ? 12.958 15.467 10.398 1.00 90.81 393 ARG A C 1
ATOM 3046 O O . ARG A 1 393 ? 13.798 14.710 9.910 1.00 90.81 393 ARG A O 1
ATOM 3053 N N . SER A 1 394 ? 12.775 15.575 11.712 1.00 94.19 394 SER A N 1
ATOM 3054 C CA . SER A 1 394 ? 13.455 14.698 12.669 1.00 94.19 394 SER A CA 1
ATOM 3055 C C . SER A 1 394 ? 13.119 13.219 12.400 1.00 94.19 394 SER A C 1
ATOM 3057 O O . SER A 1 394 ? 12.029 12.915 11.902 1.00 94.19 394 SER A O 1
ATOM 3059 N N . PRO A 1 395 ? 13.978 12.260 12.796 1.00 92.88 395 PRO A N 1
ATOM 3060 C CA . PRO A 1 395 ? 13.699 10.829 12.621 1.00 92.88 395 PRO A CA 1
ATOM 3061 C C . PRO A 1 395 ? 12.357 10.382 13.221 1.00 92.88 395 PRO A C 1
ATOM 3063 O O . PRO A 1 395 ? 11.668 9.522 12.669 1.00 92.88 395 PRO A O 1
ATOM 3066 N N . ARG A 1 396 ? 11.948 10.998 14.338 1.00 92.12 396 ARG A N 1
ATOM 3067 C CA . ARG A 1 396 ? 10.642 10.756 14.962 1.00 92.12 396 ARG A CA 1
ATOM 3068 C C . ARG A 1 396 ? 9.496 11.241 14.074 1.00 92.12 396 ARG A C 1
ATOM 3070 O O . ARG A 1 396 ? 8.548 10.491 13.867 1.00 92.12 396 ARG A O 1
ATOM 3077 N N . GLN A 1 397 ? 9.587 12.458 13.535 1.00 93.31 397 GLN A N 1
ATOM 3078 C CA . GLN A 1 397 ? 8.578 13.007 12.621 1.00 93.31 397 GLN A CA 1
ATOM 3079 C C . GLN A 1 397 ? 8.484 12.195 11.327 1.00 93.31 397 GLN A C 1
ATOM 3081 O O . GLN A 1 397 ? 7.378 11.914 10.878 1.00 93.31 397 GLN A O 1
ATOM 3086 N N . GLN A 1 398 ? 9.616 11.761 10.760 1.00 91.12 398 GLN A N 1
ATOM 3087 C CA . GLN A 1 398 ? 9.628 10.880 9.586 1.00 91.12 398 GLN A CA 1
ATOM 3088 C C . GLN A 1 398 ? 8.869 9.581 9.865 1.00 91.12 398 GLN A C 1
ATOM 3090 O O . GLN A 1 398 ? 8.007 9.195 9.080 1.00 91.12 398 GLN A O 1
ATOM 3095 N N . ARG A 1 399 ? 9.126 8.942 11.014 1.00 91.31 399 ARG A N 1
ATOM 3096 C CA . ARG A 1 399 ? 8.450 7.698 11.404 1.00 91.31 399 ARG A CA 1
ATOM 3097 C C . ARG A 1 399 ? 6.955 7.894 11.655 1.00 91.31 399 ARG A C 1
ATOM 3099 O O . ARG A 1 399 ? 6.164 7.092 11.175 1.00 91.31 399 ARG A O 1
ATOM 3106 N N . LEU A 1 400 ? 6.568 8.942 12.383 1.00 91.62 400 LEU A N 1
ATOM 3107 C CA . LEU A 1 400 ? 5.162 9.262 12.658 1.00 91.62 400 LEU A CA 1
ATOM 3108 C C . LEU A 1 400 ? 4.390 9.542 11.363 1.00 91.62 400 LEU A C 1
ATOM 3110 O O . LEU A 1 400 ? 3.332 8.957 11.124 1.00 91.62 400 LEU A O 1
ATOM 3114 N N . PHE A 1 401 ? 4.947 10.393 10.498 1.00 93.88 401 PHE A N 1
ATOM 3115 C CA . PHE A 1 401 ? 4.356 10.712 9.202 1.00 93.88 401 PHE A CA 1
ATOM 3116 C C . PHE A 1 401 ? 4.259 9.484 8.301 1.00 93.88 401 PHE A C 1
ATOM 3118 O O . PHE A 1 401 ? 3.195 9.218 7.742 1.00 93.88 401 PHE A O 1
ATOM 3125 N N . GLY A 1 402 ? 5.357 8.734 8.173 1.00 93.44 402 GLY A N 1
ATOM 3126 C CA . GLY A 1 402 ? 5.411 7.528 7.356 1.00 93.44 402 GLY A CA 1
ATOM 3127 C C . GLY A 1 402 ? 4.387 6.510 7.837 1.00 93.44 402 GLY A C 1
ATOM 3128 O O . GLY A 1 402 ? 3.595 6.019 7.048 1.00 93.44 402 GLY A O 1
ATOM 3129 N N . ARG A 1 403 ? 4.291 6.270 9.147 1.00 95.75 403 ARG A N 1
ATOM 3130 C CA . ARG A 1 403 ? 3.335 5.303 9.688 1.00 95.75 403 ARG A CA 1
ATOM 3131 C C . ARG A 1 403 ? 1.885 5.729 9.474 1.00 95.75 403 ARG A C 1
ATOM 3133 O O . ARG A 1 403 ? 1.081 4.912 9.045 1.00 95.75 403 ARG A O 1
ATOM 3140 N N . THR A 1 404 ? 1.567 7.003 9.691 1.00 96.06 404 THR A N 1
ATOM 3141 C CA . THR A 1 404 ? 0.223 7.542 9.413 1.00 96.06 404 THR A CA 1
ATOM 3142 C C . THR A 1 404 ? -0.122 7.416 7.927 1.00 96.06 404 THR A C 1
ATOM 3144 O O . THR A 1 404 ? -1.232 7.033 7.570 1.00 96.06 404 THR A O 1
ATOM 3147 N N . THR A 1 405 ? 0.844 7.678 7.044 1.00 94.81 405 THR A N 1
ATOM 3148 C CA . THR A 1 405 ? 0.664 7.551 5.590 1.00 94.81 405 THR A CA 1
ATOM 3149 C C . THR A 1 405 ? 0.477 6.089 5.171 1.00 94.81 405 THR A C 1
ATOM 3151 O O . THR A 1 405 ? -0.434 5.801 4.401 1.00 94.81 405 THR A O 1
ATOM 3154 N N . ALA A 1 406 ? 1.253 5.161 5.740 1.00 96.19 406 ALA A N 1
ATOM 3155 C CA . ALA A 1 406 ? 1.120 3.720 5.523 1.00 96.19 406 ALA A CA 1
ATOM 3156 C C . ALA A 1 406 ? -0.245 3.193 5.985 1.00 96.19 406 ALA A C 1
ATOM 3158 O O . ALA A 1 406 ? -0.919 2.493 5.236 1.00 96.19 406 ALA A O 1
ATOM 3159 N N . MET A 1 407 ? -0.681 3.559 7.194 1.00 98.06 407 MET A N 1
ATOM 3160 C CA . MET A 1 407 ? -1.994 3.164 7.716 1.00 98.06 407 MET A CA 1
ATOM 3161 C C . MET A 1 407 ? -3.119 3.691 6.829 1.00 98.06 407 MET A C 1
ATOM 3163 O O . MET A 1 407 ? -3.978 2.926 6.404 1.00 98.06 407 MET A O 1
ATOM 3167 N N . ARG A 1 408 ? -3.073 4.982 6.476 1.00 97.06 408 ARG A N 1
ATOM 3168 C CA . ARG A 1 408 ? -4.044 5.601 5.566 1.00 97.06 408 ARG A CA 1
ATOM 3169 C C . ARG A 1 408 ? -4.087 4.893 4.212 1.00 97.06 408 ARG A C 1
ATOM 3171 O O . ARG A 1 408 ? -5.169 4.721 3.663 1.00 97.06 408 ARG A O 1
ATOM 3178 N N . TYR A 1 409 ? -2.931 4.515 3.670 1.00 96.06 409 TYR A N 1
ATOM 3179 C CA . TYR A 1 409 ? -2.838 3.780 2.412 1.00 96.06 409 TYR A CA 1
ATOM 3180 C C . TYR A 1 409 ? -3.495 2.397 2.521 1.00 96.06 409 TYR A C 1
ATOM 3182 O O . TYR A 1 409 ? -4.359 2.077 1.709 1.00 96.06 409 TYR A O 1
ATOM 3190 N N . GLY A 1 410 ? -3.144 1.616 3.551 1.00 97.56 410 GLY A N 1
ATOM 3191 C CA . GLY A 1 410 ? -3.729 0.296 3.803 1.00 97.56 410 GLY A CA 1
ATOM 3192 C C . GLY A 1 410 ? -5.249 0.354 3.942 1.00 97.56 410 GLY A C 1
ATOM 3193 O O . GLY A 1 410 ? -5.959 -0.356 3.239 1.00 97.56 410 GLY A O 1
ATOM 3194 N N . ILE A 1 411 ? -5.746 1.281 4.762 1.00 98.12 411 ILE A N 1
ATOM 3195 C CA . ILE A 1 411 ? -7.180 1.493 4.983 1.00 98.12 411 ILE A CA 1
ATOM 3196 C C . ILE A 1 411 ? -7.889 1.887 3.673 1.00 98.12 411 ILE A C 1
ATOM 3198 O O . ILE A 1 411 ? -8.927 1.327 3.347 1.00 98.12 411 ILE A O 1
ATOM 3202 N N . ARG A 1 412 ? -7.331 2.787 2.855 1.00 96.75 412 ARG A N 1
ATOM 3203 C CA . ARG A 1 412 ? -7.950 3.153 1.563 1.00 96.75 412 ARG A CA 1
ATOM 3204 C C . ARG A 1 412 ? -8.074 1.977 0.603 1.00 96.75 412 ARG A C 1
ATOM 3206 O O . ARG A 1 412 ? -9.145 1.746 0.056 1.00 96.75 412 ARG A O 1
ATOM 3213 N N . VAL A 1 413 ? -7.008 1.194 0.445 1.00 96.94 413 VAL A N 1
ATOM 3214 C CA . VAL A 1 413 ? -7.038 -0.008 -0.404 1.00 96.94 413 VAL A CA 1
ATOM 3215 C C . VAL A 1 413 ? -8.083 -1.011 0.098 1.00 96.94 413 VAL A C 1
ATOM 3217 O O . VAL A 1 413 ? -8.791 -1.613 -0.708 1.00 96.94 413 VAL A O 1
ATOM 3220 N N . MET A 1 414 ? -8.202 -1.172 1.418 1.00 98.12 414 MET A N 1
ATOM 3221 C CA . MET A 1 414 ? -9.161 -2.091 2.029 1.00 98.12 414 MET A CA 1
ATOM 3222 C C . MET A 1 414 ? -10.611 -1.604 1.902 1.00 98.12 414 MET A C 1
ATOM 3224 O O . MET A 1 414 ? -11.486 -2.425 1.653 1.00 98.12 414 MET A O 1
ATOM 3228 N N . HIS A 1 415 ? -10.886 -0.301 2.023 1.00 97.19 415 HIS A N 1
ATOM 3229 C CA . HIS A 1 415 ? -12.248 0.208 2.256 1.00 97.19 415 HIS A CA 1
ATOM 3230 C C . HIS A 1 415 ? -12.847 1.072 1.152 1.00 97.19 415 HIS A C 1
ATOM 3232 O O . HIS A 1 415 ? -14.070 1.209 1.110 1.00 97.19 415 HIS A O 1
ATOM 3238 N N . ASP A 1 416 ? -12.043 1.675 0.276 1.00 95.12 416 ASP A N 1
ATOM 3239 C CA . ASP A 1 416 ? -12.591 2.554 -0.755 1.00 95.12 416 ASP A CA 1
ATOM 3240 C C . ASP A 1 416 ? -13.485 1.750 -1.722 1.00 95.12 416 ASP A C 1
ATOM 3242 O O . ASP A 1 416 ? -13.235 0.581 -2.039 1.00 95.12 416 ASP A O 1
ATOM 3246 N N . ASN A 1 417 ? -14.585 2.370 -2.160 1.00 92.06 417 ASN A N 1
ATOM 3247 C CA . ASN A 1 417 ? -15.657 1.685 -2.892 1.00 92.06 417 ASN A CA 1
ATOM 3248 C C . ASN A 1 417 ? -15.208 1.105 -4.236 1.00 92.06 417 ASN A C 1
ATOM 3250 O O . ASN A 1 417 ? -15.763 0.107 -4.692 1.00 92.06 417 ASN A O 1
ATOM 3254 N N . ASP A 1 418 ? -14.226 1.748 -4.855 1.00 88.00 418 ASP A N 1
ATOM 3255 C CA . ASP A 1 418 ? -13.590 1.371 -6.109 1.00 88.00 418 ASP A CA 1
ATOM 3256 C C . ASP A 1 418 ? -12.363 0.468 -5.890 1.00 88.00 418 ASP A C 1
ATOM 3258 O O . ASP A 1 418 ? -11.541 0.346 -6.788 1.00 88.00 418 ASP A O 1
ATOM 3262 N N . LYS A 1 419 ? -12.197 -0.124 -4.697 1.00 93.69 419 LYS A N 1
ATOM 3263 C CA . LYS A 1 419 ? -11.063 -0.983 -4.315 1.00 93.69 419 LYS A CA 1
ATOM 3264 C C . LYS A 1 419 ? -11.558 -2.346 -3.816 1.00 93.69 419 LYS A C 1
ATOM 3266 O O . LYS A 1 419 ? -12.290 -3.022 -4.539 1.00 93.69 419 LYS A O 1
ATOM 3271 N N . LEU A 1 420 ? -11.144 -2.788 -2.622 1.00 96.31 420 LEU A N 1
ATOM 3272 C CA . LEU A 1 420 ? -11.663 -4.019 -2.008 1.00 96.31 420 LEU A CA 1
ATOM 3273 C C . LEU A 1 420 ? -13.043 -3.808 -1.373 1.00 96.31 420 LEU A C 1
ATOM 3275 O O . LEU A 1 420 ? -13.848 -4.739 -1.324 1.00 96.31 420 LEU A O 1
ATOM 3279 N N . ASN A 1 421 ? -13.330 -2.577 -0.933 1.00 97.12 421 ASN A N 1
ATOM 3280 C CA . ASN A 1 421 ? -14.607 -2.188 -0.341 1.00 97.12 421 ASN A CA 1
ATOM 3281 C C . ASN A 1 421 ? -15.019 -3.103 0.835 1.00 97.12 421 ASN A C 1
ATOM 3283 O O . ASN A 1 421 ? -16.176 -3.492 1.000 1.00 97.12 421 ASN A O 1
ATOM 3287 N N . LEU A 1 422 ? -14.047 -3.505 1.649 1.00 97.94 422 LEU A N 1
ATOM 3288 C CA . LEU A 1 422 ? -14.298 -4.178 2.914 1.00 97.94 422 LEU A CA 1
ATOM 3289 C C . LEU A 1 422 ? -14.981 -3.202 3.882 1.00 97.94 422 LEU A C 1
ATOM 3291 O O . LEU A 1 422 ? -14.731 -1.996 3.818 1.00 97.94 422 LEU A O 1
ATOM 3295 N N . PRO A 1 423 ? -15.824 -3.679 4.805 1.00 97.81 423 PRO A N 1
ATOM 3296 C CA . PRO A 1 423 ? -16.306 -2.845 5.899 1.00 97.81 423 PRO A CA 1
ATOM 3297 C C . PRO A 1 423 ? -15.147 -2.376 6.787 1.00 97.81 423 PRO A C 1
ATOM 3299 O O . PRO A 1 423 ? -14.213 -3.136 7.018 1.00 97.81 423 PRO A O 1
ATOM 3302 N N . TYR A 1 424 ? -15.229 -1.154 7.314 1.00 97.94 424 TYR A N 1
ATOM 3303 C CA . TYR A 1 424 ? -14.288 -0.673 8.332 1.00 97.94 424 TYR A CA 1
ATOM 3304 C C . TYR A 1 424 ? -14.388 -1.508 9.612 1.00 97.94 424 TYR A C 1
ATOM 3306 O O . TYR A 1 424 ? -15.488 -1.909 10.009 1.00 97.94 424 TYR A O 1
ATOM 3314 N N . ARG A 1 425 ? -13.257 -1.693 10.296 1.00 98.19 425 ARG A N 1
ATOM 3315 C CA . ARG A 1 425 ? -13.215 -2.299 11.625 1.00 98.19 425 ARG A CA 1
ATOM 3316 C C . ARG A 1 425 ? -13.487 -1.271 12.722 1.00 98.19 425 ARG A C 1
ATOM 3318 O O . ARG A 1 425 ? -12.866 -0.202 12.760 1.00 98.19 425 ARG A O 1
ATOM 3325 N N . THR A 1 426 ? -14.380 -1.629 13.640 1.00 98.19 426 THR A N 1
ATOM 3326 C CA . THR A 1 426 ? -14.739 -0.854 14.834 1.00 98.19 426 THR A CA 1
ATOM 3327 C C . THR A 1 426 ? -14.457 -1.676 16.079 1.00 98.19 426 THR A C 1
ATOM 3329 O O . THR A 1 426 ? -14.783 -2.856 16.138 1.00 98.19 426 THR A O 1
ATOM 3332 N N . TYR A 1 427 ? -13.873 -1.054 17.095 1.00 98.12 427 TYR A N 1
ATOM 3333 C CA . TYR A 1 427 ? -13.574 -1.696 18.369 1.00 98.12 427 TYR A CA 1
ATOM 3334 C C . TYR A 1 427 ? -14.471 -1.112 19.454 1.00 98.12 427 TYR A C 1
ATOM 3336 O O . TYR A 1 427 ? -14.788 0.081 19.431 1.00 98.12 427 TYR A O 1
ATOM 3344 N N . LYS A 1 428 ? -14.871 -1.952 20.409 1.00 97.94 428 LYS A N 1
ATOM 3345 C CA . LYS A 1 428 ? -15.745 -1.586 21.522 1.00 97.94 428 LYS A CA 1
ATOM 3346 C C . LYS A 1 428 ? -15.021 -1.795 22.845 1.00 97.94 428 LYS A C 1
ATOM 3348 O O . LYS A 1 428 ? -14.623 -2.913 23.182 1.00 97.94 428 LYS A O 1
ATOM 3353 N N . TRP A 1 429 ? -14.910 -0.726 23.625 1.00 97.38 429 TRP A N 1
ATOM 3354 C CA . TRP A 1 429 ? -14.291 -0.751 24.948 1.00 97.38 429 TRP A CA 1
ATOM 3355 C C . TRP A 1 429 ? -15.312 -0.495 26.040 1.00 97.38 429 TRP A C 1
ATOM 3357 O O . TRP A 1 429 ? -16.214 0.331 25.891 1.00 97.38 429 TRP A O 1
ATOM 3367 N N . ARG A 1 430 ? -15.092 -1.136 27.186 1.00 96.19 430 ARG A N 1
ATOM 3368 C CA . ARG A 1 430 ? -15.707 -0.748 28.449 1.00 96.19 430 ARG A CA 1
ATOM 3369 C C . ARG A 1 430 ? -15.219 0.646 28.822 1.00 96.19 430 ARG A C 1
ATOM 3371 O O . ARG A 1 430 ? -14.017 0.867 28.932 1.00 96.19 430 ARG A O 1
ATOM 3378 N N . GLY A 1 431 ? -16.148 1.567 29.048 1.00 93.25 431 GLY A N 1
ATOM 3379 C CA . GLY A 1 431 ? -15.823 2.920 29.491 1.00 93.25 431 GLY A CA 1
ATOM 3380 C C . GLY A 1 431 ? -16.073 3.156 30.981 1.00 93.25 431 GLY A C 1
ATOM 3381 O O . GLY A 1 431 ? -15.330 3.889 31.627 1.00 93.25 431 GLY A O 1
ATOM 3382 N N . GLY A 1 432 ? -17.077 2.510 31.576 1.00 93.38 432 GLY A N 1
ATOM 3383 C CA . GLY A 1 432 ? -17.358 2.690 32.999 1.00 93.38 432 GLY A CA 1
ATOM 3384 C C . GLY A 1 432 ? -18.640 2.011 33.450 1.00 93.38 432 GLY A C 1
ATOM 3385 O O . GLY A 1 432 ? -19.120 1.092 32.795 1.00 93.38 432 GLY A O 1
ATOM 3386 N N . VAL A 1 433 ? -19.171 2.460 34.587 1.00 93.62 433 VAL A N 1
ATOM 3387 C CA . VAL A 1 433 ? -20.448 2.012 35.163 1.00 93.62 433 VAL A CA 1
ATOM 3388 C C . VAL A 1 433 ? -21.433 3.177 35.126 1.00 93.62 433 VAL A C 1
ATOM 3390 O O . VAL A 1 433 ? -21.032 4.325 35.337 1.00 93.62 433 VAL A O 1
ATOM 3393 N N . TYR A 1 434 ? -22.703 2.911 34.831 1.00 92.12 434 TYR A N 1
ATOM 3394 C CA . TYR A 1 434 ? -23.748 3.929 34.937 1.00 92.12 434 TYR A CA 1
ATOM 3395 C C . TYR A 1 434 ? -23.954 4.339 36.407 1.00 92.12 434 TYR A C 1
ATOM 3397 O O . TYR A 1 434 ? -24.055 3.460 37.268 1.00 92.12 434 TYR A O 1
ATOM 3405 N N . PRO A 1 435 ? -24.025 5.650 36.707 1.00 92.81 435 PRO A N 1
ATOM 3406 C CA . PRO A 1 435 ? -24.276 6.135 38.062 1.00 92.81 435 PRO A CA 1
ATOM 3407 C C . PRO A 1 435 ? -25.698 5.788 38.523 1.00 92.81 435 PRO A C 1
ATOM 3409 O O . PRO A 1 435 ? -26.577 5.555 37.700 1.00 92.81 435 PRO A O 1
ATOM 3412 N N . ASP A 1 436 ? -25.952 5.836 39.832 1.00 94.38 436 ASP A N 1
ATOM 3413 C CA . ASP A 1 436 ? -27.281 5.551 40.405 1.00 94.38 436 ASP A CA 1
ATOM 3414 C C . ASP A 1 436 ? -28.374 6.533 39.949 1.00 94.38 436 ASP A C 1
ATOM 3416 O O . ASP A 1 436 ? -29.567 6.216 39.980 1.00 94.38 436 ASP A O 1
ATOM 3420 N N . ARG A 1 437 ? -27.984 7.747 39.545 1.00 91.62 437 ARG A N 1
ATOM 3421 C CA . ARG A 1 437 ? -28.889 8.821 39.118 1.00 91.62 437 ARG A CA 1
ATOM 3422 C C . ARG A 1 437 ? -28.400 9.496 37.840 1.00 91.62 437 ARG A C 1
ATOM 3424 O O . ARG A 1 437 ? -27.198 9.640 37.632 1.00 91.62 437 ARG A O 1
ATOM 3431 N N . ASN A 1 438 ? -29.347 9.935 37.018 1.00 85.81 438 ASN A N 1
ATOM 3432 C CA . ASN A 1 438 ? -29.126 10.762 35.835 1.00 85.81 438 ASN A CA 1
ATOM 3433 C C . ASN A 1 438 ? -28.688 12.184 36.232 1.00 85.81 438 ASN A C 1
ATOM 3435 O O . ASN A 1 438 ? -28.790 12.585 37.395 1.00 85.81 438 ASN A O 1
ATOM 3439 N N . SER A 1 439 ? -28.241 12.980 35.257 1.00 84.88 439 SER A N 1
ATOM 3440 C CA . SER A 1 439 ? -27.818 14.372 35.481 1.00 84.88 439 SER A CA 1
ATOM 3441 C C . SER A 1 439 ? -28.930 15.283 36.017 1.00 84.88 439 SER A C 1
ATOM 3443 O O . SER A 1 439 ? -28.638 16.296 36.644 1.00 84.88 439 SER A O 1
ATOM 3445 N N . ASP A 1 440 ? -30.196 14.926 35.791 1.00 86.81 440 ASP A N 1
ATOM 3446 C CA . ASP A 1 440 ? -31.380 15.620 36.315 1.00 86.81 440 ASP A CA 1
ATOM 3447 C C . ASP A 1 440 ? -31.791 15.155 37.730 1.00 86.81 440 ASP A C 1
ATOM 3449 O O . ASP A 1 440 ? -32.775 15.637 38.291 1.00 86.81 440 ASP A O 1
ATOM 3453 N N . GLY A 1 441 ? -31.044 14.215 38.320 1.00 88.62 441 GLY A N 1
ATOM 3454 C CA . GLY A 1 441 ? -31.290 13.656 39.645 1.00 88.62 441 GLY A CA 1
ATOM 3455 C C . GLY A 1 441 ? -32.294 12.499 39.690 1.00 88.62 441 GLY A C 1
ATOM 3456 O O . GLY A 1 441 ? -32.506 11.946 40.772 1.00 88.62 441 GLY A O 1
ATOM 3457 N N . THR A 1 442 ? -32.898 12.088 38.572 1.00 92.75 442 THR A N 1
ATOM 3458 C CA . THR A 1 442 ? -33.790 10.912 38.522 1.00 92.75 442 THR A CA 1
ATOM 3459 C C . THR A 1 442 ? -32.997 9.595 38.610 1.00 92.75 442 THR A C 1
ATOM 3461 O O . THR A 1 442 ? -31.826 9.578 38.235 1.00 92.75 442 THR A O 1
ATOM 3464 N N . PRO A 1 443 ? -33.556 8.484 39.135 1.00 93.94 443 PRO A N 1
ATOM 3465 C CA . PRO A 1 443 ? -32.865 7.188 39.146 1.00 93.94 443 PRO A CA 1
ATOM 3466 C C . PRO A 1 443 ? -32.478 6.721 37.735 1.00 93.94 443 PRO A C 1
ATOM 3468 O O . PRO A 1 443 ? -33.305 6.773 36.824 1.00 93.94 443 PRO A O 1
ATOM 3471 N N . ASN A 1 444 ? -31.246 6.237 37.556 1.00 89.69 444 ASN A N 1
ATOM 3472 C CA . ASN A 1 444 ? -30.806 5.701 36.269 1.00 89.69 444 ASN A CA 1
ATOM 3473 C C . ASN A 1 444 ? -31.237 4.224 36.144 1.00 89.69 444 ASN A C 1
ATOM 3475 O O . ASN A 1 444 ? -30.815 3.401 36.959 1.00 89.69 444 ASN A O 1
ATOM 3479 N N . PRO A 1 445 ? -32.033 3.839 35.130 1.00 91.56 445 PRO A N 1
ATOM 3480 C CA . PRO A 1 445 ? -32.496 2.456 34.970 1.00 91.56 445 PRO A CA 1
ATOM 3481 C C . PRO A 1 445 ? -31.366 1.457 34.670 1.00 91.56 445 PRO A C 1
ATOM 3483 O O . PRO A 1 445 ? -31.563 0.252 34.801 1.00 91.56 445 PRO A O 1
ATOM 3486 N N . ARG A 1 446 ? -30.188 1.945 34.271 1.00 92.31 446 ARG A N 1
ATOM 3487 C CA . ARG A 1 446 ? -28.991 1.149 33.984 1.00 92.31 446 ARG A CA 1
ATOM 3488 C C . ARG A 1 446 ? -27.956 1.219 35.103 1.00 92.31 446 ARG A C 1
ATOM 3490 O O . ARG A 1 446 ? -26.849 0.729 34.906 1.00 92.31 446 ARG A O 1
ATOM 3497 N N . ALA A 1 447 ? -28.281 1.820 36.251 1.00 92.25 447 ALA A N 1
ATOM 3498 C CA . ALA A 1 447 ? -27.377 1.935 37.394 1.00 92.25 447 ALA A CA 1
ATOM 3499 C C . ALA A 1 447 ? -26.666 0.604 37.697 1.00 92.25 447 ALA A C 1
ATOM 3501 O O . ALA A 1 447 ? -27.288 -0.460 37.724 1.00 92.25 447 ALA A O 1
ATOM 3502 N N . GLY A 1 448 ? -25.345 0.656 37.879 1.00 92.19 448 GLY A N 1
ATOM 3503 C CA . GLY A 1 448 ? -24.524 -0.534 38.128 1.00 92.19 448 GLY A CA 1
ATOM 3504 C C . GLY A 1 448 ? -24.169 -1.366 36.885 1.00 92.19 448 GLY A C 1
ATOM 3505 O O . GLY A 1 448 ? -23.269 -2.202 36.969 1.00 92.19 448 GLY A O 1
ATOM 3506 N N . GLN A 1 449 ? -24.794 -1.129 35.725 1.00 93.75 449 GLN A N 1
ATOM 3507 C CA . GLN A 1 449 ? -24.411 -1.764 34.458 1.00 93.75 449 GLN A CA 1
ATOM 3508 C C . GLN A 1 449 ? -23.197 -1.066 33.843 1.00 93.75 449 GLN A C 1
ATOM 3510 O O . GLN A 1 449 ? -22.992 0.140 34.024 1.00 93.75 449 GLN A O 1
ATOM 3515 N N . PHE A 1 450 ? -22.398 -1.813 33.079 1.00 94.31 450 PHE A N 1
ATOM 3516 C CA . PHE A 1 450 ? -21.323 -1.214 32.299 1.00 94.31 450 PHE A CA 1
ATOM 3517 C C . PHE A 1 450 ? -21.869 -0.466 31.088 1.00 94.31 450 PHE A C 1
ATOM 3519 O O . PHE A 1 450 ? -22.841 -0.885 30.464 1.00 94.31 450 PHE A O 1
ATOM 3526 N N . TRP A 1 451 ? -21.202 0.630 30.749 1.00 95.19 451 TRP A N 1
ATOM 3527 C CA . TRP A 1 451 ? -21.380 1.306 29.473 1.00 95.19 451 TRP A CA 1
ATOM 3528 C C . TRP A 1 451 ? -20.104 1.230 28.651 1.00 95.19 451 TRP A C 1
ATOM 3530 O O . TRP A 1 451 ? -18.992 1.143 29.191 1.00 95.19 451 TRP A O 1
ATOM 3540 N N . CYS A 1 452 ? -20.284 1.276 27.337 1.00 97.19 452 CYS A N 1
ATOM 3541 C CA . CYS A 1 452 ? -19.220 1.131 26.367 1.00 97.19 452 CYS A CA 1
ATOM 3542 C C . CYS A 1 452 ? -19.139 2.342 25.440 1.00 97.19 452 CYS A C 1
ATOM 3544 O O . CYS A 1 452 ? -20.052 3.166 25.375 1.00 97.19 452 CYS A O 1
ATOM 3546 N N . PHE A 1 453 ? -18.030 2.443 24.717 1.00 97.62 453 PHE A N 1
ATOM 3547 C CA . PHE A 1 453 ? -17.874 3.363 23.597 1.00 97.62 453 PHE A CA 1
ATOM 3548 C C . PHE A 1 453 ? -17.144 2.661 22.452 1.00 97.62 453 PHE A C 1
ATOM 3550 O O . PHE A 1 453 ? -16.430 1.674 22.660 1.00 97.62 453 PHE A O 1
ATOM 3557 N N . GLU A 1 454 ? -17.342 3.181 21.248 1.00 97.50 454 GLU A N 1
ATOM 3558 C CA . GLU A 1 454 ? -16.785 2.636 20.015 1.00 97.50 454 GLU A CA 1
ATOM 3559 C C . GLU A 1 454 ? -15.825 3.628 19.365 1.00 97.50 454 GLU A C 1
ATOM 3561 O O . GLU A 1 454 ? -15.989 4.846 19.470 1.00 97.50 454 GLU A O 1
ATOM 3566 N N . TYR A 1 455 ? -14.800 3.084 18.719 1.00 97.88 455 TYR A N 1
ATOM 3567 C CA . TYR A 1 455 ? -13.852 3.822 17.894 1.00 97.88 455 TYR A CA 1
ATOM 3568 C C . TYR A 1 455 ? -13.159 2.846 16.941 1.00 97.88 455 TYR A C 1
ATOM 3570 O O . TYR A 1 455 ? -12.784 1.740 17.335 1.00 97.88 455 TYR A O 1
ATOM 3578 N N . GLY A 1 456 ? -12.979 3.239 15.685 1.00 97.69 456 GLY A N 1
ATOM 3579 C CA . GLY A 1 456 ? -12.422 2.349 14.669 1.00 97.69 456 GLY A CA 1
ATOM 3580 C C . GLY A 1 456 ? -11.619 3.041 13.580 1.00 97.69 456 GLY A C 1
ATOM 3581 O O . GLY A 1 456 ? -11.281 4.221 13.658 1.00 97.69 456 GLY A O 1
ATOM 3582 N N . GLU A 1 457 ? -11.341 2.289 12.520 1.00 98.12 457 GLU A N 1
ATOM 3583 C CA . GLU A 1 457 ? -10.632 2.772 11.331 1.00 98.12 457 GLU A CA 1
ATOM 3584 C C . GLU A 1 457 ? -11.365 3.939 10.662 1.00 98.12 457 GLU A C 1
ATOM 3586 O O . GLU A 1 457 ? -10.732 4.907 10.235 1.00 98.12 457 GLU A O 1
ATOM 3591 N N . ARG A 1 458 ? -12.704 3.881 10.621 1.00 97.00 458 ARG A N 1
ATOM 3592 C CA . ARG A 1 458 ? -13.542 4.957 10.077 1.00 97.00 458 ARG A CA 1
ATOM 3593 C C . ARG A 1 458 ? -13.339 6.256 10.851 1.00 97.00 458 ARG A C 1
ATOM 3595 O O . ARG A 1 458 ? -13.095 7.296 10.240 1.00 97.00 458 ARG A O 1
ATOM 3602 N N . ASP A 1 459 ? -13.409 6.181 12.177 1.00 97.00 459 ASP A N 1
ATOM 3603 C CA . ASP A 1 459 ? -13.230 7.332 13.060 1.00 97.00 459 ASP A CA 1
ATOM 3604 C C . ASP A 1 459 ? -11.798 7.855 13.019 1.00 97.00 459 ASP A C 1
ATOM 3606 O O . ASP A 1 459 ? -11.590 9.060 13.087 1.00 97.00 459 ASP A O 1
ATOM 3610 N N . TRP A 1 460 ? -10.803 6.979 12.865 1.00 97.44 460 TRP A N 1
ATOM 3611 C CA . TRP A 1 460 ? -9.410 7.391 12.709 1.00 97.44 460 TRP A CA 1
ATOM 3612 C C . TRP A 1 460 ? -9.164 8.120 11.378 1.00 97.44 460 TRP A C 1
ATOM 3614 O O . TRP A 1 460 ? -8.458 9.131 11.345 1.00 97.44 460 TRP A O 1
ATOM 3624 N N . MET A 1 461 ? -9.761 7.646 10.280 1.00 96.44 461 MET A N 1
ATOM 3625 C CA . MET A 1 461 ? -9.659 8.287 8.963 1.00 96.44 461 MET A CA 1
ATOM 3626 C C . MET A 1 461 ? -10.381 9.628 8.905 1.00 96.44 461 MET A C 1
ATOM 3628 O O . MET A 1 461 ? -9.849 10.595 8.355 1.00 96.44 461 MET A O 1
ATOM 3632 N N . ASN A 1 462 ? -11.604 9.667 9.430 1.00 94.06 462 ASN A N 1
ATOM 3633 C CA . ASN A 1 462 ? -12.484 10.823 9.374 1.00 94.06 462 ASN A CA 1
ATOM 3634 C C . ASN A 1 462 ? -13.326 10.910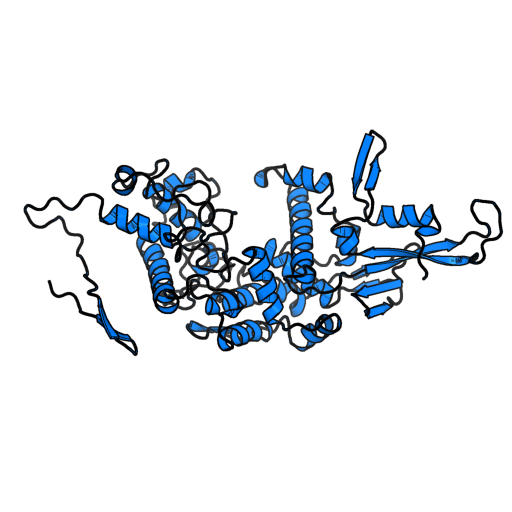 10.659 1.00 94.06 462 ASN A C 1
ATOM 3636 O O . ASN A 1 462 ? -14.450 10.402 10.687 1.00 94.06 462 ASN A O 1
ATOM 3640 N N . PRO A 1 463 ? -12.793 11.540 11.721 1.00 92.50 463 PRO A N 1
ATOM 3641 C CA . PRO A 1 463 ? -13.481 11.619 13.003 1.00 92.50 463 PRO A CA 1
ATOM 3642 C C . PRO A 1 463 ? -14.863 12.269 12.893 1.00 92.50 463 PRO A C 1
ATOM 3644 O O . PRO A 1 463 ? -15.025 13.301 12.245 1.00 92.50 463 PRO A O 1
ATOM 3647 N N . ALA A 1 464 ? -15.855 11.716 13.594 1.00 91.69 464 ALA A N 1
ATOM 3648 C CA . ALA A 1 464 ? -17.238 12.192 13.565 1.00 91.69 464 ALA A CA 1
ATOM 3649 C C . ALA A 1 464 ? -17.444 13.582 14.202 1.00 91.69 464 ALA A C 1
ATOM 3651 O O . ALA A 1 464 ? -18.528 14.159 14.106 1.00 91.69 464 ALA A O 1
ATOM 3652 N N . PHE A 1 465 ? -16.439 14.112 14.902 1.00 93.75 465 PHE A N 1
ATOM 3653 C CA . PHE A 1 465 ? -16.495 15.410 15.564 1.00 93.75 465 PHE A CA 1
ATOM 3654 C C . PHE A 1 465 ? -15.099 15.998 15.785 1.00 93.75 465 PHE A C 1
ATOM 3656 O O . PHE A 1 465 ? -14.076 15.319 15.665 1.00 93.75 465 PHE A O 1
ATOM 3663 N N . ASN A 1 466 ? -15.074 17.279 16.149 1.00 92.88 466 ASN A N 1
ATOM 3664 C CA . ASN A 1 466 ? -13.863 18.011 16.491 1.00 92.88 466 ASN A CA 1
ATOM 3665 C C . ASN A 1 466 ? -13.863 18.445 17.965 1.00 92.88 466 ASN A C 1
ATOM 3667 O O . ASN A 1 466 ? -14.916 18.599 18.582 1.00 92.88 466 ASN A O 1
ATOM 3671 N N . ILE A 1 467 ? -12.673 18.696 18.508 1.00 93.44 467 ILE A N 1
ATOM 3672 C CA . ILE A 1 467 ? -12.431 19.183 19.866 1.00 93.44 467 ILE A CA 1
ATOM 3673 C C . ILE A 1 467 ? -11.922 20.621 19.835 1.00 93.44 467 ILE A C 1
ATOM 3675 O O . ILE A 1 467 ? -10.929 20.919 19.167 1.00 93.44 467 ILE A O 1
ATOM 3679 N N . ASN A 1 468 ? -12.570 21.485 20.619 1.00 91.56 468 ASN A N 1
ATOM 3680 C CA . ASN A 1 468 ? -12.111 22.845 20.885 1.00 91.56 468 ASN A CA 1
ATOM 3681 C C . ASN A 1 468 ? -10.967 22.824 21.908 1.00 91.56 468 ASN A C 1
ATOM 3683 O O . ASN A 1 468 ? -11.124 22.343 23.031 1.00 91.56 468 ASN A O 1
ATOM 3687 N N . LEU A 1 469 ? -9.811 23.355 21.525 1.00 87.69 469 LEU A N 1
ATOM 3688 C CA . LEU A 1 469 ? -8.624 23.440 22.367 1.00 87.69 469 LEU A CA 1
ATOM 3689 C C . LEU A 1 469 ? -8.671 24.688 23.256 1.00 87.69 469 LEU A C 1
ATOM 3691 O O . LEU A 1 469 ? -9.095 25.767 22.828 1.00 87.69 469 LEU A O 1
ATOM 3695 N N . ARG A 1 470 ? -8.177 24.561 24.496 1.00 82.38 470 ARG A N 1
ATOM 3696 C CA . ARG A 1 470 ? -7.950 25.715 25.380 1.00 82.38 470 ARG A CA 1
ATOM 3697 C C . ARG A 1 470 ? -6.900 26.621 24.728 1.00 82.38 470 ARG A C 1
ATOM 3699 O O . ARG A 1 470 ? -5.747 26.223 24.624 1.00 82.38 470 ARG A O 1
ATOM 3706 N N . GLY A 1 471 ? -7.314 27.805 24.278 1.00 83.25 471 GLY A N 1
ATOM 3707 C CA . GLY A 1 471 ? -6.453 28.751 23.553 1.00 83.25 471 GLY A CA 1
ATOM 3708 C C . GLY A 1 471 ? -6.953 29.155 22.164 1.00 83.25 471 GLY A C 1
ATOM 3709 O O . GLY A 1 471 ? -6.291 29.951 21.513 1.00 83.25 471 GLY A O 1
ATOM 3710 N N . GLY A 1 472 ? -8.117 28.659 21.723 1.00 77.69 472 GLY A N 1
ATOM 3711 C CA . GLY A 1 472 ? -8.706 29.058 20.441 1.00 77.69 472 GLY A CA 1
ATOM 3712 C C . GLY A 1 472 ? -8.125 28.252 19.284 1.00 77.69 472 GLY A C 1
ATOM 3713 O O . GLY A 1 472 ? -7.299 28.730 18.518 1.00 77.69 472 GLY A O 1
ATOM 3714 N N . GLY A 1 473 ? -8.559 27.000 19.168 1.00 84.38 473 GLY A N 1
ATOM 3715 C CA . GLY A 1 473 ? -8.197 26.110 18.072 1.00 84.38 473 GLY A CA 1
ATOM 3716 C C . GLY A 1 473 ? -9.129 24.909 18.032 1.00 84.38 473 GLY A C 1
ATOM 3717 O O . GLY A 1 473 ? -9.803 24.608 19.017 1.00 84.38 473 GLY A O 1
ATOM 3718 N N . VAL A 1 474 ? -9.162 24.221 16.897 1.00 88.06 474 VAL A N 1
ATOM 3719 C CA . VAL A 1 474 ? -9.987 23.032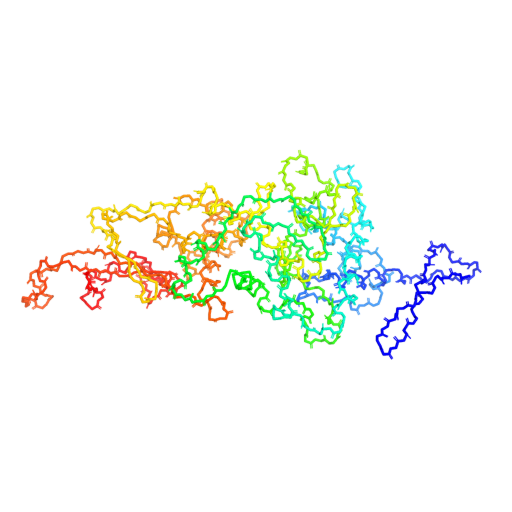 16.685 1.00 88.06 474 VAL A CA 1
ATOM 3720 C C . VAL A 1 474 ? -9.089 21.915 16.169 1.00 88.06 474 VAL A C 1
ATOM 3722 O O . VAL A 1 474 ? -8.251 22.153 15.299 1.00 88.06 474 VAL A O 1
ATOM 3725 N N . ARG A 1 475 ? -9.248 20.703 16.704 1.00 89.62 475 ARG A N 1
ATOM 3726 C CA . ARG A 1 475 ? -8.608 19.495 16.162 1.00 89.62 475 ARG A CA 1
ATOM 3727 C C . ARG A 1 475 ? -9.630 18.376 15.958 1.00 89.62 475 ARG A C 1
ATOM 3729 O O . ARG A 1 475 ? -10.585 18.314 16.731 1.00 89.62 475 ARG A O 1
ATOM 3736 N N . PRO A 1 476 ? -9.409 17.448 15.017 1.00 91.56 476 PRO A N 1
ATOM 3737 C CA . PRO A 1 476 ? -10.220 16.241 14.930 1.00 91.56 476 PRO A CA 1
ATOM 3738 C C . PRO A 1 476 ? -10.152 15.414 16.218 1.00 91.56 476 PRO A C 1
ATOM 3740 O O . PRO A 1 476 ? -9.109 15.378 16.893 1.00 91.56 476 PRO A O 1
ATOM 3743 N N . ALA A 1 477 ? -11.271 14.779 16.569 1.00 93.31 477 ALA A N 1
ATOM 3744 C CA . ALA A 1 477 ? -11.344 13.869 17.703 1.00 93.31 477 ALA A CA 1
ATOM 3745 C C . ALA A 1 477 ? -10.412 12.662 17.508 1.00 93.31 477 ALA A C 1
ATOM 3747 O O . ALA A 1 477 ? -10.193 12.185 16.395 1.00 93.31 477 ALA A O 1
ATOM 3748 N N . ARG A 1 478 ? -9.849 12.183 18.613 1.00 94.06 478 ARG A N 1
ATOM 3749 C CA . ARG A 1 478 ? -9.029 10.972 18.725 1.00 94.06 478 ARG A CA 1
ATOM 3750 C C . ARG A 1 478 ? -9.719 10.007 19.680 1.00 94.06 478 ARG A C 1
ATOM 3752 O O . ARG A 1 478 ? -10.633 10.409 20.391 1.00 94.06 478 ARG A O 1
ATOM 3759 N N . TRP A 1 479 ? -9.233 8.773 19.766 1.00 95.25 479 TRP A N 1
ATOM 3760 C CA . TRP A 1 479 ? -9.794 7.731 20.634 1.00 95.25 479 TRP A CA 1
ATOM 3761 C C . TRP A 1 479 ? -10.193 8.217 22.043 1.00 95.25 479 TRP A C 1
ATOM 3763 O O . TRP A 1 479 ? -11.338 8.048 22.458 1.00 95.25 479 TRP A O 1
ATOM 3773 N N . ASN A 1 480 ? -9.297 8.915 22.753 1.00 94.94 480 ASN A N 1
ATOM 3774 C CA . ASN A 1 480 ? -9.581 9.397 24.111 1.00 94.94 480 ASN A CA 1
ATOM 3775 C C . ASN A 1 480 ? -10.737 10.414 24.164 1.00 94.94 480 ASN A C 1
ATOM 3777 O O . ASN A 1 480 ? -11.424 10.527 25.173 1.00 94.94 480 ASN A O 1
ATOM 3781 N N . ASP A 1 481 ? -10.978 11.156 23.085 1.00 95.62 481 ASP A N 1
ATOM 3782 C CA . ASP A 1 481 ? -12.088 12.102 23.018 1.00 95.62 481 ASP A CA 1
ATOM 3783 C C . ASP A 1 481 ? -13.438 11.396 22.872 1.00 95.62 481 ASP A C 1
ATOM 3785 O O . ASP A 1 481 ? -14.430 11.899 23.390 1.00 95.62 481 ASP A O 1
ATOM 3789 N N . TYR A 1 482 ? -13.486 10.230 22.216 1.00 96.81 482 TYR A N 1
ATOM 3790 C CA . TYR A 1 482 ? -14.694 9.397 22.162 1.00 96.81 482 TYR A CA 1
ATOM 3791 C C . TYR A 1 482 ? -15.028 8.862 23.555 1.00 96.81 482 TYR A C 1
ATOM 3793 O O . TYR A 1 482 ? -16.173 8.969 23.991 1.00 96.81 482 TYR A O 1
ATOM 3801 N N . PHE A 1 483 ? -14.016 8.403 24.296 1.00 96.19 483 PHE A N 1
ATOM 3802 C CA . PHE A 1 483 ? -14.173 8.017 25.697 1.00 96.19 483 PHE A CA 1
ATOM 3803 C C . PHE A 1 483 ? -14.690 9.174 26.570 1.00 96.19 483 PHE A C 1
ATOM 3805 O O . PHE A 1 483 ? -15.667 9.012 27.304 1.00 96.19 483 PHE A O 1
ATOM 3812 N N . VAL A 1 484 ? -14.070 10.357 26.486 1.00 96.00 484 VAL A N 1
ATOM 3813 C CA . VAL A 1 484 ? -14.486 11.537 27.267 1.00 96.00 484 VAL A CA 1
ATOM 3814 C C . VAL A 1 484 ? -15.902 11.976 26.890 1.00 96.00 484 VAL A C 1
ATOM 3816 O O . VAL A 1 484 ? -16.704 12.288 27.770 1.00 96.00 484 VAL A O 1
ATOM 3819 N N . ARG A 1 485 ? -16.237 11.960 25.596 1.00 95.31 485 ARG A N 1
ATOM 3820 C CA . ARG A 1 485 ? -17.570 12.300 25.092 1.00 95.31 485 ARG A CA 1
ATOM 3821 C C . ARG A 1 485 ? -18.638 11.330 25.607 1.00 95.31 485 ARG A C 1
ATOM 3823 O O . ARG A 1 485 ? -19.666 11.792 26.091 1.00 95.31 485 ARG A O 1
ATOM 3830 N N . ALA A 1 486 ? -18.375 10.023 25.574 1.00 95.31 486 ALA A N 1
ATOM 3831 C CA . ALA A 1 486 ? -19.259 9.002 26.142 1.00 95.31 486 ALA A CA 1
ATOM 3832 C C . ALA A 1 486 ? -19.363 9.097 27.673 1.00 95.31 486 ALA A C 1
ATOM 3834 O O . ALA A 1 486 ? -20.434 8.913 28.241 1.00 95.31 486 ALA A O 1
ATOM 3835 N N . SER A 1 487 ? -18.277 9.460 28.358 1.00 93.31 487 SER A N 1
ATOM 3836 C CA . SER A 1 487 ? -18.293 9.679 29.810 1.00 93.31 487 SER A CA 1
ATOM 3837 C C . SER A 1 487 ? -19.184 10.860 30.209 1.00 93.31 487 SER A C 1
ATOM 3839 O O . SER A 1 487 ? -19.810 10.825 31.267 1.00 93.31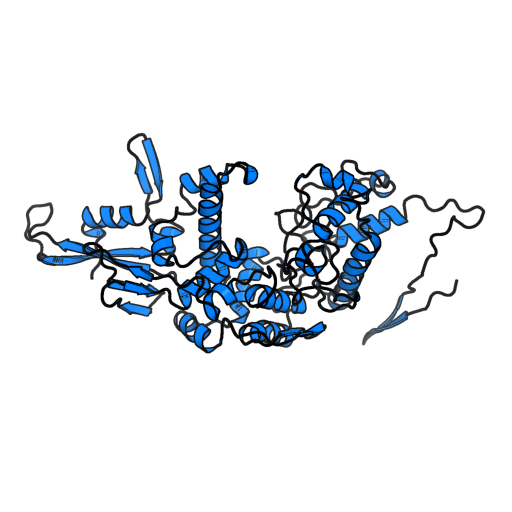 487 SER A O 1
ATOM 3841 N N . GLY A 1 488 ? -19.228 11.906 29.376 1.00 91.00 488 GLY A N 1
ATOM 3842 C CA . GLY A 1 488 ? -19.962 13.144 29.642 1.00 91.00 488 GLY A CA 1
ATOM 3843 C C . GLY A 1 488 ? -21.413 13.173 29.152 1.00 91.00 488 GLY A C 1
ATOM 3844 O O . GLY A 1 488 ? -22.146 14.068 29.563 1.00 91.00 488 GLY A O 1
ATOM 3845 N N . SER A 1 489 ? -21.834 12.238 28.292 1.00 89.19 489 SER A N 1
ATOM 3846 C CA . SER A 1 489 ? -23.196 12.200 27.741 1.00 89.19 489 SER A CA 1
ATOM 3847 C C . SER A 1 489 ? -23.674 10.769 27.493 1.00 89.19 489 SER A C 1
ATOM 3849 O O . SER A 1 489 ? -23.014 9.992 26.802 1.00 89.19 489 SER A O 1
ATOM 3851 N N . ASP A 1 490 ? -24.859 10.438 28.015 1.00 85.81 490 ASP A N 1
ATOM 3852 C CA . ASP A 1 490 ? -25.478 9.118 27.843 1.00 85.81 490 ASP A CA 1
ATOM 3853 C C . ASP A 1 490 ? -25.821 8.803 26.381 1.00 85.81 490 ASP A C 1
ATOM 3855 O O . ASP A 1 490 ? -25.832 7.637 26.001 1.00 85.81 490 ASP A O 1
ATOM 3859 N N . GLU A 1 491 ? -26.020 9.823 25.540 1.00 89.69 491 GLU A N 1
ATOM 3860 C CA . GLU A 1 491 ? -26.326 9.662 24.110 1.00 89.69 491 GLU A CA 1
ATOM 3861 C C . GLU A 1 491 ? -25.150 9.073 23.301 1.00 89.69 491 GLU A C 1
ATOM 3863 O O . GLU A 1 491 ? -25.313 8.640 22.162 1.00 89.69 491 GLU A O 1
ATOM 3868 N N . HIS A 1 492 ? -23.946 9.097 23.877 1.00 93.00 492 HIS A N 1
ATOM 3869 C CA . HIS A 1 492 ? -22.710 8.621 23.258 1.00 93.00 492 HIS A CA 1
ATOM 3870 C C . HIS A 1 492 ? -22.195 7.326 23.883 1.00 93.00 492 HIS A C 1
ATOM 3872 O O . HIS A 1 492 ? -21.162 6.806 23.459 1.00 93.00 492 HIS A O 1
ATOM 3878 N N . LYS A 1 493 ? -22.914 6.800 24.876 1.00 95.38 493 LYS A N 1
ATOM 3879 C CA . LYS A 1 493 ? -22.676 5.472 25.427 1.00 95.38 493 LYS A CA 1
ATOM 3880 C C . LYS A 1 493 ? -23.377 4.445 24.549 1.00 95.38 493 LYS A C 1
ATOM 3882 O O . LYS A 1 493 ? -24.539 4.618 24.192 1.00 95.38 493 LYS A O 1
ATOM 3887 N N . VAL A 1 494 ? -22.687 3.354 24.251 1.00 94.69 494 VAL A N 1
ATOM 3888 C CA . VAL A 1 494 ? -23.281 2.178 23.610 1.00 94.69 494 VAL A CA 1
ATOM 3889 C C . VAL A 1 494 ? -23.436 1.053 24.622 1.00 94.69 494 VAL A C 1
ATOM 3891 O O . VAL A 1 494 ? -22.791 1.042 25.677 1.00 94.69 494 VAL A O 1
ATOM 3894 N N . GLU A 1 495 ? -24.292 0.093 24.292 1.00 90.88 495 GLU A N 1
ATOM 3895 C CA . GLU A 1 495 ? -24.406 -1.130 25.077 1.00 90.88 495 GLU A CA 1
ATOM 3896 C C . GLU A 1 495 ? -23.119 -1.950 24.962 1.00 90.88 495 GLU A C 1
ATOM 3898 O O . GLU A 1 495 ? -22.581 -2.162 23.862 1.00 90.88 495 GLU A O 1
ATOM 3903 N N . CYS A 1 496 ? -22.631 -2.372 26.126 1.00 90.31 496 CYS A N 1
ATOM 3904 C CA . CYS A 1 496 ? -21.752 -3.519 26.244 1.00 90.31 496 CYS A CA 1
ATOM 3905 C C . CYS A 1 496 ? -22.620 -4.781 26.095 1.00 90.31 496 CYS A C 1
ATOM 3907 O O . CYS A 1 496 ? -22.204 -5.652 25.313 1.00 90.31 496 CYS A O 1
#

Secondary structure (DSSP, 8-state):
----EEEEEETTEEEEEE------PSPSTTSPP-TTHHHHHHHHHHHHTT--SSSS-GGG------HHHHS---SSTTSHHHHHHHHHHHHH---S-TTGGGGSSS--BTTB---HHHHHHHHHHHHHHHHHHHTT-SSB-GGGS-HHHHHHHHHGGGT-EE-TTS-EE------S-HHHHHHHHTSS---HHHHHHHHHHHHHTT--BS--SSTT-TTPPP--SSTTS--BTTB-S-HHHHTSTTSTT---TTGGGT---GGG-SB-TT--B---TTSHHHHHHHHHHHHH-SSTT---HHHHHHTS-SS--EEE--SSS-EEEEEETTEEEE-GGGEEE--HHHHHHHHHHHHHH-TTS--SS-HHHHHHHSPPTTSHHHHHHHHS-GGGS-HHHHHHHHHHHHHHHHHHHHH-TTTT-PPPEEEEEEEEE--SB-TTSSBPTTTTSEEEEEEEHHHHHS-SSEEEETTTEEEE--HHHHHHHHHH-GGG-EE-

Foldseek 3Di:
DDFDFDWDDDPVDTDTDGPDDDDPDCPDPPDHSPQLPVLLVLLVLLQQQQFALDPFTFPPHDRQPDSVQSRDQACDRRHSVVSLLLLQCLAAHPDPDPVCSRVRSDDDDPVDDDPSVLLSVLLSVLLVVQCVVCVVPLADFPVNDDPVLLVQLLCVLVFWHDQPPFDGDHGDHHFCDPVLVVVQCVLPHDDPSLLLRLLLCLQAVRRAAQDDPDPVRSSHDGAGGVHRQGDGRLAHGGNCQARHQQEQCHDDPVVVVFQHPDSRHQAHVVRHGGASSSNSSSSSNSVSCLLPPDTHLSLPLRCCLGPPVFQKAKDQDDPAKAFAWKDWHPDIDGDPNRMDIAGSLQSQLRSQLCSVLGNVLHGRHGSVNCQQPAAFCQWPLLVVLVPDDLVRDDPVSNSSNSNNSSNLRSCCQCCPPVHVNTGWMKIKIFLAADDQADPVRHGDPRGRPTWIAMDTPVCSHPNPDWDADDPGDITRDHPVNLSVVVVVDVVRTDHD

Sequence (496 aa):
MDGNVFTVDFPERKEQFRIANRVIGPAADGEEPLQGSDVAMLEQMLWQLGVSPGGGPGVAGRRIPNESQREIFEVGNGTVGKMLGRFNYFSHTPVTRTTDHQAMVSLIHNGRAYNTIDELQKHWLHYLEAYGIFSDIQRYNFSDLSQADKDAAEAVFDGVIHYPRGVELDDIEPTYTVALHQQVSRYRNFQRVDILRAMAEQESNGRHWGYSARLDDVFRLTVGGADEAGSTGFNQIQNKYAYGGLSLDGTSAAASRGRICGAVSAYDQDGVSRVNHYDPGQNLVAKAVWLAAAEGNCGRSFRSAFNNDSYTGTYRSGDTLVLLSYSTGEVAEAVAGGNHTDDTYELLAKAIGAYNQGAGIFNQTSWLELITSQMTPGSNEYQEIMAIPYRERSPRQQRLFGRTTAMRYGIRVMHDNDKLNLPYRTYKWRGGVYPDRNSDGTPNPRAGQFWCFEYGERDWMNPAFNINLRGGGVRPARWNDYFVRASGSDEHKVEC